Protein AF-A0A965YY66-F1 (afdb_monomer_lite)

Radius of gyration: 35.57 Å; chains: 1; bounding box: 111×60×78 Å

Secondary structure (DSSP, 8-state):
-PPEEEEESGGGTHHHHHHTT--EEEEETHHHHHTT--HHHHHHHHH-TT---EEEEE-SS-EEEEETT---TTS-SEEE-EE-GGG-HHHHHHHHHS-TTT-HHHHH-SSS-GGGSPPTT---EEEE-S---TTSHHHHHHHHHHHHHHHH-TTSEEEE-S---HHHHHHTT-SEEEE-HHHHHTTTEEE-TTSPEEE-TTTTHHHHHHHHHHTT--GGGGGSHHHHHHHHHHHHHHHHHHTT-TTHHHHTTS-S-GGGS-TT--S--------HHHHHHHHS----S----TT--SBSTT-TTGGG-TT--TTBBP--TTSHHHHHHHHHS--BHHHHHHHHHHHHHHHHHHHHHHHHHHHHHT---HHHHHHHHHHHHHHHHHHHHH-GGGSSS------S--S---------HHHHHHHHHHHHHHTT--GGG--HHHHHHHHHHTT-TTTTTTTHHHHHHTS--

Structure (mmCIF, N/CA/C/O backbone):
data_AF-A0A965YY66-F1
#
_entry.id   AF-A0A965YY66-F1
#
loop_
_atom_site.group_PDB
_atom_site.id
_atom_site.type_symbol
_atom_site.label_atom_id
_atom_site.label_alt_id
_atom_site.label_comp_id
_atom_site.label_asym_id
_atom_site.label_entity_id
_atom_site.label_seq_id
_atom_site.pdbx_PDB_ins_code
_atom_site.Cartn_x
_atom_site.Cartn_y
_atom_site.Cartn_z
_atom_site.occupancy
_atom_site.B_iso_or_equiv
_atom_site.auth_seq_id
_atom_site.auth_comp_id
_atom_site.auth_asym_id
_atom_site.auth_atom_id
_atom_site.pdbx_PDB_model_num
ATOM 1 N N . MET A 1 1 ? -9.210 -10.306 -8.172 1.00 66.31 1 MET A N 1
ATOM 2 C CA . MET A 1 1 ? -7.743 -10.343 -8.301 1.00 66.31 1 MET A CA 1
ATOM 3 C C . MET A 1 1 ? -7.143 -9.777 -7.028 1.00 66.31 1 MET A C 1
ATOM 5 O O . MET A 1 1 ? -7.614 -8.730 -6.587 1.00 66.31 1 MET A O 1
ATOM 9 N N . ALA A 1 2 ? -6.203 -10.496 -6.414 1.00 87.12 2 ALA A N 1
ATOM 10 C CA . ALA A 1 2 ? -5.449 -10.008 -5.261 1.00 87.12 2 ALA A CA 1
ATOM 11 C C . ALA A 1 2 ? -4.454 -8.925 -5.710 1.00 87.12 2 ALA A C 1
ATOM 13 O O . ALA A 1 2 ? -3.950 -8.979 -6.830 1.00 87.12 2 ALA A O 1
ATOM 14 N N . THR A 1 3 ? -4.189 -7.937 -4.857 1.00 94.44 3 THR A N 1
ATOM 15 C CA . THR A 1 3 ? -3.205 -6.882 -5.148 1.00 94.44 3 THR A CA 1
ATOM 16 C C . THR A 1 3 ? -1.794 -7.417 -4.911 1.00 94.44 3 THR A C 1
ATOM 18 O O . THR A 1 3 ? -1.490 -7.888 -3.814 1.00 94.44 3 THR A O 1
ATOM 21 N N . ASN A 1 4 ? -0.905 -7.309 -5.900 1.00 96.88 4 AS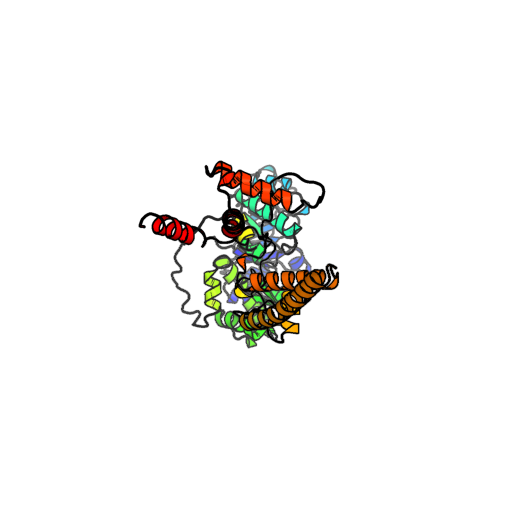N A N 1
ATOM 22 C CA . ASN A 1 4 ? 0.494 -7.710 -5.736 1.00 96.88 4 ASN A CA 1
ATOM 23 C C . ASN A 1 4 ? 1.204 -6.768 -4.754 1.00 96.88 4 ASN A C 1
ATOM 25 O O . ASN A 1 4 ? 1.170 -5.549 -4.911 1.00 96.88 4 ASN A O 1
ATOM 29 N N . VAL A 1 5 ? 1.861 -7.303 -3.727 1.00 97.62 5 VAL A N 1
ATOM 30 C CA . VAL A 1 5 ? 2.573 -6.479 -2.738 1.00 97.62 5 VAL A CA 1
ATOM 31 C C . VAL A 1 5 ? 4.046 -6.446 -3.100 1.00 97.62 5 VAL A C 1
ATOM 33 O O . VAL A 1 5 ? 4.694 -7.474 -3.019 1.00 97.62 5 VAL A O 1
ATOM 36 N N . HIS A 1 6 ? 4.587 -5.284 -3.453 1.00 98.06 6 HIS A N 1
ATOM 37 C CA . HIS A 1 6 ? 6.017 -5.115 -3.709 1.00 98.06 6 HIS A CA 1
ATOM 38 C C . HIS A 1 6 ? 6.732 -4.655 -2.440 1.00 98.06 6 HIS A C 1
ATOM 40 O O . HIS A 1 6 ? 6.415 -3.603 -1.873 1.00 98.06 6 HIS A O 1
ATOM 46 N N . MET A 1 7 ? 7.730 -5.416 -1.999 1.00 97.75 7 MET A N 1
ATOM 47 C CA . MET A 1 7 ? 8.532 -5.060 -0.832 1.00 97.75 7 MET A CA 1
ATOM 48 C C . MET A 1 7 ? 9.480 -3.902 -1.162 1.00 97.75 7 MET A C 1
ATOM 50 O O . MET A 1 7 ? 10.362 -4.017 -2.016 1.00 97.75 7 MET A O 1
ATOM 54 N N . ARG A 1 8 ? 9.305 -2.777 -0.465 1.00 96.94 8 ARG A N 1
ATOM 55 C CA . ARG A 1 8 ? 9.956 -1.503 -0.779 1.00 96.94 8 ARG A CA 1
ATOM 56 C C . ARG A 1 8 ? 11.275 -1.285 -0.046 1.00 96.94 8 ARG A C 1
ATOM 58 O O . ARG A 1 8 ? 11.282 -1.104 1.167 1.00 96.94 8 ARG A O 1
ATOM 65 N N . ASN A 1 9 ? 12.349 -1.141 -0.820 1.00 96.62 9 ASN A N 1
ATOM 66 C CA . ASN A 1 9 ? 13.733 -0.978 -0.378 1.00 96.62 9 ASN A CA 1
ATOM 67 C C . ASN A 1 9 ? 14.202 -2.160 0.493 1.00 96.62 9 ASN A C 1
ATOM 69 O O . ASN A 1 9 ? 14.551 -1.954 1.656 1.00 96.62 9 ASN A O 1
ATOM 73 N N . PRO A 1 10 ? 14.248 -3.393 -0.049 1.00 96.62 10 PRO A N 1
ATOM 74 C CA . PRO A 1 10 ? 14.464 -4.621 0.720 1.00 96.62 10 PRO A CA 1
ATOM 75 C C . PRO A 1 10 ? 15.890 -4.830 1.248 1.00 96.62 10 PRO A C 1
ATOM 77 O O . PRO A 1 10 ? 16.218 -5.928 1.675 1.00 96.62 10 PRO A O 1
ATOM 80 N N . TRP A 1 11 ? 16.760 -3.820 1.240 1.00 94.75 11 TRP A N 1
ATOM 81 C CA . TRP A 1 11 ? 18.189 -3.982 1.539 1.00 94.75 11 TRP A CA 1
ATOM 82 C C . TRP A 1 11 ? 18.475 -4.627 2.912 1.00 94.75 11 TRP A C 1
ATOM 84 O O . TRP A 1 11 ? 19.375 -5.455 3.009 1.00 94.75 11 TRP A O 1
ATOM 94 N N . ASP A 1 12 ? 17.694 -4.282 3.940 1.00 93.25 12 ASP A N 1
ATOM 95 C CA . ASP A 1 12 ? 17.856 -4.760 5.325 1.00 93.25 12 ASP A CA 1
ATOM 96 C C . ASP A 1 12 ? 17.168 -6.110 5.597 1.00 93.25 12 ASP A C 1
ATOM 98 O O . ASP A 1 12 ? 17.401 -6.742 6.626 1.00 93.25 12 ASP A O 1
ATOM 102 N N . TYR A 1 13 ? 16.273 -6.544 4.707 1.00 95.75 13 TYR A N 1
ATOM 103 C CA . TYR A 1 13 ? 15.366 -7.666 4.967 1.00 95.75 13 TYR A CA 1
ATOM 104 C C . TYR A 1 13 ? 15.157 -8.582 3.753 1.00 95.75 13 TYR A C 1
ATOM 106 O O . TYR A 1 13 ? 14.210 -9.366 3.718 1.00 95.75 13 TYR A O 1
ATOM 114 N N . ILE A 1 14 ? 16.051 -8.514 2.762 1.00 96.88 14 ILE A N 1
ATOM 115 C CA . ILE A 1 14 ? 15.981 -9.337 1.549 1.00 96.88 14 ILE A CA 1
ATOM 116 C C . ILE A 1 14 ? 16.051 -10.831 1.867 1.00 96.88 14 ILE A C 1
ATOM 118 O O . ILE A 1 14 ? 15.351 -11.614 1.239 1.00 96.88 14 ILE A O 1
ATOM 122 N N . ASP A 1 15 ? 16.829 -11.222 2.880 1.00 95.38 15 ASP A N 1
ATOM 123 C CA . ASP A 1 15 ? 16.901 -12.619 3.313 1.00 95.38 15 ASP A CA 1
ATOM 124 C C . ASP A 1 15 ? 15.562 -13.073 3.879 1.00 95.38 15 ASP A C 1
ATOM 126 O O . ASP A 1 15 ? 15.067 -14.121 3.494 1.00 95.38 15 ASP A O 1
ATOM 130 N N . THR A 1 16 ? 14.920 -12.242 4.704 1.00 94.69 16 THR A N 1
ATOM 131 C CA . THR A 1 16 ? 13.571 -12.518 5.207 1.00 94.69 16 THR A CA 1
ATOM 132 C C . THR A 1 16 ? 12.571 -12.661 4.060 1.00 94.69 16 THR A C 1
ATOM 134 O O . THR A 1 16 ? 11.706 -13.528 4.114 1.00 94.69 16 THR A O 1
ATOM 137 N N . ALA A 1 17 ? 12.685 -11.831 3.015 1.00 95.69 17 ALA A N 1
ATOM 138 C CA . ALA A 1 17 ? 11.839 -11.924 1.826 1.00 95.69 17 ALA A CA 1
ATOM 139 C C . ALA A 1 17 ? 12.069 -13.221 1.037 1.00 95.69 17 ALA A C 1
ATOM 141 O O . ALA A 1 17 ? 11.103 -13.855 0.618 1.00 95.69 17 ALA A O 1
ATOM 142 N N . ARG A 1 18 ? 13.331 -13.635 0.891 1.00 95.75 18 ARG A N 1
ATOM 143 C CA . ARG A 1 18 ? 13.720 -14.904 0.268 1.00 95.75 18 ARG A CA 1
ATOM 144 C C . ARG A 1 18 ? 13.227 -16.105 1.070 1.00 95.75 18 ARG A C 1
ATOM 146 O O . ARG A 1 18 ? 12.704 -17.046 0.488 1.00 95.75 18 ARG A O 1
ATOM 153 N N . ASP A 1 19 ? 13.358 -16.063 2.393 1.00 92.19 19 ASP A N 1
ATOM 154 C CA . ASP A 1 19 ? 12.960 -17.154 3.288 1.00 92.19 19 ASP A CA 1
ATOM 155 C C . ASP A 1 19 ? 11.443 -17.415 3.241 1.00 92.19 19 ASP A C 1
ATOM 157 O O . ASP A 1 19 ? 11.003 -18.529 3.515 1.00 92.19 19 ASP A O 1
ATOM 161 N N . ILE A 1 20 ? 10.643 -16.408 2.868 1.00 92.56 20 ILE A N 1
ATOM 162 C CA . ILE A 1 20 ? 9.197 -16.550 2.630 1.00 92.56 20 ILE A CA 1
ATOM 163 C C . ILE A 1 20 ? 8.835 -16.691 1.141 1.00 92.56 20 ILE A C 1
ATOM 165 O O . ILE A 1 20 ? 7.661 -16.595 0.793 1.00 92.56 20 ILE A O 1
ATOM 169 N N . ASN A 1 21 ? 9.831 -16.885 0.272 1.00 93.94 21 ASN A N 1
ATOM 170 C CA . ASN A 1 21 ? 9.694 -17.010 -1.180 1.00 93.94 21 ASN A CA 1
ATOM 171 C C . ASN A 1 21 ? 8.879 -15.873 -1.832 1.00 93.94 21 ASN A C 1
ATOM 173 O O . ASN A 1 21 ? 8.011 -16.101 -2.674 1.00 93.94 21 ASN A O 1
ATOM 177 N N . HIS A 1 22 ? 9.108 -14.629 -1.403 1.00 96.75 22 HIS A N 1
ATOM 178 C CA . HIS A 1 22 ? 8.414 -13.467 -1.948 1.00 96.75 22 HIS A CA 1
ATOM 179 C C . HIS A 1 22 ? 9.095 -12.928 -3.226 1.00 96.75 22 HIS A C 1
ATOM 181 O O . HIS A 1 22 ? 10.278 -12.584 -3.161 1.00 96.75 22 HIS A O 1
ATOM 187 N N . PRO A 1 23 ? 8.392 -12.796 -4.369 1.00 97.50 23 PRO A N 1
ATOM 188 C CA . PRO A 1 23 ? 9.034 -12.467 -5.648 1.00 97.50 23 PRO A CA 1
ATOM 189 C C . PRO A 1 23 ? 8.984 -10.979 -6.036 1.00 97.50 23 PRO A C 1
ATOM 191 O O . PRO A 1 23 ? 9.610 -10.586 -7.018 1.00 97.50 23 PRO A O 1
ATOM 194 N N . TYR A 1 24 ? 8.251 -10.129 -5.309 1.00 98.25 24 TYR A N 1
ATOM 195 C CA . TYR A 1 24 ? 7.963 -8.761 -5.749 1.00 98.25 24 TYR A CA 1
ATOM 196 C C . TYR A 1 24 ? 8.739 -7.706 -4.954 1.00 98.25 24 TYR A C 1
ATOM 198 O O . TYR A 1 24 ? 8.613 -7.566 -3.737 1.00 98.25 24 TYR A O 1
ATOM 206 N N . PHE A 1 25 ? 9.511 -6.881 -5.654 1.00 98.12 25 PHE A N 1
ATOM 207 C CA . PHE A 1 25 ? 10.357 -5.861 -5.038 1.00 98.12 25 PHE A CA 1
ATOM 208 C C . PHE A 1 25 ? 10.138 -4.491 -5.674 1.00 98.12 25 PHE A C 1
ATOM 210 O O . PHE A 1 25 ? 9.747 -4.364 -6.834 1.00 98.12 25 PHE A O 1
ATOM 217 N N . SER A 1 26 ? 10.401 -3.436 -4.910 1.00 97.69 26 SER A N 1
ATOM 218 C CA . SER A 1 26 ? 10.456 -2.071 -5.434 1.00 97.69 26 SER A CA 1
ATOM 219 C C . SER A 1 26 ? 11.568 -1.282 -4.754 1.00 97.69 26 SER A C 1
ATOM 221 O O . SER A 1 26 ? 11.769 -1.412 -3.548 1.00 97.69 26 SER A O 1
ATOM 223 N N . TRP A 1 27 ? 12.249 -0.429 -5.502 1.00 97.25 27 TRP A N 1
ATOM 224 C CA . TRP A 1 27 ? 13.346 0.410 -5.043 1.00 97.25 27 TRP A CA 1
ATOM 225 C C . TRP A 1 27 ? 13.034 1.866 -5.338 1.00 97.25 27 TRP A C 1
ATOM 227 O O . TRP A 1 27 ? 12.826 2.234 -6.492 1.00 97.25 27 TRP A O 1
ATOM 237 N N . ASP A 1 28 ? 13.064 2.703 -4.310 1.00 95.94 28 ASP A N 1
ATOM 238 C CA . ASP A 1 28 ? 13.002 4.150 -4.486 1.00 95.94 28 ASP A CA 1
ATOM 239 C C . ASP A 1 28 ? 14.398 4.606 -4.904 1.00 95.94 28 ASP A C 1
ATOM 241 O O . ASP A 1 28 ? 15.355 4.378 -4.164 1.00 95.94 28 ASP A O 1
ATOM 245 N N . TYR A 1 29 ? 14.544 5.256 -6.059 1.00 89.56 29 TYR A N 1
ATOM 246 C CA . TYR A 1 29 ? 15.836 5.546 -6.701 1.00 89.56 29 TYR A CA 1
ATOM 247 C C . TYR A 1 29 ? 16.869 6.214 -5.771 1.00 89.56 29 TYR A C 1
ATOM 249 O O . TYR A 1 29 ? 18.075 5.981 -5.887 1.00 89.56 29 TYR A O 1
ATOM 257 N N . GLY A 1 30 ? 16.413 7.005 -4.795 1.00 89.75 30 GLY A N 1
ATOM 258 C CA . GLY A 1 30 ? 17.278 7.607 -3.781 1.00 89.75 30 GLY A CA 1
ATOM 259 C C . GLY A 1 30 ? 17.973 6.593 -2.861 1.00 89.75 30 GLY A C 1
ATOM 260 O O . GLY A 1 30 ? 19.130 6.799 -2.499 1.00 89.75 30 GLY A O 1
ATOM 261 N N . SER A 1 31 ? 17.313 5.488 -2.502 1.00 90.31 31 SER A N 1
ATOM 262 C CA . SER A 1 31 ? 17.831 4.522 -1.525 1.00 90.31 31 SER A CA 1
ATOM 263 C C . SER A 1 31 ? 19.064 3.754 -2.035 1.00 90.31 31 SER A C 1
ATOM 265 O O . SER A 1 31 ? 20.096 3.802 -1.357 1.00 90.31 31 SER A O 1
ATOM 267 N N . PRO A 1 32 ? 19.053 3.137 -3.237 1.00 90.25 32 PRO A N 1
ATOM 268 C CA . PRO A 1 32 ? 20.248 2.512 -3.803 1.00 90.25 32 PRO A CA 1
ATOM 269 C C . PRO A 1 32 ? 21.380 3.510 -4.047 1.00 90.25 32 PRO A C 1
ATOM 271 O O . PRO A 1 32 ? 22.536 3.207 -3.758 1.00 90.25 32 PRO A O 1
ATOM 274 N N . LYS A 1 33 ? 21.057 4.727 -4.514 1.00 90.94 33 LYS A N 1
ATOM 275 C CA . LYS A 1 33 ? 22.052 5.771 -4.800 1.00 90.94 33 LYS A CA 1
ATOM 276 C C . LYS A 1 33 ? 22.830 6.182 -3.549 1.00 90.94 33 LYS A C 1
ATOM 278 O O . LYS A 1 33 ? 24.052 6.268 -3.604 1.00 90.94 33 LYS A O 1
ATOM 283 N N . ILE A 1 34 ? 22.143 6.385 -2.421 1.00 92.38 34 ILE A N 1
ATOM 284 C CA . ILE A 1 34 ? 22.782 6.698 -1.129 1.00 92.38 34 ILE A CA 1
ATOM 285 C C . ILE A 1 34 ? 23.712 5.560 -0.680 1.00 92.38 34 ILE A C 1
ATOM 287 O O . ILE A 1 34 ? 24.728 5.806 -0.037 1.00 92.38 34 ILE A O 1
ATOM 291 N N . ARG A 1 35 ? 23.383 4.316 -1.038 1.00 92.31 35 ARG A N 1
ATOM 292 C CA . ARG A 1 35 ? 24.138 3.114 -0.661 1.00 92.31 35 ARG A CA 1
ATOM 293 C C . ARG A 1 35 ? 25.196 2.694 -1.676 1.00 92.31 35 ARG A C 1
ATOM 295 O O . ARG A 1 35 ? 25.865 1.696 -1.432 1.00 92.31 35 ARG A O 1
ATOM 302 N N . LEU A 1 36 ? 25.335 3.419 -2.789 1.00 94.25 36 LEU A N 1
ATOM 303 C CA . LEU A 1 36 ? 26.183 3.033 -3.923 1.00 94.25 36 LEU A CA 1
ATOM 304 C C . LEU A 1 36 ? 25.896 1.594 -4.394 1.00 94.25 36 LEU A C 1
ATOM 306 O O . LEU A 1 36 ? 26.805 0.826 -4.705 1.00 94.25 36 LEU A O 1
ATOM 310 N N . LEU A 1 37 ? 24.614 1.229 -4.406 1.00 94.88 37 LEU A N 1
ATOM 311 C CA . LEU A 1 37 ? 24.137 -0.125 -4.652 1.00 94.88 37 LEU A CA 1
ATOM 312 C C . LEU A 1 37 ? 23.433 -0.205 -6.009 1.00 94.88 37 LEU A C 1
ATOM 314 O O . LEU A 1 37 ? 22.598 0.637 -6.330 1.00 94.88 37 LEU A O 1
ATOM 318 N N . ASP A 1 38 ? 23.752 -1.244 -6.780 1.00 95.69 38 ASP A N 1
ATOM 319 C CA . ASP A 1 38 ? 23.010 -1.642 -7.979 1.00 95.69 38 ASP A CA 1
ATOM 320 C C . ASP A 1 38 ? 21.885 -2.607 -7.556 1.00 95.69 38 ASP A C 1
ATOM 322 O O . ASP A 1 38 ? 22.189 -3.717 -7.101 1.00 95.69 38 ASP A O 1
ATOM 326 N N . PRO A 1 39 ? 20.599 -2.207 -7.653 1.00 95.75 39 PRO A N 1
ATOM 327 C CA . PRO A 1 39 ? 19.480 -3.017 -7.178 1.00 95.75 39 PRO A CA 1
ATOM 328 C C . PRO A 1 39 ? 19.398 -4.399 -7.819 1.00 95.75 39 PRO A C 1
ATOM 330 O O . PRO A 1 39 ? 19.099 -5.367 -7.124 1.00 95.75 39 PRO A O 1
ATOM 333 N N . LEU A 1 40 ? 19.685 -4.513 -9.120 1.00 96.12 40 LEU A N 1
ATOM 334 C CA . LEU A 1 40 ? 19.569 -5.785 -9.835 1.00 96.12 40 LEU A CA 1
ATOM 335 C C . LEU A 1 40 ? 20.685 -6.735 -9.440 1.00 96.12 40 LEU A C 1
ATOM 337 O O . LEU A 1 40 ? 20.420 -7.894 -9.125 1.00 96.12 40 LEU A O 1
ATOM 341 N N . LYS A 1 41 ? 21.925 -6.238 -9.388 1.00 96.50 41 LYS A N 1
ATOM 342 C CA . LYS A 1 41 ? 23.056 -7.052 -8.919 1.00 96.50 41 LYS A CA 1
ATOM 343 C C . LYS A 1 41 ? 22.856 -7.492 -7.475 1.00 96.50 41 LYS A C 1
ATOM 345 O O . LYS A 1 41 ? 23.167 -8.632 -7.146 1.00 96.50 41 LYS A O 1
ATOM 350 N N . PHE A 1 42 ? 22.318 -6.614 -6.628 1.00 96.88 42 PHE A N 1
ATOM 351 C CA . PHE A 1 42 ? 22.002 -6.957 -5.246 1.00 96.88 42 PHE A CA 1
ATOM 352 C C . PHE A 1 42 ? 20.942 -8.058 -5.158 1.00 96.88 42 PHE A C 1
ATOM 354 O O . PHE A 1 42 ? 21.164 -9.041 -4.455 1.00 96.88 42 PHE A O 1
ATOM 361 N N . LEU A 1 43 ? 19.822 -7.931 -5.879 1.00 97.25 43 LEU A N 1
ATOM 362 C CA . LEU A 1 43 ? 18.770 -8.951 -5.876 1.00 97.25 43 LEU A CA 1
ATOM 363 C C . LEU A 1 43 ? 19.300 -10.299 -6.378 1.00 97.25 43 LEU A C 1
ATOM 365 O O . LEU A 1 43 ? 19.164 -11.287 -5.664 1.00 97.25 43 LEU A O 1
ATOM 369 N N . LYS A 1 44 ? 19.994 -10.331 -7.522 1.00 96.25 44 LYS A N 1
ATOM 370 C CA . LYS A 1 44 ? 20.587 -11.564 -8.074 1.00 96.25 44 LYS A CA 1
ATOM 371 C C . LYS A 1 44 ? 21.566 -12.226 -7.106 1.00 96.25 44 LYS A C 1
ATOM 373 O O . LYS A 1 44 ? 21.477 -13.422 -6.856 1.00 96.25 44 LYS A O 1
ATOM 378 N N . LEU A 1 45 ? 22.441 -11.437 -6.477 1.00 96.75 45 LEU A N 1
ATOM 379 C CA . LEU A 1 45 ? 23.399 -11.948 -5.494 1.00 96.75 45 LEU A CA 1
ATOM 380 C C . LEU A 1 45 ? 22.718 -12.548 -4.252 1.00 96.75 45 LEU A C 1
ATOM 382 O O . LEU A 1 45 ? 23.218 -13.519 -3.690 1.00 96.75 45 LEU A O 1
ATOM 386 N N . ARG A 1 46 ? 21.623 -11.945 -3.773 1.00 97.31 46 ARG A N 1
ATOM 387 C CA . ARG A 1 46 ? 20.977 -12.334 -2.504 1.00 97.31 46 ARG A CA 1
ATOM 388 C C . ARG A 1 46 ? 19.922 -13.422 -2.669 1.00 97.31 46 ARG A C 1
ATOM 390 O O . ARG A 1 46 ? 19.781 -14.257 -1.774 1.00 97.31 46 ARG A O 1
ATOM 397 N N . LEU A 1 47 ? 19.201 -13.402 -3.784 1.00 96.62 47 LEU A N 1
ATOM 398 C CA . LEU A 1 47 ? 18.148 -14.360 -4.106 1.00 96.62 47 LEU A CA 1
ATOM 399 C C . LEU A 1 47 ? 18.699 -15.599 -4.827 1.00 96.62 47 LEU A C 1
ATOM 401 O O . LEU A 1 47 ? 18.18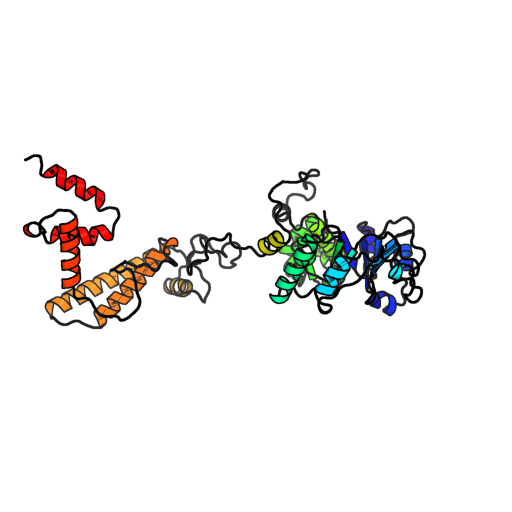0 -16.692 -4.624 1.00 96.62 47 LEU A O 1
ATOM 405 N N . GLY A 1 48 ? 19.794 -15.446 -5.577 1.00 94.75 48 GLY A N 1
ATOM 406 C CA . GLY A 1 48 ? 20.366 -16.480 -6.438 1.00 94.75 48 GLY A CA 1
ATOM 407 C C . GLY A 1 48 ? 19.823 -16.409 -7.868 1.00 94.75 48 GLY A C 1
ATOM 408 O O . GLY A 1 48 ? 18.758 -15.848 -8.113 1.00 94.75 48 GLY A O 1
ATOM 409 N N . ASP A 1 49 ? 20.558 -16.993 -8.816 1.00 90.75 49 ASP A N 1
ATOM 410 C CA . ASP A 1 49 ? 20.270 -16.858 -10.255 1.00 90.75 49 ASP A CA 1
ATOM 411 C C . ASP A 1 49 ? 18.959 -17.532 -10.698 1.00 90.75 49 ASP A C 1
ATOM 413 O O . ASP A 1 49 ? 18.355 -17.110 -11.676 1.00 90.75 49 ASP A O 1
ATOM 417 N N . ASN A 1 50 ? 18.496 -18.551 -9.966 1.00 92.69 50 ASN A N 1
ATOM 418 C CA . ASN A 1 50 ? 17.275 -19.302 -10.289 1.00 92.69 50 ASN A CA 1
ATOM 419 C C . ASN A 1 50 ? 16.015 -18.752 -9.602 1.00 92.69 50 ASN A C 1
ATOM 421 O O . ASN A 1 50 ? 14.959 -19.376 -9.673 1.00 92.69 50 ASN A O 1
ATOM 425 N N . TYR A 1 51 ? 16.124 -17.646 -8.866 1.00 96.19 51 TYR A N 1
ATOM 426 C CA . TYR A 1 51 ? 14.992 -17.080 -8.147 1.00 96.19 51 TYR A CA 1
ATOM 427 C C . TYR A 1 51 ? 14.221 -16.130 -9.063 1.00 96.19 51 TYR A C 1
ATOM 429 O O . TYR A 1 51 ? 14.732 -15.075 -9.443 1.00 96.19 51 TYR A O 1
ATOM 437 N N . GLU A 1 52 ? 12.983 -16.484 -9.397 1.00 97.19 52 GLU A N 1
ATOM 438 C CA . GLU A 1 52 ? 12.108 -15.620 -10.186 1.00 97.19 52 GLU A CA 1
ATOM 439 C C . GLU A 1 52 ? 11.673 -14.409 -9.358 1.00 97.19 52 GLU A C 1
ATOM 441 O O . GLU A 1 52 ? 11.151 -14.534 -8.246 1.00 97.19 52 GLU A O 1
ATOM 446 N N . PHE A 1 53 ? 11.899 -13.211 -9.893 1.00 97.50 53 PHE A N 1
ATOM 447 C CA . PHE A 1 53 ? 11.482 -11.981 -9.234 1.00 97.50 53 PHE A CA 1
ATOM 448 C C . PHE A 1 53 ? 11.036 -10.930 -10.239 1.00 97.50 53 PHE A C 1
ATOM 450 O O . PHE A 1 53 ? 11.492 -10.885 -11.378 1.00 97.50 53 PHE A O 1
ATOM 457 N N . THR A 1 54 ? 10.204 -10.007 -9.766 1.00 98.12 54 THR A N 1
ATOM 458 C CA . THR A 1 54 ? 9.890 -8.758 -10.460 1.00 98.12 54 THR A CA 1
ATOM 459 C C . THR A 1 54 ? 10.273 -7.592 -9.565 1.00 98.12 54 THR A C 1
ATOM 461 O O . THR A 1 54 ? 9.864 -7.511 -8.405 1.00 98.12 54 THR A O 1
ATOM 464 N N . ALA A 1 55 ? 11.064 -6.670 -10.097 1.00 98.00 55 ALA A N 1
ATOM 465 C CA . ALA A 1 55 ? 11.572 -5.519 -9.374 1.00 98.00 55 ALA A CA 1
ATOM 466 C C . ALA A 1 55 ? 11.203 -4.218 -10.084 1.00 98.00 55 ALA A C 1
ATOM 468 O O . ALA A 1 55 ? 11.414 -4.068 -11.284 1.00 98.00 55 ALA A O 1
ATOM 469 N N . TYR A 1 56 ? 10.720 -3.243 -9.318 1.00 97.94 56 TYR A N 1
ATOM 470 C CA . TYR A 1 56 ? 10.514 -1.879 -9.795 1.00 97.94 56 TYR A CA 1
ATOM 471 C C . TYR A 1 56 ? 11.636 -0.957 -9.324 1.00 97.94 56 TYR A C 1
ATOM 473 O O . TYR A 1 56 ? 12.033 -1.009 -8.163 1.00 97.94 56 TYR A O 1
ATOM 481 N N . SER A 1 57 ? 12.122 -0.080 -10.198 1.00 97.19 57 SER A N 1
ATOM 482 C CA . SER A 1 57 ? 12.935 1.083 -9.834 1.00 97.19 57 SER A CA 1
ATOM 483 C C . SER A 1 57 ? 12.102 2.339 -10.044 1.00 97.19 57 SER A C 1
ATOM 485 O O . SER A 1 57 ? 11.814 2.714 -11.179 1.00 97.19 57 SER A O 1
ATOM 487 N N . VAL A 1 58 ? 11.727 2.989 -8.949 1.00 96.88 58 VAL A N 1
ATOM 488 C CA . VAL A 1 58 ? 10.854 4.163 -8.919 1.00 96.88 58 VAL A CA 1
ATOM 489 C C . VAL A 1 58 ? 11.712 5.420 -8.804 1.00 96.88 58 VAL A C 1
ATOM 491 O O . VAL A 1 58 ? 12.352 5.646 -7.775 1.00 96.88 58 VAL A O 1
ATOM 494 N N . ALA A 1 59 ? 11.743 6.234 -9.857 1.00 94.62 59 ALA A N 1
ATOM 495 C CA . ALA A 1 59 ? 12.358 7.563 -9.855 1.00 94.62 59 ALA A CA 1
ATOM 496 C C . ALA A 1 59 ? 11.273 8.653 -9.908 1.00 94.62 59 ALA A C 1
ATOM 498 O O . ALA A 1 59 ? 10.099 8.342 -9.767 1.00 94.62 59 ALA A O 1
ATOM 499 N N . VAL A 1 60 ? 11.630 9.928 -10.070 1.00 90.62 60 VAL A N 1
ATOM 500 C CA . VAL A 1 60 ? 10.619 10.991 -10.270 1.00 90.62 60 VAL A CA 1
ATOM 501 C C . VAL A 1 60 ? 10.156 11.009 -11.731 1.00 90.62 60 VAL A C 1
ATOM 503 O O . VAL A 1 60 ? 9.012 11.337 -12.032 1.00 90.62 60 VAL A O 1
ATOM 506 N N . GLU A 1 61 ? 11.052 10.623 -12.634 1.00 92.62 61 GLU A N 1
ATOM 507 C CA . GLU A 1 61 ? 10.883 10.649 -14.083 1.00 92.62 61 GLU A CA 1
ATOM 508 C C . GLU A 1 61 ? 10.045 9.476 -14.610 1.00 92.62 61 GLU A C 1
ATOM 510 O O . GLU A 1 61 ? 9.387 9.604 -15.639 1.00 92.62 61 GLU A O 1
ATOM 515 N N . GLY A 1 62 ? 10.056 8.336 -13.916 1.00 95.38 62 GLY A N 1
ATOM 516 C CA . GLY A 1 62 ? 9.388 7.119 -14.366 1.00 95.38 62 GLY A CA 1
ATOM 517 C C . GLY A 1 62 ? 9.639 5.927 -13.447 1.00 95.38 62 GLY A C 1
ATOM 518 O O . GLY A 1 62 ? 10.519 5.956 -12.579 1.00 95.38 62 GLY A O 1
ATOM 519 N N . MET A 1 63 ? 8.853 4.870 -13.644 1.00 97.62 63 MET A N 1
ATOM 520 C CA . MET A 1 63 ? 9.034 3.586 -12.970 1.00 97.62 63 MET A CA 1
ATOM 521 C C . MET A 1 63 ? 9.476 2.530 -13.974 1.00 97.62 63 MET A C 1
ATOM 523 O O . MET A 1 63 ? 8.712 2.176 -14.862 1.00 97.62 63 MET A O 1
ATOM 527 N N . ALA A 1 64 ? 10.679 1.997 -13.795 1.00 98.06 64 ALA A N 1
ATOM 528 C CA . ALA A 1 64 ? 11.216 0.930 -14.630 1.00 98.06 64 ALA A CA 1
ATOM 529 C C . ALA A 1 64 ? 10.980 -0.447 -13.993 1.00 98.06 64 ALA A C 1
ATOM 531 O O . ALA A 1 64 ? 11.195 -0.611 -12.790 1.00 98.06 64 ALA A O 1
ATOM 532 N N . GLU A 1 65 ? 10.563 -1.425 -14.791 1.00 98.19 65 GLU A N 1
ATOM 533 C CA . GLU A 1 65 ? 10.365 -2.823 -14.406 1.00 98.19 65 GLU A CA 1
ATOM 534 C C . GLU A 1 65 ? 11.508 -3.702 -14.902 1.00 98.19 65 GLU A C 1
ATOM 536 O O . GLU A 1 65 ? 12.010 -3.542 -16.014 1.00 98.19 65 GLU A O 1
ATOM 541 N N . TYR A 1 66 ? 11.897 -4.639 -14.047 1.00 98.06 66 TYR A N 1
ATOM 542 C CA . TYR A 1 66 ? 12.948 -5.609 -14.290 1.00 98.06 66 TYR A CA 1
ATOM 543 C C . TYR A 1 66 ? 12.523 -6.971 -13.753 1.00 98.06 66 TYR A C 1
ATOM 545 O O . TYR A 1 66 ? 11.750 -7.066 -12.796 1.00 98.06 66 TYR A O 1
ATOM 553 N N . ASN A 1 67 ? 13.097 -8.017 -14.322 1.00 97.12 67 ASN A N 1
ATOM 554 C CA . ASN A 1 67 ? 12.912 -9.407 -13.924 1.00 97.12 67 ASN A CA 1
ATOM 555 C C . ASN A 1 67 ? 14.274 -10.085 -13.670 1.00 97.12 67 ASN A C 1
ATOM 557 O O . ASN A 1 67 ? 15.329 -9.439 -13.730 1.00 97.12 67 ASN A O 1
ATOM 561 N N . GLN A 1 68 ? 14.266 -11.392 -13.402 1.00 95.69 68 GLN A N 1
ATOM 562 C CA . GLN A 1 68 ? 15.496 -12.174 -13.249 1.00 95.69 68 GLN A CA 1
ATOM 563 C C . GLN A 1 68 ? 16.395 -12.151 -14.503 1.00 95.69 68 GLN A C 1
ATOM 565 O O . GLN A 1 68 ? 17.623 -12.152 -14.382 1.00 95.69 68 GLN A O 1
ATOM 570 N N . ASP A 1 69 ? 15.816 -12.032 -15.699 1.00 96.00 69 ASP A N 1
ATOM 571 C CA . ASP A 1 69 ? 16.536 -12.059 -16.980 1.00 96.00 69 ASP A CA 1
ATOM 572 C C . ASP A 1 69 ? 17.165 -10.704 -17.349 1.00 96.00 69 ASP A C 1
ATOM 574 O O . ASP A 1 69 ? 18.084 -10.620 -18.170 1.00 96.00 69 ASP A O 1
ATOM 578 N N . SER A 1 70 ? 16.754 -9.630 -16.672 1.00 95.69 70 SER A N 1
ATOM 579 C CA . SER A 1 70 ? 17.255 -8.275 -16.899 1.00 95.69 70 SER A CA 1
ATOM 580 C C . SER A 1 70 ? 18.763 -8.175 -16.638 1.00 95.69 70 SER A C 1
ATOM 582 O O . SER A 1 70 ? 19.258 -8.411 -15.530 1.00 95.69 70 SER A O 1
ATOM 584 N N . VAL A 1 71 ? 19.526 -7.804 -17.669 1.00 92.38 71 VAL A N 1
ATOM 585 C CA . VAL A 1 71 ? 21.002 -7.770 -17.621 1.00 92.38 71 VAL A CA 1
ATOM 586 C C . VAL A 1 71 ? 21.532 -6.495 -16.957 1.00 92.38 71 VAL A C 1
ATOM 588 O O . VAL A 1 71 ? 22.554 -6.533 -16.270 1.00 92.38 71 VAL A O 1
ATOM 591 N N . SER A 1 72 ? 20.862 -5.358 -17.157 1.00 95.00 72 SER A N 1
ATOM 592 C CA . SER A 1 72 ? 21.282 -4.061 -16.619 1.00 95.00 72 SER A CA 1
ATOM 593 C C . SER A 1 72 ? 20.102 -3.116 -16.391 1.00 95.00 72 SER A C 1
ATOM 595 O O . SER A 1 72 ? 19.041 -3.270 -16.989 1.00 95.00 72 SER A O 1
ATOM 597 N N . LEU A 1 73 ? 20.324 -2.083 -15.571 1.00 94.56 73 LEU A N 1
ATOM 598 C CA . LEU A 1 73 ? 19.350 -1.011 -15.325 1.00 94.56 73 LEU A CA 1
ATOM 599 C C . LEU A 1 73 ? 19.047 -0.159 -16.574 1.00 94.56 73 LEU A C 1
ATOM 601 O O . LEU A 1 73 ? 18.074 0.581 -16.598 1.00 94.56 73 LEU A O 1
ATOM 605 N N . ASP A 1 74 ? 19.874 -0.246 -17.618 1.00 95.75 74 ASP A N 1
ATOM 606 C CA . ASP A 1 74 ? 19.690 0.521 -18.857 1.00 95.75 74 ASP A CA 1
ATOM 607 C C . ASP A 1 74 ? 18.780 -0.176 -19.874 1.00 95.75 74 ASP A C 1
ATOM 609 O O . ASP A 1 74 ? 18.487 0.406 -20.921 1.00 95.75 74 ASP A O 1
ATOM 613 N N . ARG A 1 75 ? 18.371 -1.418 -19.586 1.00 95.94 75 ARG A N 1
ATOM 614 C CA . ARG A 1 75 ? 17.498 -2.249 -20.422 1.00 95.94 75 ARG A CA 1
ATOM 615 C C . ARG A 1 75 ? 16.335 -2.796 -19.584 1.00 95.94 75 ARG A C 1
ATOM 617 O O . ARG A 1 75 ? 16.335 -3.985 -19.273 1.00 95.94 75 ARG A O 1
ATOM 624 N N . PRO A 1 76 ? 15.402 -1.930 -19.162 1.00 97.31 76 PRO A N 1
ATOM 625 C CA . PRO A 1 76 ? 14.208 -2.375 -18.458 1.00 97.31 76 PRO A CA 1
ATOM 626 C C . PRO A 1 76 ? 13.294 -3.189 -19.381 1.00 97.31 76 PRO A C 1
ATOM 628 O O . PRO A 1 76 ? 13.299 -2.995 -20.596 1.00 97.31 76 PRO A O 1
ATOM 631 N N . GLU A 1 77 ? 12.482 -4.059 -18.787 1.00 97.88 77 GLU A N 1
ATOM 632 C CA . GLU A 1 77 ? 11.415 -4.798 -19.478 1.00 97.88 77 GLU A CA 1
ATOM 633 C C . GLU A 1 77 ? 10.257 -3.868 -19.862 1.00 97.88 77 GLU A C 1
ATOM 635 O O . GLU A 1 77 ? 9.636 -4.017 -20.912 1.00 97.88 77 GLU A O 1
ATOM 640 N N . ALA A 1 78 ? 9.982 -2.876 -19.011 1.00 98.19 78 ALA A N 1
ATOM 641 C CA . ALA A 1 78 ? 8.968 -1.855 -19.235 1.00 98.19 78 ALA A CA 1
ATOM 642 C C . ALA A 1 78 ? 9.286 -0.579 -18.447 1.00 98.19 78 ALA A C 1
ATOM 644 O O . ALA A 1 78 ? 9.960 -0.626 -17.415 1.00 98.19 78 ALA A O 1
ATOM 645 N N . VAL A 1 79 ? 8.770 0.564 -18.900 1.00 98.12 79 VAL A N 1
ATOM 646 C CA . VAL A 1 79 ? 8.859 1.842 -18.180 1.00 98.12 79 VAL A CA 1
ATOM 647 C C . VAL A 1 79 ? 7.519 2.560 -18.170 1.00 98.12 79 VAL A C 1
ATOM 649 O O . VAL A 1 79 ? 7.001 2.961 -19.209 1.00 98.12 79 VAL A O 1
ATOM 652 N N . TYR A 1 80 ? 6.987 2.796 -16.978 1.00 98.19 80 TYR A N 1
ATOM 653 C CA . TYR A 1 80 ? 5.657 3.350 -16.764 1.00 98.19 80 TYR A CA 1
ATOM 654 C C . TYR A 1 80 ? 5.696 4.808 -16.296 1.00 98.19 80 TYR A C 1
ATOM 656 O O . TYR A 1 80 ? 6.611 5.199 -15.555 1.00 98.19 80 TYR A O 1
ATOM 664 N N . PRO A 1 81 ? 4.685 5.614 -16.668 1.00 97.75 81 PRO A N 1
ATOM 665 C CA . PRO A 1 81 ? 4.549 6.970 -16.171 1.00 97.75 81 PRO A CA 1
ATOM 666 C C . PRO A 1 81 ? 4.221 6.976 -14.676 1.00 97.75 81 PRO A C 1
ATOM 668 O O . PRO A 1 81 ? 3.562 6.079 -14.137 1.00 97.75 81 PRO A O 1
ATOM 671 N N . ILE A 1 82 ? 4.654 8.049 -14.019 1.00 97.38 82 ILE A N 1
ATOM 672 C CA . ILE A 1 82 ? 4.337 8.334 -12.624 1.00 97.38 82 ILE A CA 1
ATOM 673 C C . ILE A 1 82 ? 3.382 9.517 -12.573 1.00 97.38 82 ILE A C 1
ATOM 675 O O . ILE A 1 82 ? 3.596 10.555 -13.208 1.00 97.38 82 ILE A O 1
ATOM 679 N N . TRP A 1 83 ? 2.331 9.373 -11.778 1.00 97.69 83 TRP A N 1
ATOM 680 C CA . TRP A 1 83 ? 1.400 10.445 -11.492 1.00 97.69 83 TRP A CA 1
ATOM 681 C C . TRP A 1 83 ? 1.416 10.805 -10.004 1.00 97.69 83 TRP A C 1
ATOM 683 O O . TRP A 1 83 ? 1.449 9.936 -9.135 1.00 97.69 83 TRP A O 1
ATOM 693 N N . HIS A 1 84 ? 1.396 12.109 -9.737 1.00 95.62 84 HIS A N 1
ATOM 694 C CA . HIS A 1 84 ? 1.383 12.714 -8.410 1.00 95.62 84 HIS A CA 1
ATOM 695 C C . HIS A 1 84 ? 0.079 13.507 -8.254 1.00 95.62 84 HIS A C 1
ATOM 697 O O . HIS A 1 84 ? -0.334 14.130 -9.238 1.00 95.62 84 HIS A O 1
ATOM 703 N N . PRO A 1 85 ? -0.539 13.566 -7.058 1.00 93.00 85 PRO A N 1
ATOM 704 C CA . PRO A 1 85 ? -1.741 14.366 -6.811 1.00 93.00 85 PRO A CA 1
ATOM 705 C C . PRO A 1 85 ? -1.667 15.806 -7.342 1.00 93.00 85 PRO A C 1
ATOM 707 O O . PRO A 1 85 ? -2.644 16.317 -7.886 1.00 93.00 85 PRO A O 1
ATOM 710 N N . ASP A 1 86 ? -0.494 16.434 -7.238 1.00 94.12 86 ASP A N 1
ATOM 711 C CA . ASP A 1 86 ? -0.271 17.829 -7.648 1.00 94.12 86 ASP A CA 1
ATOM 712 C C . ASP A 1 86 ? -0.249 18.041 -9.168 1.00 94.12 86 ASP A C 1
ATOM 714 O O . ASP A 1 86 ? -0.323 19.173 -9.640 1.00 94.12 86 ASP A O 1
ATOM 718 N N . HIS A 1 87 ? -0.165 16.972 -9.963 1.00 94.88 87 HIS A N 1
ATOM 719 C CA . HIS A 1 87 ? -0.190 17.075 -11.421 1.00 94.88 87 HIS A CA 1
ATOM 720 C C . HIS A 1 87 ? -1.593 17.335 -11.996 1.00 94.88 87 HIS A C 1
ATOM 722 O O . HIS A 1 87 ? -1.712 17.584 -13.196 1.00 94.88 87 HIS A O 1
ATOM 728 N N . GLY A 1 88 ? -2.641 17.255 -11.170 1.00 95.69 88 GLY A N 1
ATOM 729 C CA . GLY A 1 88 ? -4.031 17.397 -11.598 1.00 95.69 88 GLY A CA 1
ATOM 730 C C . GLY A 1 88 ? -4.603 16.134 -12.254 1.00 95.69 88 GLY A C 1
ATOM 731 O O . GLY A 1 88 ? -3.877 15.269 -12.753 1.00 95.69 88 GLY A O 1
ATOM 732 N N . TRP A 1 89 ? -5.934 16.025 -12.233 1.00 97.00 89 TRP A N 1
ATOM 733 C CA . TRP A 1 89 ? -6.663 14.856 -12.738 1.00 97.00 89 TRP A CA 1
ATOM 734 C C . TRP A 1 89 ? -6.585 14.716 -14.258 1.00 97.00 89 TRP A C 1
ATOM 736 O O . TRP A 1 89 ? -6.386 13.605 -14.738 1.00 97.00 89 TRP A O 1
ATOM 746 N N . ASP A 1 90 ? -6.613 15.827 -14.998 1.00 97.50 90 ASP A N 1
ATOM 747 C CA . ASP A 1 90 ? -6.544 15.833 -16.467 1.00 97.50 90 ASP A CA 1
ATOM 748 C C . ASP A 1 90 ? -5.291 15.110 -16.987 1.00 97.50 90 ASP A C 1
ATOM 750 O O . ASP A 1 90 ? -5.330 14.392 -17.985 1.00 97.50 90 ASP A O 1
ATOM 754 N N . LYS A 1 91 ? -4.161 15.243 -16.276 1.00 97.19 91 LYS A N 1
ATOM 755 C CA . LYS A 1 91 ? -2.924 14.537 -16.629 1.00 97.19 91 LYS A CA 1
ATOM 756 C C . LYS A 1 91 ? -3.040 13.028 -16.400 1.00 97.19 91 LYS A C 1
ATOM 758 O O . LYS A 1 91 ? -2.518 12.263 -17.207 1.00 97.19 91 LYS A O 1
ATOM 763 N N . LEU A 1 92 ? -3.702 12.599 -15.321 1.00 97.81 92 LEU A N 1
ATOM 764 C CA . LEU A 1 92 ? -3.941 11.176 -15.060 1.00 97.81 92 LEU A CA 1
ATOM 765 C C . LEU A 1 92 ? -4.859 10.583 -16.126 1.00 97.81 92 LEU A C 1
ATOM 767 O O . LEU A 1 92 ? -4.533 9.541 -16.684 1.00 97.81 92 LEU A O 1
ATOM 771 N N . GLU A 1 93 ? -5.962 11.261 -16.441 1.00 97.81 93 GLU A N 1
ATOM 772 C CA . GLU A 1 93 ? -6.905 10.832 -17.478 1.00 97.81 93 GLU A CA 1
ATOM 773 C C . GLU A 1 93 ? -6.208 10.744 -18.845 1.00 97.81 93 GLU A C 1
ATOM 775 O O . GLU A 1 93 ? -6.360 9.745 -19.546 1.00 97.81 93 GLU A O 1
ATOM 780 N N . ARG A 1 94 ? -5.323 11.696 -19.179 1.00 97.69 94 ARG A N 1
ATOM 781 C CA . ARG A 1 94 ? -4.492 11.615 -20.390 1.00 97.69 94 ARG A CA 1
ATOM 782 C C . ARG A 1 94 ? -3.577 10.388 -20.399 1.00 97.69 94 ARG A C 1
ATOM 784 O O . ARG A 1 94 ? -3.465 9.747 -21.442 1.00 97.69 94 ARG A O 1
ATOM 791 N N . PHE A 1 95 ? -2.930 10.057 -19.279 1.00 97.69 95 PHE A N 1
ATOM 792 C CA . PHE A 1 95 ? -2.131 8.830 -19.180 1.00 97.69 95 PHE A CA 1
ATOM 793 C C . PHE A 1 95 ? -2.990 7.566 -19.285 1.00 97.69 95 PHE A C 1
ATOM 795 O O . PHE A 1 95 ? -2.509 6.569 -19.813 1.00 97.69 95 PHE A O 1
ATOM 802 N N . CYS A 1 96 ? -4.239 7.594 -18.812 1.00 97.88 96 CYS A N 1
ATOM 803 C CA . CYS A 1 96 ? -5.170 6.471 -18.945 1.00 97.88 96 CYS A CA 1
ATOM 804 C C . CYS A 1 96 ? -5.661 6.292 -20.389 1.00 97.88 96 CYS A C 1
ATOM 806 O O . CYS A 1 96 ? -5.904 5.172 -20.812 1.00 97.88 96 CYS A O 1
ATOM 808 N N . GLN A 1 97 ? -5.790 7.376 -21.154 1.00 97.75 97 GLN A N 1
ATOM 809 C CA . GLN A 1 97 ? -6.239 7.334 -22.551 1.00 97.75 97 GLN A CA 1
ATOM 810 C C . GLN A 1 97 ? -5.121 6.993 -23.541 1.00 97.75 97 GLN A C 1
ATOM 812 O O . GLN A 1 97 ? -5.406 6.493 -24.623 1.00 97.75 97 GLN A O 1
ATOM 817 N N . ASN A 1 98 ? -3.863 7.296 -23.200 1.00 97.00 98 ASN A N 1
ATOM 818 C CA . ASN A 1 98 ? -2.725 7.179 -24.113 1.00 97.00 98 ASN A CA 1
ATOM 819 C C . ASN A 1 98 ? -1.640 6.281 -23.490 1.00 97.00 98 ASN A C 1
ATOM 821 O O . ASN A 1 98 ? -0.802 6.775 -22.724 1.00 97.00 98 ASN A O 1
ATOM 825 N N . PRO A 1 99 ? -1.648 4.967 -23.781 1.00 96.81 99 PRO A N 1
ATOM 826 C CA . PRO A 1 99 ? -0.622 4.047 -23.307 1.00 96.81 99 PRO A CA 1
ATOM 827 C C . PRO A 1 99 ? 0.760 4.441 -23.846 1.00 96.81 99 PRO A C 1
ATOM 829 O O . PRO A 1 99 ? 1.010 4.422 -25.049 1.00 96.81 99 PRO A O 1
ATOM 832 N N . VAL A 1 100 ? 1.711 4.744 -22.955 1.00 96.00 100 VAL A N 1
ATOM 833 C CA . VAL A 1 100 ? 3.060 5.197 -23.363 1.00 96.00 100 VAL A CA 1
ATOM 834 C C . VAL A 1 100 ? 3.859 4.141 -24.142 1.00 96.00 100 VAL A C 1
ATOM 836 O O . VAL A 1 100 ? 4.807 4.479 -24.843 1.00 96.00 100 VAL A O 1
ATOM 839 N N . GLY A 1 101 ? 3.487 2.862 -24.019 1.00 96.00 101 GLY A N 1
ATOM 840 C CA . GLY A 1 101 ? 4.084 1.749 -24.764 1.00 96.00 101 GLY A CA 1
ATOM 841 C C . GLY A 1 101 ? 3.621 1.644 -26.218 1.00 96.00 101 GLY A C 1
ATOM 842 O O . GLY A 1 101 ? 4.195 0.871 -26.986 1.00 96.00 101 GLY A O 1
ATOM 843 N N . GLU A 1 102 ? 2.590 2.399 -26.594 1.00 97.00 102 GLU A N 1
ATOM 844 C CA . GLU A 1 102 ? 2.040 2.436 -27.951 1.00 97.00 102 GLU A CA 1
ATOM 845 C C . GLU A 1 102 ? 2.426 3.713 -28.702 1.00 97.00 102 GLU A C 1
ATOM 847 O O . GLU A 1 102 ? 2.333 3.740 -29.926 1.00 97.00 102 GLU A O 1
ATOM 852 N N . ASP A 1 103 ? 2.917 4.733 -27.992 1.00 96.38 103 ASP A N 1
ATOM 853 C CA . ASP A 1 103 ? 3.302 6.027 -28.550 1.00 96.38 103 ASP A CA 1
ATOM 854 C C . ASP A 1 103 ? 4.713 5.986 -29.182 1.00 96.38 103 ASP A C 1
ATOM 856 O O . ASP A 1 103 ? 5.718 5.931 -28.456 1.00 96.38 103 ASP A O 1
ATOM 860 N N . PRO A 1 104 ? 4.828 6.045 -30.528 1.00 96.06 104 PRO A N 1
ATOM 861 C CA . PRO A 1 104 ? 6.112 5.983 -31.217 1.00 96.06 104 PRO A CA 1
ATOM 862 C C . PRO A 1 104 ? 7.037 7.147 -30.916 1.00 96.06 104 PRO A C 1
ATOM 864 O O . PRO A 1 104 ? 8.255 6.964 -31.005 1.00 96.06 104 PRO A O 1
ATOM 867 N N . GLU A 1 105 ? 6.480 8.306 -30.567 1.00 96.50 105 GLU A N 1
ATOM 868 C CA . GLU A 1 105 ? 7.263 9.481 -30.211 1.00 96.50 105 GLU A CA 1
ATOM 869 C C . GLU A 1 105 ? 8.020 9.215 -28.911 1.00 96.50 105 GLU A C 1
ATOM 871 O O . GLU A 1 105 ? 9.214 9.474 -28.847 1.00 96.50 105 GLU A O 1
ATOM 876 N N . LEU A 1 106 ? 7.388 8.575 -27.923 1.00 94.94 106 LEU A N 1
ATOM 877 C CA . LEU A 1 106 ? 8.016 8.306 -26.627 1.00 94.94 106 LEU A CA 1
ATOM 878 C C . LEU A 1 106 ? 9.006 7.134 -26.661 1.00 94.94 106 LEU A C 1
ATOM 880 O O . LEU A 1 106 ? 10.129 7.267 -26.171 1.00 94.94 106 LEU A O 1
ATOM 884 N N . TYR A 1 107 ? 8.632 5.979 -27.227 1.00 95.25 107 TYR A N 1
ATOM 885 C CA . TYR A 1 107 ? 9.518 4.802 -27.193 1.00 95.25 107 TYR A CA 1
ATOM 886 C C . TYR A 1 107 ? 10.690 4.883 -28.188 1.00 95.25 107 TYR A C 1
ATOM 888 O O . TYR A 1 107 ? 11.634 4.093 -28.095 1.00 95.25 107 TYR A O 1
ATOM 896 N N . SER A 1 108 ? 10.658 5.815 -29.150 1.00 96.06 108 SER A N 1
ATOM 897 C CA . SER A 1 108 ? 11.743 6.012 -30.129 1.00 96.06 108 SER A CA 1
ATOM 898 C C . SER A 1 108 ? 12.651 7.200 -29.801 1.00 96.06 108 SER A C 1
ATOM 900 O O . SER A 1 108 ? 13.722 7.319 -30.406 1.00 96.06 108 SER A O 1
ATOM 902 N N . ASP A 1 109 ? 12.262 8.055 -28.850 1.00 95.94 109 ASP A N 1
ATOM 903 C CA . ASP A 1 109 ? 13.000 9.268 -28.504 1.00 95.94 109 ASP A CA 1
ATOM 904 C C . ASP A 1 109 ? 14.342 8.954 -27.830 1.00 95.94 109 ASP A C 1
ATOM 906 O O . ASP A 1 109 ? 14.423 8.408 -26.726 1.00 95.94 109 ASP A O 1
ATOM 910 N N . LYS A 1 110 ? 15.431 9.330 -28.507 1.00 95.69 110 LYS A N 1
ATOM 911 C CA . LYS A 1 110 ? 16.800 9.116 -28.030 1.00 95.69 110 LYS A CA 1
ATOM 912 C C . LYS A 1 110 ? 17.238 10.110 -26.956 1.00 95.69 110 LYS A C 1
ATOM 914 O O . LYS A 1 110 ? 18.232 9.823 -26.288 1.00 95.69 110 LYS A O 1
ATOM 919 N N . GLU A 1 111 ? 16.528 11.222 -26.789 1.00 96.38 111 GLU A N 1
ATOM 920 C CA . GLU A 1 111 ? 16.793 12.221 -25.751 1.00 96.38 111 GLU A CA 1
ATOM 921 C C . GLU A 1 111 ? 16.400 11.701 -24.365 1.00 96.38 111 GLU A C 1
ATOM 923 O O . GLU A 1 111 ? 17.068 12.003 -23.373 1.00 96.38 111 GLU A O 1
ATOM 928 N N . ILE A 1 112 ? 15.384 10.834 -24.294 1.00 94.06 112 ILE A N 1
ATOM 929 C CA . ILE A 1 112 ? 15.012 10.140 -23.060 1.00 94.06 112 ILE A CA 1
ATOM 930 C C . ILE A 1 112 ? 16.084 9.082 -22.735 1.00 94.06 112 ILE A C 1
ATOM 932 O O . ILE A 1 112 ? 16.353 8.202 -23.570 1.00 94.06 112 ILE A O 1
ATOM 936 N N . PRO A 1 113 ? 16.689 9.105 -21.527 1.00 94.75 113 PRO A N 1
ATOM 937 C CA . PRO A 1 113 ? 17.620 8.067 -21.089 1.00 94.75 113 PRO A CA 1
ATOM 938 C C . PRO A 1 113 ? 16.999 6.674 -21.209 1.00 94.75 113 PRO A C 1
ATOM 940 O O . PRO A 1 113 ? 15.838 6.490 -20.856 1.00 94.75 113 PRO A O 1
ATOM 943 N N . SER A 1 114 ? 17.766 5.673 -21.653 1.00 94.25 114 SER A N 1
ATOM 944 C CA . SER A 1 114 ? 17.223 4.339 -21.973 1.00 94.25 114 SER A CA 1
ATOM 945 C C . SER A 1 114 ? 16.454 3.692 -20.818 1.00 94.25 114 SER A C 1
ATOM 947 O O . SER A 1 114 ? 15.396 3.116 -21.035 1.00 94.25 114 SER A O 1
ATOM 949 N N . ARG A 1 115 ? 16.923 3.869 -19.579 1.00 94.06 115 ARG A N 1
ATOM 950 C CA . ARG A 1 115 ? 16.258 3.392 -18.353 1.00 94.06 115 ARG A CA 1
ATOM 951 C C . ARG A 1 115 ? 14.884 4.016 -18.064 1.00 94.06 115 ARG A C 1
ATOM 953 O O . ARG A 1 115 ? 14.172 3.529 -17.195 1.00 94.06 115 ARG A O 1
ATOM 960 N N . PHE A 1 116 ? 14.552 5.127 -18.720 1.00 95.12 116 PHE A N 1
ATOM 961 C CA . PHE A 1 116 ? 13.285 5.849 -18.570 1.00 95.12 116 PHE A CA 1
ATOM 962 C C . PHE A 1 116 ? 12.466 5.883 -19.865 1.00 95.12 116 PHE A C 1
ATOM 964 O O . PHE A 1 116 ? 11.407 6.505 -19.905 1.00 95.12 116 PHE A O 1
ATOM 971 N N . ARG A 1 117 ? 12.947 5.236 -20.928 1.00 97.06 117 ARG A N 1
ATOM 972 C CA . ARG A 1 117 ? 12.248 5.192 -22.205 1.00 97.06 117 ARG A CA 1
ATOM 973 C C . ARG A 1 117 ? 11.211 4.065 -22.184 1.00 97.06 117 ARG A C 1
ATOM 975 O O . ARG A 1 117 ? 11.595 2.936 -21.878 1.00 97.06 117 ARG A O 1
ATOM 982 N N . PRO A 1 118 ? 9.936 4.331 -22.521 1.00 97.62 118 PRO A N 1
ATOM 983 C CA . PRO A 1 118 ? 8.926 3.285 -22.646 1.00 97.62 118 PRO A CA 1
ATOM 984 C C . PRO A 1 118 ? 9.352 2.177 -23.610 1.00 97.62 118 PRO A C 1
ATOM 986 O O . PRO A 1 118 ? 10.040 2.428 -24.602 1.00 97.62 118 PRO A O 1
ATOM 989 N N . VAL A 1 119 ? 8.918 0.952 -23.326 1.00 97.69 119 VAL A N 1
ATOM 990 C CA . VAL A 1 119 ? 9.164 -0.219 -24.166 1.00 97.69 119 VAL A CA 1
ATOM 991 C C . VAL A 1 119 ? 7.920 -0.494 -25.002 1.00 97.69 119 VAL A C 1
ATOM 993 O O . VAL A 1 119 ? 6.796 -0.501 -24.497 1.00 97.69 119 VAL A O 1
ATOM 996 N N . LYS A 1 120 ? 8.113 -0.710 -26.305 1.00 97.94 120 LYS A N 1
ATOM 997 C CA . LYS A 1 120 ? 7.006 -0.952 -27.233 1.00 97.94 120 LYS A CA 1
ATOM 998 C C . LYS A 1 120 ? 6.220 -2.204 -26.829 1.00 97.94 120 LYS A C 1
ATOM 1000 O O . LYS A 1 120 ? 6.805 -3.278 -26.715 1.00 97.94 120 LYS A O 1
ATOM 1005 N N . GLY A 1 121 ? 4.900 -2.072 -26.696 1.00 96.81 121 GLY A N 1
ATOM 1006 C CA . GLY A 1 121 ? 4.003 -3.187 -26.365 1.00 96.81 121 GLY A CA 1
ATOM 1007 C C . GLY A 1 121 ? 4.019 -3.614 -24.893 1.00 96.81 121 GLY A C 1
ATOM 1008 O O . GLY A 1 121 ? 3.484 -4.671 -24.567 1.00 96.81 121 GLY A O 1
ATOM 1009 N N . GLN A 1 122 ? 4.624 -2.821 -24.005 1.00 97.25 122 GLN A N 1
ATOM 1010 C CA . GLN A 1 122 ? 4.528 -3.056 -22.564 1.00 97.25 122 GLN A CA 1
ATOM 1011 C C . GLN A 1 122 ? 3.074 -2.913 -22.057 1.00 97.25 122 GLN A C 1
ATOM 1013 O O . GLN A 1 122 ? 2.284 -2.187 -22.667 1.00 97.25 122 GLN A O 1
ATOM 1018 N N . PRO A 1 123 ? 2.723 -3.517 -20.907 1.00 97.50 123 PRO A N 1
ATOM 1019 C CA . PRO A 1 123 ? 1.404 -3.356 -20.296 1.00 97.50 123 PRO A CA 1
ATOM 1020 C C . PRO A 1 123 ? 1.047 -1.891 -19.992 1.00 97.50 123 PRO A C 1
ATOM 1022 O O . PRO A 1 123 ? 1.915 -1.064 -19.699 1.00 97.50 123 PRO A O 1
ATOM 1025 N N . HIS A 1 124 ? -0.243 -1.553 -19.990 1.00 98.00 124 HIS A N 1
ATOM 1026 C CA . HIS A 1 124 ? -0.683 -0.203 -19.637 1.00 98.00 124 HIS A CA 1
ATOM 1027 C C . HIS A 1 124 ? -0.775 -0.044 -18.120 1.00 98.00 124 HIS A C 1
ATOM 1029 O O . HIS A 1 124 ? -1.811 -0.300 -17.511 1.00 98.00 124 HIS A O 1
ATOM 1035 N N . ARG A 1 125 ? 0.325 0.393 -17.497 1.00 98.25 125 ARG A N 1
ATOM 1036 C CA . ARG A 1 125 ? 0.374 0.642 -16.048 1.00 98.25 125 ARG A CA 1
ATOM 1037 C C . ARG A 1 125 ? 0.695 2.090 -15.719 1.00 98.25 125 ARG A C 1
ATOM 1039 O O . ARG A 1 125 ? 1.421 2.753 -16.459 1.00 98.25 125 ARG A O 1
ATOM 1046 N N . ILE A 1 126 ? 0.192 2.564 -14.582 1.00 98.38 126 ILE A N 1
ATOM 1047 C CA . ILE A 1 126 ? 0.487 3.900 -14.047 1.00 98.38 126 ILE A CA 1
ATOM 1048 C C . ILE A 1 126 ? 0.821 3.783 -12.564 1.00 98.38 126 ILE A C 1
ATOM 1050 O O . ILE A 1 126 ? 0.051 3.230 -11.774 1.00 98.38 126 ILE A O 1
ATOM 1054 N N . LEU A 1 127 ? 1.961 4.348 -12.168 1.00 98.19 127 LEU A N 1
ATOM 1055 C CA . LEU A 1 127 ? 2.317 4.461 -10.760 1.00 98.19 127 LEU A CA 1
ATOM 1056 C C . LEU A 1 127 ? 1.645 5.695 -10.150 1.00 98.19 127 LEU A C 1
ATOM 1058 O O . LEU A 1 127 ? 1.916 6.824 -10.558 1.00 98.19 127 LEU A O 1
ATOM 1062 N N . ILE A 1 128 ? 0.822 5.484 -9.130 1.00 97.50 128 ILE A N 1
ATOM 1063 C CA . ILE A 1 128 ? 0.267 6.550 -8.298 1.00 97.50 128 ILE A CA 1
ATOM 1064 C C . ILE A 1 128 ? 1.234 6.775 -7.134 1.00 97.50 128 ILE A C 1
ATOM 1066 O O . ILE A 1 128 ? 1.399 5.901 -6.280 1.00 97.50 128 ILE A O 1
ATOM 1070 N N . TYR A 1 129 ? 1.902 7.924 -7.118 1.00 95.00 129 TYR A N 1
ATOM 1071 C CA . TYR A 1 129 ? 2.918 8.271 -6.127 1.00 95.00 129 TYR A CA 1
ATOM 1072 C C . TYR A 1 129 ? 2.371 9.260 -5.091 1.00 95.00 129 TYR A C 1
ATOM 1074 O O . TYR A 1 129 ? 1.531 10.093 -5.411 1.00 95.00 129 TYR A O 1
ATOM 1082 N N . ASP A 1 130 ? 2.869 9.154 -3.857 1.00 89.75 130 ASP A N 1
ATOM 1083 C CA . ASP A 1 130 ? 2.545 10.024 -2.715 1.00 89.75 130 ASP A CA 1
ATOM 1084 C C . ASP A 1 130 ? 1.041 10.157 -2.416 1.00 89.75 130 ASP A C 1
ATOM 1086 O O . ASP A 1 130 ? 0.406 11.195 -2.602 1.00 89.75 130 ASP A O 1
ATOM 1090 N N . PHE A 1 131 ? 0.440 9.063 -1.943 1.00 91.25 131 PHE A N 1
ATOM 1091 C CA . PHE A 1 131 ? -0.967 9.064 -1.548 1.00 91.25 131 PHE A CA 1
ATOM 1092 C C . PHE A 1 131 ? -1.230 10.091 -0.437 1.00 91.25 131 PHE A C 1
ATOM 1094 O O . PHE A 1 131 ? -0.642 9.978 0.646 1.00 91.25 131 PHE A O 1
ATOM 1101 N N . PRO A 1 132 ? -2.200 11.007 -0.623 1.00 90.69 132 PRO A N 1
ATOM 1102 C CA . PRO A 1 132 ? -2.692 11.833 0.462 1.00 90.69 132 PRO A CA 1
ATOM 1103 C C . PRO A 1 132 ? -3.204 10.970 1.618 1.00 90.69 132 PRO A C 1
ATOM 1105 O O . PRO A 1 132 ? -3.740 9.876 1.423 1.00 90.69 132 PRO A O 1
ATOM 1108 N N . ASP A 1 133 ? -3.096 11.492 2.838 1.00 87.00 133 ASP A N 1
ATOM 1109 C CA . ASP A 1 133 ? -3.588 10.809 4.032 1.00 87.00 133 ASP A CA 1
ATOM 1110 C C . ASP A 1 133 ? -5.109 10.577 3.954 1.00 87.00 133 ASP A C 1
ATOM 1112 O O . ASP A 1 133 ? -5.920 11.476 4.207 1.00 87.00 133 ASP A O 1
ATOM 1116 N N . ILE A 1 134 ? -5.498 9.338 3.642 1.00 85.06 134 ILE A N 1
ATOM 1117 C CA . ILE A 1 134 ? -6.898 8.902 3.551 1.00 85.06 134 ILE A CA 1
ATOM 1118 C C . ILE A 1 134 ? -7.623 8.918 4.909 1.00 85.06 134 ILE A C 1
ATOM 1120 O O . ILE A 1 134 ? -8.838 8.725 4.983 1.00 85.06 134 ILE A O 1
ATOM 1124 N N . GLY A 1 135 ? -6.907 9.127 6.015 1.00 80.94 135 GLY A N 1
ATOM 1125 C CA . GLY A 1 135 ? -7.511 9.402 7.312 1.00 80.94 135 GLY A CA 1
ATOM 1126 C C . GLY A 1 135 ? -8.278 10.724 7.304 1.00 80.94 135 GLY A C 1
ATOM 1127 O O . GLY A 1 135 ? -9.322 10.824 7.957 1.00 80.94 135 GLY A O 1
ATOM 1128 N N . LYS A 1 136 ? -7.825 11.700 6.508 1.00 84.75 136 LYS A N 1
ATOM 1129 C CA . LYS A 1 136 ? -8.399 13.048 6.397 1.00 84.75 136 LYS A CA 1
ATOM 1130 C C . LYS A 1 136 ? -9.485 13.116 5.324 1.00 84.75 136 LYS A C 1
ATOM 1132 O O . LYS A 1 136 ? -9.445 12.397 4.330 1.00 84.75 136 LYS A O 1
ATOM 1137 N N . PHE A 1 137 ? -10.440 14.034 5.493 1.00 81.31 137 PHE A N 1
ATOM 1138 C CA . PHE A 1 137 ? -11.562 14.204 4.561 1.00 81.31 137 PHE A CA 1
ATOM 1139 C C . PHE A 1 137 ? -11.106 14.419 3.109 1.00 81.31 137 PHE A C 1
ATOM 1141 O O . PHE A 1 137 ? -11.562 13.705 2.219 1.00 81.31 137 PHE A O 1
ATOM 1148 N N . HIS A 1 138 ? -10.163 15.338 2.876 1.00 86.50 138 HIS A N 1
ATOM 1149 C CA . HIS A 1 138 ? -9.641 15.612 1.533 1.00 86.50 138 HIS A CA 1
ATOM 1150 C C . HIS A 1 138 ? -8.955 14.393 0.906 1.00 86.50 138 HIS A C 1
ATOM 1152 O O . HIS A 1 138 ? -9.219 14.085 -0.252 1.00 86.50 138 HIS A O 1
ATOM 1158 N N . GLY A 1 139 ? -8.157 13.646 1.678 1.00 89.19 139 GLY A N 1
ATOM 1159 C CA . GLY A 1 139 ? -7.529 12.415 1.194 1.00 89.19 139 GLY A CA 1
ATOM 1160 C C . GLY A 1 139 ? -8.550 11.335 0.828 1.00 89.19 139 GLY A C 1
ATOM 1161 O O . GLY A 1 139 ? -8.382 10.647 -0.174 1.00 89.19 139 GLY A O 1
ATOM 1162 N N . ARG A 1 140 ? -9.665 11.231 1.568 1.00 86.31 140 ARG A N 1
ATOM 1163 C CA . ARG A 1 140 ? -10.772 10.322 1.211 1.00 86.31 140 ARG A CA 1
ATOM 1164 C C . ARG A 1 140 ? -11.463 10.722 -0.086 1.00 86.31 140 ARG A C 1
ATOM 1166 O O . ARG A 1 140 ? -11.732 9.851 -0.901 1.00 86.31 140 ARG A O 1
ATOM 1173 N N . GLN A 1 141 ? -11.764 12.008 -0.271 1.00 88.31 141 GLN A N 1
ATOM 1174 C CA . GLN A 1 141 ? -12.396 12.498 -1.503 1.00 88.31 141 GLN A CA 1
ATOM 1175 C C . GLN A 1 141 ? -11.490 12.281 -2.716 1.00 88.31 141 GLN A C 1
ATOM 1177 O O . GLN A 1 141 ? -11.946 11.800 -3.750 1.00 88.31 141 GLN A O 1
ATOM 1182 N N . TRP A 1 142 ? -10.196 12.561 -2.554 1.00 93.94 142 TRP A N 1
ATOM 1183 C CA . TRP A 1 142 ? -9.185 12.282 -3.566 1.00 93.94 142 TRP A CA 1
ATOM 1184 C C . TRP A 1 142 ? -9.141 10.790 -3.916 1.00 93.94 142 TRP A C 1
ATOM 1186 O O . TRP A 1 142 ? -9.231 10.429 -5.086 1.00 93.94 142 TRP A O 1
ATOM 1196 N N . PHE A 1 143 ? -9.105 9.912 -2.908 1.00 93.88 143 PHE A N 1
ATOM 1197 C CA . PHE A 1 143 ? -9.055 8.467 -3.131 1.00 93.88 143 PHE A CA 1
ATOM 1198 C C . PHE A 1 143 ? -10.318 7.963 -3.834 1.00 93.88 143 PHE A C 1
ATOM 1200 O O . PHE A 1 143 ? -10.230 7.191 -4.779 1.00 93.88 143 PHE A O 1
ATOM 1207 N N . LEU A 1 144 ? -11.494 8.458 -3.441 1.00 89.38 144 LEU A N 1
ATOM 1208 C CA . LEU A 1 144 ? -12.756 8.150 -4.116 1.00 89.38 144 LEU A CA 1
ATOM 1209 C C . LEU A 1 144 ? -12.758 8.567 -5.590 1.00 89.38 144 LEU A C 1
ATOM 1211 O O . LEU A 1 144 ? -13.296 7.835 -6.417 1.00 89.38 144 LEU A O 1
ATOM 1215 N N . ARG A 1 145 ? -12.166 9.718 -5.934 1.00 94.69 145 ARG A N 1
ATOM 1216 C CA . ARG A 1 145 ? -12.030 10.137 -7.336 1.00 94.69 145 ARG A CA 1
ATOM 1217 C C . ARG A 1 145 ? -11.080 9.217 -8.100 1.00 94.69 145 ARG A C 1
ATOM 1219 O O . ARG A 1 145 ? -11.434 8.812 -9.201 1.00 94.69 145 ARG A O 1
ATOM 1226 N N . LEU A 1 146 ? -9.951 8.832 -7.502 1.00 96.19 146 LEU A N 1
ATOM 1227 C CA . LEU A 1 146 ? -9.026 7.864 -8.099 1.00 96.19 146 LEU A CA 1
ATOM 1228 C C . LEU A 1 146 ? -9.719 6.523 -8.396 1.00 96.19 146 LEU A C 1
ATOM 1230 O O . LEU A 1 146 ? -9.546 5.978 -9.481 1.00 96.19 146 LEU A O 1
ATOM 1234 N N . LEU A 1 147 ? -10.549 6.022 -7.472 1.00 93.62 147 LEU A N 1
ATOM 1235 C CA . LEU A 1 147 ? -11.313 4.788 -7.691 1.00 93.62 147 LEU A CA 1
ATOM 1236 C C . LEU A 1 147 ? -12.308 4.901 -8.849 1.00 93.62 147 LEU A C 1
ATOM 1238 O O . LEU A 1 147 ? -12.450 3.942 -9.597 1.00 93.62 147 LEU A O 1
ATOM 1242 N N . ARG A 1 148 ? -12.965 6.057 -9.017 1.00 93.50 148 ARG A N 1
ATOM 1243 C CA . ARG A 1 148 ? -13.864 6.298 -10.161 1.00 93.50 148 ARG A CA 1
ATOM 1244 C C . ARG A 1 148 ? -13.106 6.275 -11.482 1.00 93.50 148 ARG A C 1
ATOM 1246 O O . ARG A 1 148 ? -13.551 5.618 -12.408 1.00 93.50 148 ARG A O 1
ATOM 1253 N N . ILE A 1 149 ? -11.936 6.912 -11.545 1.00 95.56 149 ILE A N 1
ATOM 1254 C CA . ILE A 1 149 ? -11.086 6.865 -12.745 1.00 95.56 149 ILE A CA 1
ATOM 1255 C C . ILE A 1 149 ? -10.690 5.411 -13.044 1.00 95.56 149 ILE A C 1
ATOM 1257 O O . ILE A 1 149 ? -10.776 4.971 -14.180 1.00 95.56 149 ILE A O 1
ATOM 1261 N N . GLN A 1 150 ? -10.341 4.617 -12.031 1.00 94.56 150 GLN A N 1
ATOM 1262 C CA . GLN A 1 150 ? -10.023 3.199 -12.237 1.00 94.56 150 GLN A CA 1
ATOM 1263 C C . GLN A 1 150 ? -11.229 2.355 -12.702 1.00 94.56 150 GLN A C 1
ATOM 1265 O O . GLN A 1 150 ? -11.051 1.277 -13.263 1.00 94.56 150 GLN A O 1
ATOM 1270 N N . GLU A 1 151 ? -12.459 2.778 -12.401 1.00 92.50 151 GLU A N 1
ATOM 1271 C CA . GLU A 1 151 ? -13.684 2.155 -12.922 1.00 92.50 151 GLU A CA 1
ATOM 1272 C C . GLU A 1 151 ? -13.978 2.597 -14.363 1.00 92.50 151 GLU A C 1
ATOM 1274 O O . GLU A 1 151 ? -14.469 1.792 -15.149 1.00 92.50 151 GLU A O 1
ATOM 1279 N N . GLU A 1 152 ? -13.655 3.845 -14.711 1.00 95.62 152 GLU A N 1
ATOM 1280 C CA . GLU A 1 152 ? -13.784 4.403 -16.064 1.00 95.62 152 GLU A CA 1
ATOM 1281 C C . GLU A 1 152 ? -12.742 3.821 -17.041 1.00 95.62 152 GLU A C 1
ATOM 1283 O O . GLU A 1 152 ? -13.050 3.644 -18.217 1.00 95.62 152 GLU A O 1
ATOM 1288 N N . TYR A 1 153 ? -11.544 3.471 -16.555 1.00 97.00 153 TYR A N 1
ATOM 1289 C CA . TYR A 1 153 ? -10.442 2.904 -17.344 1.00 97.00 153 TYR A CA 1
ATOM 1290 C C . TYR A 1 153 ? -10.024 1.518 -16.811 1.00 97.00 153 TYR A C 1
ATOM 1292 O O . TYR A 1 153 ? -8.979 1.392 -16.166 1.00 97.00 153 TYR A O 1
ATOM 1300 N N . PRO A 1 154 ? -10.829 0.461 -17.042 1.00 94.56 154 PRO A N 1
ATOM 1301 C CA . PRO A 1 154 ? -10.592 -0.864 -16.464 1.00 94.56 154 PRO A CA 1
ATOM 1302 C C . PRO A 1 154 ? -9.350 -1.578 -17.018 1.00 94.56 154 PRO A C 1
ATOM 1304 O O . PRO A 1 154 ? -8.824 -2.456 -16.337 1.00 94.56 154 PRO A O 1
ATOM 1307 N N . ASP A 1 155 ? -8.885 -1.198 -18.210 1.00 95.69 155 ASP A N 1
ATOM 1308 C CA . ASP A 1 155 ? -7.711 -1.786 -18.873 1.00 95.69 155 ASP A CA 1
ATOM 1309 C C . ASP A 1 155 ? -6.376 -1.222 -18.350 1.00 95.69 155 ASP A C 1
ATOM 1311 O O . ASP A 1 155 ? -5.305 -1.690 -18.735 1.00 95.69 155 ASP A O 1
ATOM 1315 N N . VAL A 1 156 ? -6.429 -0.216 -17.466 1.00 97.56 156 VAL A N 1
ATOM 1316 C CA . VAL A 1 156 ? -5.244 0.438 -16.903 1.00 97.56 156 VAL A CA 1
ATOM 1317 C C . VAL A 1 156 ? -4.933 -0.112 -15.512 1.00 97.56 156 VAL A C 1
ATOM 1319 O O . VAL A 1 156 ? -5.708 0.021 -14.559 1.00 97.56 156 VAL A O 1
ATOM 1322 N N . ASP A 1 157 ? -3.731 -0.658 -15.362 1.00 97.81 157 ASP A N 1
ATOM 1323 C CA . ASP A 1 157 ? -3.226 -1.164 -14.091 1.00 97.81 157 ASP A CA 1
ATOM 1324 C C . ASP A 1 157 ? -2.636 -0.027 -13.247 1.00 97.81 157 ASP A C 1
ATOM 1326 O O . ASP A 1 157 ? -1.524 0.462 -13.474 1.00 97.81 157 ASP A O 1
ATOM 1330 N N . PHE A 1 158 ? -3.355 0.383 -12.206 1.00 97.94 158 PHE A N 1
ATOM 1331 C CA . PHE A 1 158 ? -2.811 1.308 -11.212 1.00 97.94 158 PHE A CA 1
ATOM 1332 C C . PHE A 1 158 ? -1.938 0.589 -10.190 1.00 97.94 158 PHE A C 1
ATOM 1334 O O . PHE A 1 158 ? -2.309 -0.462 -9.660 1.00 97.94 158 PHE A O 1
ATOM 1341 N N . ILE A 1 159 ? -0.797 1.200 -9.871 1.00 98.00 159 ILE A N 1
ATOM 1342 C CA . ILE A 1 159 ? 0.138 0.731 -8.849 1.00 98.00 159 ILE A CA 1
ATOM 1343 C C . ILE A 1 159 ? 0.208 1.776 -7.738 1.00 98.00 159 ILE A C 1
ATOM 1345 O O . ILE A 1 159 ? 0.571 2.926 -7.976 1.00 98.00 159 ILE A O 1
ATOM 1349 N N . ALA A 1 160 ? -0.135 1.389 -6.511 1.00 97.00 160 ALA A N 1
ATOM 1350 C CA . ALA A 1 160 ? -0.128 2.287 -5.364 1.00 97.00 160 ALA A CA 1
ATOM 1351 C C . ALA A 1 160 ? 1.253 2.344 -4.701 1.00 97.00 160 ALA A C 1
ATOM 1353 O O . ALA A 1 160 ? 1.687 1.386 -4.056 1.00 97.00 160 ALA A O 1
ATOM 1354 N N . HIS A 1 161 ? 1.935 3.482 -4.803 1.00 96.00 161 HIS A N 1
ATOM 1355 C CA . HIS A 1 161 ? 3.254 3.666 -4.215 1.00 96.00 161 HIS A CA 1
ATOM 1356 C C . HIS A 1 161 ? 3.232 4.523 -2.946 1.00 96.00 161 HIS A C 1
ATOM 1358 O O . HIS A 1 161 ? 2.546 5.537 -2.855 1.00 96.00 161 HIS A O 1
ATOM 1364 N N . GLY A 1 162 ? 4.031 4.132 -1.954 1.00 89.88 162 GLY A N 1
ATOM 1365 C CA . GLY A 1 162 ? 4.350 4.969 -0.794 1.00 89.88 162 GLY A CA 1
ATOM 1366 C C . GLY A 1 162 ? 3.272 5.103 0.283 1.00 89.88 162 GLY A C 1
ATOM 1367 O O . GLY A 1 162 ? 3.558 5.643 1.352 1.00 89.88 162 GLY A O 1
ATOM 1368 N N . THR A 1 163 ? 2.074 4.559 0.075 1.00 90.06 163 THR A N 1
ATOM 1369 C CA . THR A 1 163 ? 1.060 4.484 1.133 1.00 90.06 163 THR A CA 1
ATOM 1370 C C . THR A 1 163 ? 1.456 3.473 2.213 1.00 90.06 163 THR A C 1
ATOM 1372 O O . THR A 1 163 ? 2.155 2.497 1.960 1.00 90.06 163 THR A O 1
ATOM 1375 N N . THR A 1 164 ? 1.010 3.702 3.448 1.00 86.44 164 THR A N 1
ATOM 1376 C CA . THR A 1 164 ? 1.116 2.728 4.554 1.00 86.44 164 THR A CA 1
ATOM 1377 C C . THR A 1 164 ? -0.251 2.242 5.023 1.00 86.44 164 THR A C 1
ATOM 1379 O O . THR A 1 164 ? -0.335 1.427 5.934 1.00 86.44 164 THR A O 1
ATOM 1382 N N . SER A 1 165 ? -1.335 2.722 4.408 1.00 90.06 165 SER A N 1
ATOM 1383 C CA . SER A 1 165 ? -2.687 2.317 4.770 1.00 90.06 165 SER A CA 1
ATOM 1384 C C . SER A 1 165 ? -3.103 1.087 3.973 1.00 90.06 165 SER A C 1
ATOM 1386 O O . SER A 1 165 ? -3.310 1.185 2.765 1.00 90.06 165 SER A O 1
ATOM 1388 N N . PHE A 1 166 ? -3.317 -0.048 4.645 1.00 92.31 166 PHE A N 1
ATOM 1389 C CA . PHE A 1 166 ? -3.852 -1.259 4.001 1.00 92.31 166 PHE A CA 1
ATOM 1390 C C . PHE A 1 166 ? -5.194 -0.998 3.322 1.00 92.31 166 PHE A C 1
ATOM 1392 O O . PHE A 1 166 ? -5.476 -1.530 2.255 1.00 92.31 166 PHE A O 1
ATOM 1399 N N . ARG A 1 167 ? -5.990 -0.087 3.883 1.00 88.25 167 ARG A N 1
ATOM 1400 C CA . ARG A 1 167 ? -7.238 0.338 3.266 1.00 88.25 167 ARG A CA 1
ATOM 1401 C C . ARG A 1 167 ? -7.015 0.993 1.903 1.00 88.25 167 ARG A C 1
ATOM 1403 O O . ARG A 1 167 ? -7.746 0.674 0.973 1.00 88.25 167 ARG A O 1
ATOM 1410 N N . ALA A 1 168 ? -6.026 1.880 1.773 1.00 90.19 168 ALA A N 1
ATOM 1411 C CA . ALA A 1 168 ? -5.672 2.437 0.467 1.00 90.19 168 ALA A CA 1
ATOM 1412 C C . ALA A 1 168 ? -5.177 1.331 -0.474 1.00 90.19 168 ALA A C 1
ATOM 1414 O O . ALA A 1 168 ? -5.625 1.270 -1.610 1.00 90.19 168 ALA A O 1
ATOM 1415 N N . MET A 1 169 ? -4.301 0.444 0.009 1.00 93.56 169 MET A N 1
ATOM 1416 C CA . MET A 1 169 ? -3.697 -0.612 -0.811 1.00 93.56 169 MET A CA 1
ATOM 1417 C C . MET A 1 169 ? -4.728 -1.588 -1.386 1.00 93.56 169 MET A C 1
ATOM 1419 O O . MET A 1 169 ? -4.687 -1.886 -2.575 1.00 93.56 169 MET A O 1
ATOM 1423 N N . PHE A 1 170 ? -5.652 -2.075 -0.555 1.00 92.38 170 PHE A N 1
ATOM 1424 C CA . PHE A 1 170 ? -6.451 -3.257 -0.887 1.00 92.38 170 PHE A CA 1
ATOM 1425 C C . PHE A 1 170 ? -7.901 -2.952 -1.249 1.00 92.38 170 PHE A C 1
ATOM 1427 O O . PHE A 1 170 ? -8.487 -3.665 -2.062 1.00 92.38 170 PHE A O 1
ATOM 1434 N N . VAL A 1 171 ? -8.492 -1.867 -0.733 1.00 86.75 171 VAL A N 1
ATOM 1435 C CA . VAL A 1 171 ? -9.870 -1.511 -1.119 1.00 86.75 171 VAL A CA 1
ATOM 1436 C C . VAL A 1 171 ? -9.937 -1.062 -2.574 1.00 86.75 171 VAL A C 1
ATOM 1438 O O . VAL A 1 171 ? -10.910 -1.367 -3.261 1.00 86.75 171 VAL A O 1
ATOM 1441 N N . GLY A 1 172 ? -8.895 -0.384 -3.064 1.00 83.88 172 GLY A N 1
ATOM 1442 C CA . GLY A 1 172 ? -8.841 0.041 -4.460 1.00 83.88 172 GLY A CA 1
ATOM 1443 C C . GLY A 1 172 ? -8.696 -1.107 -5.454 1.00 83.88 172 GLY A C 1
ATOM 1444 O O . GLY A 1 172 ? -9.017 -0.936 -6.626 1.00 83.88 172 GLY A O 1
ATOM 1445 N N . ARG A 1 173 ? -8.281 -2.302 -5.003 1.00 87.69 173 ARG A N 1
ATOM 1446 C CA . ARG A 1 173 ? -7.938 -3.428 -5.887 1.00 87.69 173 ARG A CA 1
ATOM 1447 C C . ARG A 1 173 ? -7.005 -2.963 -7.008 1.00 87.69 173 ARG A C 1
ATOM 1449 O O . ARG A 1 173 ? -7.291 -3.160 -8.192 1.00 87.69 173 ARG A O 1
ATOM 1456 N N . PHE A 1 174 ? -5.957 -2.248 -6.612 1.00 94.62 174 PHE A N 1
ATOM 1457 C CA . PHE A 1 174 ? -4.865 -1.867 -7.496 1.00 94.62 174 PHE A CA 1
ATOM 1458 C C . PHE A 1 174 ? -4.133 -3.125 -7.966 1.00 94.62 174 PHE A C 1
ATOM 1460 O O . PHE A 1 174 ? -4.154 -4.141 -7.263 1.00 94.62 174 PHE A O 1
ATOM 1467 N N . TYR A 1 175 ? -3.488 -3.049 -9.130 1.00 96.56 175 TYR A N 1
ATOM 1468 C CA . TYR A 1 175 ? -2.683 -4.151 -9.658 1.00 96.56 175 TYR A CA 1
ATOM 1469 C C . TYR A 1 175 ? -1.579 -4.522 -8.666 1.00 96.56 175 TYR A C 1
ATOM 1471 O O . TYR A 1 175 ? -1.411 -5.685 -8.297 1.00 96.56 175 TYR A O 1
ATOM 1479 N N . ALA A 1 176 ? -0.877 -3.504 -8.166 1.00 97.50 176 ALA A N 1
ATOM 1480 C CA . ALA A 1 176 ? 0.143 -3.670 -7.150 1.00 97.50 176 ALA A CA 1
ATOM 1481 C C . ALA A 1 176 ? 0.140 -2.531 -6.124 1.00 97.50 176 ALA A C 1
ATOM 1483 O O . ALA A 1 176 ? -0.353 -1.432 -6.379 1.00 97.50 176 ALA A O 1
ATOM 1484 N N . ALA A 1 177 ? 0.722 -2.789 -4.957 1.00 97.38 177 ALA A N 1
ATOM 1485 C CA . ALA A 1 177 ? 0.987 -1.800 -3.927 1.00 97.38 177 ALA A CA 1
ATOM 1486 C C . ALA A 1 177 ? 2.384 -2.006 -3.338 1.00 97.38 177 ALA A C 1
ATOM 1488 O O . ALA A 1 177 ? 2.802 -3.134 -3.090 1.00 97.38 177 ALA A O 1
ATOM 1489 N N . THR A 1 178 ? 3.113 -0.925 -3.073 1.00 97.00 178 THR A N 1
ATOM 1490 C CA . THR A 1 178 ? 4.430 -1.022 -2.425 1.00 97.00 178 THR A CA 1
ATOM 1491 C C . THR A 1 178 ? 4.301 -0.943 -0.908 1.00 97.00 178 THR A C 1
ATOM 1493 O O . THR A 1 178 ? 3.610 -0.057 -0.401 1.00 97.00 178 THR A O 1
ATOM 1496 N N . TYR A 1 179 ? 5.028 -1.781 -0.173 1.00 96.69 179 TYR A N 1
ATOM 1497 C CA . TYR A 1 179 ? 5.014 -1.796 1.288 1.00 96.69 179 TYR A CA 1
ATOM 1498 C C . TYR A 1 179 ? 6.423 -1.905 1.868 1.00 96.69 179 TYR A C 1
ATOM 1500 O O . TYR A 1 179 ? 7.234 -2.703 1.412 1.00 96.69 179 TYR A O 1
ATOM 1508 N N . ASN A 1 180 ? 6.716 -1.110 2.900 1.00 95.69 180 ASN A N 1
ATOM 1509 C CA . ASN A 1 180 ? 7.968 -1.206 3.646 1.00 95.69 180 ASN A CA 1
ATOM 1510 C C . ASN A 1 180 ? 7.687 -1.822 5.037 1.00 95.69 180 ASN A C 1
ATOM 1512 O O . ASN A 1 180 ? 7.281 -1.082 5.941 1.00 95.69 180 ASN A O 1
ATOM 1516 N N . PRO A 1 181 ? 7.891 -3.142 5.225 1.00 95.06 181 PRO A N 1
ATOM 1517 C CA . PRO A 1 181 ? 7.652 -3.821 6.505 1.00 95.06 181 PRO A CA 1
ATOM 1518 C C . PRO A 1 181 ? 8.612 -3.351 7.605 1.00 95.06 181 PRO A C 1
ATOM 1520 O O . PRO A 1 181 ? 8.291 -3.378 8.798 1.00 95.06 181 PRO A O 1
ATOM 1523 N N . GLU A 1 182 ? 9.785 -2.886 7.193 1.00 93.25 182 GLU A N 1
ATOM 1524 C CA . GLU A 1 182 ? 10.884 -2.514 8.058 1.00 93.25 182 GLU A CA 1
ATOM 1525 C C . GLU A 1 182 ? 10.654 -1.177 8.770 1.00 93.25 182 GLU A C 1
ATOM 1527 O O . GLU A 1 182 ? 10.968 -1.018 9.950 1.00 93.25 182 GLU A O 1
ATOM 1532 N N . PHE A 1 183 ? 10.058 -0.210 8.069 1.00 91.25 183 PHE A N 1
ATOM 1533 C CA . PHE A 1 183 ? 9.784 1.125 8.606 1.00 91.25 183 PHE A CA 1
ATOM 1534 C C . PHE A 1 183 ? 8.980 1.082 9.915 1.00 91.25 183 PHE A C 1
ATOM 1536 O O . PHE A 1 183 ? 9.188 1.910 10.807 1.00 91.25 183 PHE A O 1
ATOM 1543 N N . LEU A 1 184 ? 8.063 0.117 10.033 1.00 87.56 184 LEU A N 1
ATOM 1544 C CA . LEU A 1 184 ? 7.287 -0.118 11.248 1.00 87.56 184 LEU A CA 1
ATOM 1545 C C . LEU A 1 184 ? 8.076 -0.933 12.274 1.00 87.56 184 LEU A C 1
ATOM 1547 O O . LEU A 1 184 ? 8.115 -0.546 13.443 1.00 87.56 184 LEU A O 1
ATOM 1551 N N . ALA A 1 185 ? 8.769 -1.986 11.838 1.00 89.94 185 ALA A N 1
ATOM 1552 C CA . ALA A 1 185 ? 9.574 -2.819 12.725 1.00 89.94 185 ALA A CA 1
ATOM 1553 C C . ALA A 1 185 ? 10.665 -2.012 13.457 1.00 89.94 185 ALA A C 1
ATOM 1555 O O . ALA A 1 185 ? 10.866 -2.201 14.656 1.00 89.94 185 ALA A O 1
ATOM 1556 N N . LYS A 1 186 ? 11.292 -1.027 12.790 1.00 89.62 186 LYS A N 1
ATOM 1557 C CA . LYS A 1 186 ? 12.308 -0.129 13.386 1.00 89.62 186 LYS A CA 1
ATOM 1558 C C . LYS A 1 186 ? 11.753 0.715 14.538 1.00 89.62 186 LYS A C 1
ATOM 1560 O O . LYS A 1 186 ? 12.512 1.211 15.361 1.00 89.62 186 LYS A O 1
ATOM 1565 N N . LYS A 1 187 ? 10.431 0.882 14.599 1.00 89.50 187 LYS A N 1
ATOM 1566 C CA . LYS A 1 187 ? 9.713 1.628 15.642 1.00 89.50 187 LYS A CA 1
ATOM 1567 C C . LYS A 1 187 ? 9.066 0.702 16.674 1.00 89.50 187 LYS A C 1
ATOM 1569 O O . LYS A 1 187 ? 8.134 1.133 17.346 1.00 89.50 187 LYS A O 1
ATOM 1574 N N . ASN A 1 188 ? 9.506 -0.560 16.745 1.00 91.56 188 ASN A N 1
ATOM 1575 C CA . ASN A 1 188 ? 8.890 -1.607 17.560 1.00 91.56 188 ASN A CA 1
ATOM 1576 C C . ASN A 1 188 ? 7.364 -1.677 17.351 1.00 91.56 188 ASN A C 1
ATOM 1578 O O . ASN A 1 188 ? 6.592 -1.788 18.301 1.00 91.56 188 ASN A O 1
ATOM 1582 N N . ALA A 1 189 ? 6.921 -1.510 16.100 1.00 93.75 189 ALA A N 1
ATOM 1583 C CA . ALA A 1 189 ? 5.513 -1.477 15.741 1.00 93.75 189 ALA A CA 1
ATOM 1584 C C . ALA A 1 189 ? 5.159 -2.641 14.813 1.00 93.75 189 ALA A C 1
ATOM 1586 O O . ALA A 1 189 ? 5.861 -2.927 13.837 1.00 93.75 189 ALA A O 1
ATOM 1587 N N . ALA A 1 190 ? 4.024 -3.263 15.109 1.00 94.44 190 ALA A N 1
ATOM 1588 C CA . ALA A 1 190 ? 3.444 -4.333 14.319 1.00 94.44 190 ALA A CA 1
ATOM 1589 C C . ALA A 1 190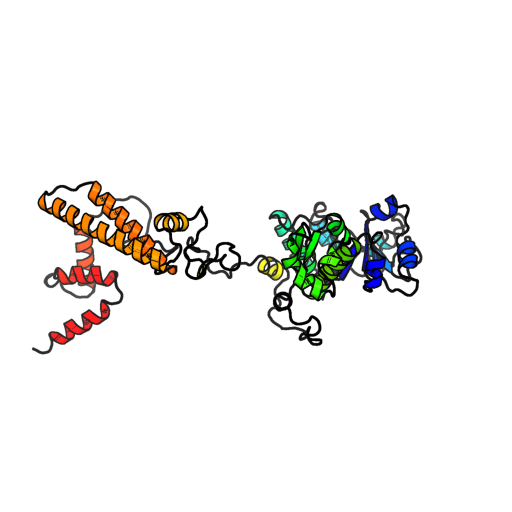 ? 2.273 -3.799 13.489 1.00 94.44 190 ALA A C 1
ATOM 1591 O O . ALA A 1 190 ? 1.498 -2.949 13.941 1.00 94.44 190 ALA A O 1
ATOM 1592 N N . HIS A 1 191 ? 2.129 -4.310 12.273 1.00 94.25 191 HIS A N 1
ATOM 1593 C CA . HIS A 1 191 ? 0.964 -4.070 11.438 1.00 94.25 191 HIS A CA 1
ATOM 1594 C C . HIS A 1 191 ? 0.101 -5.325 11.449 1.00 94.25 191 HIS A C 1
ATOM 1596 O O . HIS A 1 191 ? 0.562 -6.390 11.046 1.00 94.25 191 HIS A O 1
ATOM 1602 N N . LEU A 1 192 ? -1.133 -5.215 11.934 1.00 92.81 192 LEU A N 1
ATOM 1603 C CA . LEU A 1 192 ? -2.085 -6.314 11.851 1.00 92.81 192 LEU A CA 1
ATOM 1604 C C . LEU A 1 192 ? -2.654 -6.427 10.431 1.00 92.81 192 LEU A C 1
ATOM 1606 O O . LEU A 1 192 ? -2.754 -5.409 9.741 1.00 92.81 192 LEU A O 1
ATOM 1610 N N . PRO A 1 193 ? -3.135 -7.612 10.018 1.00 91.19 193 PRO A N 1
ATOM 1611 C CA . PRO A 1 193 ? -3.781 -7.790 8.713 1.00 91.19 193 PRO A CA 1
ATOM 1612 C C . PRO A 1 193 ? -5.017 -6.906 8.494 1.00 91.19 193 PRO A C 1
ATOM 1614 O O . PRO A 1 193 ? -5.372 -6.584 7.365 1.00 91.19 193 PRO A O 1
ATOM 1617 N N . SER A 1 194 ? -5.640 -6.424 9.574 1.00 86.06 194 SER A N 1
ATOM 1618 C CA . SER A 1 194 ? -6.737 -5.447 9.523 1.00 86.06 194 SER A CA 1
ATOM 1619 C C . SER A 1 194 ? -6.304 -4.050 9.052 1.00 86.06 194 SER A C 1
ATOM 1621 O O . SER A 1 194 ? -7.141 -3.178 8.807 1.00 86.06 194 SER A O 1
ATOM 1623 N N . GLY A 1 195 ? -4.998 -3.800 8.935 1.00 87.81 195 GLY A N 1
ATOM 1624 C CA . GLY A 1 195 ? -4.430 -2.471 8.716 1.00 87.81 195 GLY A CA 1
ATOM 1625 C C . GLY A 1 195 ? -4.295 -1.649 9.997 1.00 87.81 195 GLY A C 1
ATOM 1626 O O . GLY A 1 195 ? -3.961 -0.465 9.941 1.00 87.81 195 GLY A O 1
ATOM 1627 N N . GLN A 1 196 ? -4.579 -2.240 11.163 1.00 89.31 196 GLN A N 1
ATOM 1628 C CA . GLN A 1 196 ? -4.326 -1.585 12.438 1.00 89.31 196 GLN A CA 1
ATOM 1629 C C . GLN A 1 196 ? -2.832 -1.626 12.750 1.00 89.31 196 GLN A C 1
ATOM 1631 O O . GLN A 1 196 ? -2.216 -2.689 12.824 1.00 89.31 196 GLN A O 1
ATOM 1636 N N . ARG A 1 197 ? -2.263 -0.448 12.995 1.00 91.50 197 ARG A N 1
ATOM 1637 C CA . ARG A 1 197 ? -0.905 -0.312 13.509 1.00 91.50 197 ARG A CA 1
ATOM 1638 C C . ARG A 1 197 ? -0.922 -0.385 15.032 1.00 91.50 197 ARG A C 1
ATOM 1640 O O . ARG A 1 197 ? -1.579 0.430 15.678 1.00 91.50 197 ARG A O 1
ATOM 1647 N N . LEU A 1 198 ? -0.165 -1.322 15.584 1.00 91.12 198 LEU A N 1
ATOM 1648 C CA . LEU A 1 198 ? 0.079 -1.448 17.014 1.00 91.12 198 LEU A CA 1
ATOM 1649 C C . LEU A 1 198 ? 1.467 -0.891 17.317 1.00 91.12 198 LEU A C 1
ATOM 1651 O O . LEU A 1 198 ? 2.469 -1.371 16.784 1.00 91.12 198 LEU A O 1
ATOM 1655 N N . LEU A 1 199 ? 1.509 0.173 18.115 1.00 90.19 199 LEU A N 1
ATOM 1656 C CA . LEU A 1 199 ? 2.754 0.713 18.652 1.00 90.19 199 LEU A CA 1
ATOM 1657 C C . LEU A 1 199 ? 3.114 -0.091 19.893 1.00 90.19 199 LEU A C 1
ATOM 1659 O O . LEU A 1 199 ? 2.233 -0.340 20.700 1.00 90.19 199 LEU A O 1
ATOM 1663 N N . ASP A 1 200 ? 4.382 -0.451 20.031 1.00 87.94 200 ASP A N 1
ATOM 1664 C CA . ASP A 1 200 ? 4.884 -1.296 21.109 1.00 87.94 200 ASP A CA 1
ATOM 1665 C C . ASP A 1 200 ? 4.266 -2.706 21.144 1.00 87.94 200 ASP A C 1
ATOM 1667 O O . ASP A 1 200 ? 3.143 -2.956 21.594 1.00 87.94 200 ASP A O 1
ATOM 1671 N N . VAL A 1 201 ? 5.055 -3.664 20.662 1.00 88.31 201 VAL A N 1
ATOM 1672 C CA . VAL A 1 201 ? 4.711 -5.090 20.647 1.00 88.31 201 VAL A CA 1
ATOM 1673 C C . VAL A 1 201 ? 4.459 -5.633 22.062 1.00 88.31 201 VAL A C 1
ATOM 1675 O O . VAL A 1 201 ? 3.628 -6.529 22.218 1.00 88.31 201 VAL A O 1
ATOM 1678 N N . LEU A 1 202 ? 5.134 -5.101 23.090 1.00 85.06 202 LEU A N 1
ATOM 1679 C CA . LEU A 1 202 ? 5.012 -5.585 24.471 1.00 85.06 202 LEU A CA 1
ATOM 1680 C C . LEU A 1 202 ? 3.642 -5.256 25.062 1.00 85.06 202 LEU A C 1
ATOM 1682 O O . LEU A 1 202 ? 2.990 -6.129 25.636 1.00 85.06 202 LEU A O 1
ATOM 1686 N N . GLU A 1 203 ? 3.190 -4.017 24.878 1.00 88.81 203 GLU A N 1
ATOM 1687 C CA . GLU A 1 203 ? 1.911 -3.536 25.410 1.00 88.81 203 GLU A CA 1
ATOM 1688 C C . GLU A 1 203 ? 0.706 -4.175 24.707 1.00 88.81 203 GLU A C 1
ATOM 1690 O O . GLU A 1 203 ? -0.381 -4.255 25.274 1.00 88.81 203 GLU A O 1
ATOM 1695 N N . ASN A 1 204 ? 0.895 -4.668 23.479 1.00 89.12 204 ASN A N 1
ATOM 1696 C CA . ASN A 1 204 ? -0.178 -5.209 22.644 1.00 89.12 204 ASN A CA 1
ATOM 1697 C C . ASN A 1 204 ? -0.083 -6.728 22.439 1.00 89.12 204 ASN A C 1
ATOM 1699 O O . ASN A 1 204 ? -0.608 -7.259 21.454 1.00 89.12 204 ASN A O 1
ATOM 1703 N N . ARG A 1 205 ? 0.564 -7.442 23.369 1.00 88.00 205 ARG A N 1
ATOM 1704 C CA . ARG A 1 205 ? 0.762 -8.897 23.293 1.00 88.00 205 ARG A CA 1
ATOM 1705 C C . ARG A 1 205 ? -0.538 -9.671 23.069 1.00 88.00 205 ARG A C 1
ATOM 1707 O O . ARG A 1 205 ? -0.540 -10.597 22.263 1.00 88.00 205 ARG A O 1
ATOM 1714 N N . ASP A 1 206 ? -1.622 -9.288 23.737 1.00 87.19 206 ASP A N 1
ATOM 1715 C CA . ASP A 1 206 ? -2.902 -10.004 23.655 1.00 87.19 206 ASP A CA 1
ATOM 1716 C C . ASP A 1 206 ? -3.549 -9.880 22.270 1.00 87.19 206 ASP A C 1
ATOM 1718 O O . ASP A 1 206 ? -4.128 -10.836 21.760 1.00 87.19 206 ASP A O 1
ATOM 1722 N N . LEU A 1 207 ? -3.393 -8.722 21.621 1.00 86.00 207 LEU A N 1
ATOM 1723 C CA . LEU A 1 207 ? -3.888 -8.487 20.262 1.00 86.00 207 LEU A CA 1
ATOM 1724 C C . LEU A 1 207 ? -2.993 -9.140 19.200 1.00 86.00 207 LEU A C 1
ATOM 1726 O O . LEU A 1 207 ? -3.483 -9.557 18.151 1.00 86.00 207 LEU A O 1
ATOM 1730 N N . LEU A 1 208 ? -1.686 -9.225 19.462 1.00 89.06 208 LEU A N 1
ATOM 1731 C CA . LEU A 1 208 ? -0.712 -9.836 18.558 1.00 89.06 208 LEU A CA 1
ATOM 1732 C C . LEU A 1 208 ? -0.698 -11.358 18.640 1.00 89.06 208 LEU A C 1
ATOM 1734 O O . LEU A 1 208 ? -0.431 -11.999 17.632 1.00 89.06 208 LEU A O 1
ATOM 1738 N N . GLY A 1 209 ? -0.992 -11.932 19.808 1.00 89.00 209 GLY A N 1
ATOM 1739 C CA . GLY A 1 209 ? -0.962 -13.371 20.080 1.00 89.00 209 GLY A CA 1
ATOM 1740 C C . GLY A 1 209 ? -1.625 -14.230 19.013 1.00 89.00 209 GLY A C 1
ATOM 1741 O O . GLY A 1 209 ? -0.936 -15.067 18.425 1.00 89.00 209 GLY A O 1
ATOM 1742 N N . PRO A 1 210 ? -2.916 -14.012 18.718 1.00 87.88 210 PRO A N 1
ATOM 1743 C CA . PRO A 1 210 ? -3.626 -14.795 17.715 1.00 87.88 210 PRO A CA 1
ATOM 1744 C C . PRO A 1 210 ? -2.961 -14.730 16.336 1.00 87.88 210 PRO A C 1
ATOM 1746 O O . PRO A 1 210 ? -2.744 -15.766 15.716 1.00 87.88 210 PRO A O 1
ATOM 1749 N N . TRP A 1 211 ? -2.550 -13.537 15.894 1.00 88.69 211 TRP A N 1
ATOM 1750 C CA . TRP A 1 211 ? -1.914 -13.337 14.589 1.00 88.69 211 TRP A CA 1
ATOM 1751 C C . TRP A 1 211 ? -0.487 -13.879 14.515 1.00 88.69 211 TRP A C 1
ATOM 1753 O O . TRP A 1 211 ? -0.088 -14.439 13.500 1.00 88.69 211 TRP A O 1
ATOM 1763 N N . ALA A 1 212 ? 0.293 -13.735 15.586 1.00 89.44 212 ALA A N 1
ATOM 1764 C CA . ALA A 1 212 ? 1.638 -14.288 15.657 1.00 89.44 212 ALA A CA 1
ATOM 1765 C C . ALA A 1 212 ? 1.573 -15.813 15.543 1.00 89.44 212 ALA A C 1
ATOM 1767 O O . ALA A 1 212 ? 2.258 -16.390 14.702 1.00 89.44 212 ALA A O 1
ATOM 1768 N N . ASN A 1 213 ? 0.682 -16.440 16.318 1.00 87.06 213 ASN A N 1
ATOM 1769 C CA . ASN A 1 213 ? 0.478 -17.885 16.300 1.00 87.06 213 ASN A CA 1
ATOM 1770 C C . ASN A 1 213 ? -0.033 -18.369 14.936 1.00 87.06 213 ASN A C 1
ATOM 1772 O O . ASN A 1 213 ? 0.454 -19.377 14.432 1.00 87.06 213 ASN A O 1
ATOM 1776 N N . ALA A 1 214 ? -0.962 -17.627 14.328 1.00 84.38 214 ALA A N 1
ATOM 1777 C CA . ALA A 1 214 ? -1.444 -17.854 12.967 1.00 84.38 214 ALA A CA 1
ATOM 1778 C C . ALA A 1 214 ? -0.299 -17.903 11.941 1.00 84.38 214 ALA A C 1
ATOM 1780 O O . ALA A 1 214 ? -0.257 -18.787 11.095 1.00 84.38 214 ALA A O 1
ATOM 1781 N N . PHE A 1 215 ? 0.688 -17.016 12.061 1.00 89.75 215 PHE A N 1
ATOM 1782 C CA . PHE A 1 215 ? 1.871 -17.013 11.195 1.00 89.75 215 PHE A CA 1
ATOM 1783 C C . PHE A 1 215 ? 3.001 -17.941 11.671 1.00 89.75 215 PHE A C 1
ATOM 1785 O O . PHE A 1 215 ? 4.141 -17.804 11.224 1.00 89.75 215 PHE A O 1
ATOM 1792 N N . GLY A 1 216 ? 2.723 -18.868 12.594 1.00 87.25 216 GLY A N 1
ATOM 1793 C CA . GLY A 1 216 ? 3.712 -19.820 13.106 1.00 87.25 216 GLY A CA 1
ATOM 1794 C C . GLY A 1 216 ? 4.817 -19.181 13.956 1.00 87.25 216 GLY A C 1
ATOM 1795 O O . GLY A 1 216 ? 5.924 -19.712 14.043 1.00 87.25 216 GLY A O 1
ATOM 1796 N N . MET A 1 217 ? 4.546 -18.031 14.577 1.00 91.56 217 MET A N 1
ATOM 1797 C CA . MET A 1 217 ? 5.478 -17.296 15.435 1.00 91.56 217 MET A CA 1
ATOM 1798 C C . MET A 1 217 ? 4.973 -17.236 16.871 1.00 91.56 217 MET A C 1
ATOM 1800 O O . MET A 1 217 ? 3.774 -17.178 17.127 1.00 91.56 217 MET A O 1
ATOM 1804 N N . ARG A 1 218 ? 5.886 -17.140 17.840 1.00 91.06 218 ARG A N 1
ATOM 1805 C CA . ARG A 1 218 ? 5.502 -16.761 19.207 1.00 91.06 218 ARG A CA 1
ATOM 1806 C C . ARG A 1 218 ? 5.560 -15.247 19.327 1.00 91.06 218 ARG A C 1
ATOM 1808 O O . ARG A 1 218 ? 6.459 -14.617 18.775 1.00 91.06 218 ARG A O 1
ATOM 1815 N N . VAL A 1 219 ? 4.689 -14.649 20.142 1.00 90.38 219 VAL A N 1
ATOM 1816 C CA . VAL A 1 219 ? 4.753 -13.193 20.398 1.00 90.38 219 VAL A CA 1
ATOM 1817 C C . VAL A 1 219 ? 6.119 -12.771 20.940 1.00 90.38 219 VAL A C 1
ATOM 1819 O O . VAL A 1 219 ? 6.623 -11.709 20.599 1.00 90.38 219 VAL A O 1
ATOM 1822 N N . THR A 1 220 ? 6.770 -13.633 21.723 1.00 91.00 220 THR A N 1
ATOM 1823 C CA . THR A 1 220 ? 8.123 -13.380 22.234 1.00 91.00 220 THR A CA 1
ATOM 1824 C C . THR A 1 220 ? 9.185 -13.303 21.141 1.00 91.00 220 THR A C 1
ATOM 1826 O O . THR A 1 220 ? 10.224 -12.678 21.341 1.00 91.00 220 THR A O 1
ATOM 1829 N N . ASP A 1 221 ? 8.952 -13.935 19.989 1.00 89.00 221 ASP A N 1
ATOM 1830 C CA . ASP A 1 221 ? 9.868 -13.860 18.853 1.00 89.00 221 ASP A CA 1
ATOM 1831 C C . ASP A 1 221 ? 9.781 -12.481 18.176 1.00 89.00 221 ASP A C 1
ATOM 1833 O O . ASP A 1 221 ? 10.787 -12.005 17.651 1.00 89.00 221 ASP A O 1
ATOM 1837 N N . LEU A 1 222 ? 8.631 -11.796 18.271 1.00 90.94 222 LEU A N 1
ATOM 1838 C CA . LEU A 1 222 ? 8.395 -10.467 17.690 1.00 90.94 222 LEU A CA 1
ATOM 1839 C C . LEU A 1 222 ? 9.196 -9.343 18.361 1.00 90.94 222 LEU A C 1
ATOM 1841 O O . LEU A 1 222 ? 9.283 -8.249 17.814 1.00 90.94 222 LEU A O 1
ATOM 1845 N N . TYR A 1 223 ? 9.841 -9.597 19.501 1.00 88.44 223 TYR A N 1
ATOM 1846 C CA . TYR A 1 223 ? 10.793 -8.646 20.090 1.00 88.44 223 TYR A CA 1
ATOM 1847 C C . TYR A 1 223 ? 12.089 -8.541 19.282 1.00 88.44 223 TYR A C 1
ATOM 1849 O O . TYR A 1 223 ? 12.866 -7.602 19.452 1.00 88.44 223 TYR A O 1
ATOM 1857 N N . ARG A 1 224 ? 12.352 -9.514 18.401 1.00 88.94 224 ARG A N 1
ATOM 1858 C CA . ARG A 1 224 ? 13.504 -9.483 17.507 1.00 88.94 224 ARG A CA 1
ATOM 1859 C C . ARG A 1 224 ? 13.117 -8.793 16.215 1.00 88.94 224 ARG A C 1
ATOM 1861 O O . ARG A 1 224 ? 12.213 -9.231 15.508 1.00 88.94 224 ARG A O 1
ATOM 1868 N N . PHE A 1 225 ? 13.894 -7.779 15.866 1.00 91.00 225 PHE A N 1
ATOM 1869 C CA . PHE A 1 225 ? 13.669 -6.963 14.684 1.00 91.00 225 PHE A CA 1
ATOM 1870 C C . PHE A 1 225 ? 13.414 -7.765 13.384 1.00 91.00 225 PHE A C 1
ATOM 1872 O O . PHE A 1 225 ? 12.391 -7.512 12.748 1.00 91.00 225 PHE A O 1
ATOM 1879 N N . PRO A 1 226 ? 14.211 -8.793 13.012 1.00 92.12 226 PRO A N 1
ATOM 1880 C CA . PRO A 1 226 ? 13.944 -9.569 11.795 1.00 92.12 226 PRO A CA 1
ATOM 1881 C C . PRO A 1 226 ? 12.611 -10.328 11.823 1.00 92.12 226 PRO A C 1
ATOM 1883 O O . PRO A 1 226 ? 11.933 -10.424 10.803 1.00 92.12 226 PRO A O 1
ATOM 1886 N N . ARG A 1 227 ? 12.210 -10.838 12.995 1.00 93.44 227 ARG A N 1
ATOM 1887 C CA . ARG A 1 227 ? 10.943 -11.563 13.175 1.00 93.44 227 ARG A CA 1
ATOM 1888 C C . ARG A 1 227 ? 9.747 -10.622 13.137 1.00 93.44 227 ARG A C 1
ATOM 1890 O O . ARG A 1 227 ? 8.734 -10.973 12.547 1.00 93.44 227 ARG A O 1
ATOM 1897 N N . LEU A 1 228 ? 9.874 -9.416 13.686 1.00 95.00 228 LEU A N 1
ATOM 1898 C CA . LEU A 1 228 ? 8.844 -8.386 13.559 1.00 95.00 228 LEU A CA 1
ATOM 1899 C C . LEU A 1 228 ? 8.670 -7.929 12.105 1.00 95.00 228 LEU A C 1
ATOM 1901 O O . LEU A 1 228 ? 7.544 -7.762 11.638 1.00 95.00 228 LEU A O 1
ATOM 1905 N N . THR A 1 229 ? 9.771 -7.776 11.365 1.00 96.25 229 THR A N 1
ATOM 1906 C CA . THR A 1 229 ? 9.721 -7.506 9.922 1.00 96.25 229 THR A CA 1
ATOM 1907 C C . THR A 1 229 ? 9.024 -8.645 9.181 1.00 96.25 229 THR A C 1
ATOM 1909 O O . THR A 1 229 ? 8.115 -8.380 8.398 1.00 96.25 229 THR A O 1
ATOM 1912 N N . GLN A 1 230 ? 9.370 -9.902 9.481 1.00 95.75 230 GLN A N 1
ATOM 1913 C CA . GLN A 1 230 ? 8.714 -11.081 8.906 1.00 95.75 230 GLN A CA 1
ATOM 1914 C C . GLN A 1 230 ? 7.208 -11.108 9.210 1.00 95.75 230 GLN A C 1
ATOM 1916 O O . GLN A 1 230 ? 6.404 -11.332 8.310 1.00 95.75 230 GLN A O 1
ATOM 1921 N N . PHE A 1 231 ? 6.813 -10.811 10.450 1.00 96.00 231 PHE A N 1
ATOM 1922 C CA . PHE A 1 231 ? 5.409 -10.688 10.842 1.00 96.00 231 PHE A CA 1
ATOM 1923 C C . PHE A 1 231 ? 4.688 -9.621 10.014 1.00 96.00 231 PHE A C 1
ATOM 1925 O O . PHE A 1 231 ? 3.638 -9.887 9.441 1.00 96.00 231 PHE A O 1
ATOM 1932 N N . ASN A 1 232 ? 5.277 -8.429 9.879 1.00 96.75 232 ASN A N 1
ATOM 1933 C CA . ASN A 1 232 ? 4.703 -7.350 9.075 1.00 96.75 232 ASN A CA 1
ATOM 1934 C C . ASN A 1 232 ? 4.567 -7.732 7.590 1.00 96.75 232 ASN A C 1
ATOM 1936 O O . ASN A 1 232 ? 3.639 -7.254 6.936 1.00 96.75 232 ASN A O 1
ATOM 1940 N N . MET A 1 233 ? 5.471 -8.567 7.062 1.00 97.00 233 MET A N 1
ATOM 1941 C CA . MET A 1 233 ? 5.386 -9.118 5.704 1.00 97.00 233 MET A CA 1
ATOM 1942 C C . MET A 1 233 ? 4.226 -10.107 5.578 1.00 97.00 233 MET A C 1
ATOM 1944 O O . MET A 1 233 ? 3.400 -9.954 4.683 1.00 97.00 233 MET A O 1
ATOM 1948 N N . PHE A 1 234 ? 4.097 -11.064 6.496 1.00 96.31 234 PHE A N 1
ATOM 1949 C CA . PHE A 1 234 ? 2.954 -11.978 6.486 1.00 96.31 234 PHE A CA 1
ATOM 1950 C C . PHE A 1 234 ? 1.627 -11.245 6.647 1.00 96.31 234 PHE A C 1
ATOM 1952 O O . PHE A 1 234 ? 0.683 -11.541 5.921 1.00 96.31 234 PHE A O 1
ATOM 1959 N N . SER A 1 235 ? 1.568 -10.220 7.498 1.00 95.38 235 SER A N 1
ATOM 1960 C CA . SER A 1 235 ? 0.351 -9.431 7.669 1.00 95.38 235 SER A CA 1
ATOM 1961 C C . SER A 1 235 ? -0.111 -8.744 6.389 1.00 95.38 235 SER A C 1
ATOM 1963 O O . SER A 1 235 ? -1.306 -8.747 6.097 1.00 95.38 235 SER A O 1
ATOM 1965 N N . VAL A 1 236 ? 0.810 -8.142 5.628 1.00 96.38 236 VAL A N 1
ATOM 1966 C CA . VAL A 1 236 ? 0.455 -7.455 4.377 1.00 96.38 236 VAL A CA 1
ATOM 1967 C C . VAL A 1 236 ? 0.107 -8.445 3.262 1.00 96.38 236 VAL A C 1
ATOM 1969 O O . VAL A 1 236 ? -0.791 -8.164 2.474 1.00 96.38 236 VAL A O 1
ATOM 1972 N N . LEU A 1 237 ? 0.770 -9.607 3.215 1.00 95.25 237 LEU A N 1
ATOM 1973 C CA . LEU A 1 237 ? 0.500 -10.658 2.228 1.00 95.25 237 LEU A CA 1
ATOM 1974 C C . LEU A 1 237 ? -0.831 -11.362 2.497 1.00 95.25 237 LEU A C 1
ATOM 1976 O O . LEU A 1 237 ? -1.586 -11.632 1.572 1.00 95.25 237 LEU A O 1
ATOM 1980 N N . TRP A 1 238 ? -1.159 -11.604 3.766 1.00 93.81 238 TRP A N 1
ATOM 1981 C CA . TRP A 1 238 ? -2.476 -12.105 4.143 1.00 93.81 238 TRP A CA 1
ATOM 1982 C C . TRP A 1 238 ? -3.554 -11.080 3.780 1.00 93.81 238 TRP A C 1
ATOM 1984 O O . TRP A 1 238 ? -4.555 -11.408 3.147 1.00 93.81 238 TRP A O 1
ATOM 1994 N N . ALA A 1 239 ? -3.332 -9.805 4.116 1.00 92.12 239 ALA A N 1
ATOM 1995 C CA . ALA A 1 239 ? -4.277 -8.747 3.784 1.00 92.12 239 ALA A CA 1
ATOM 1996 C C . ALA A 1 239 ? -4.489 -8.629 2.266 1.00 92.12 239 ALA A C 1
ATOM 1998 O O . ALA A 1 239 ? -5.624 -8.493 1.825 1.00 92.12 239 ALA A O 1
ATOM 1999 N N . SER A 1 240 ? -3.452 -8.758 1.439 1.00 93.00 240 SER A N 1
ATOM 2000 C CA . SER A 1 240 ? -3.627 -8.630 -0.012 1.00 93.00 240 SER A CA 1
ATOM 2001 C C . SER A 1 240 ? -4.568 -9.668 -0.631 1.00 93.00 240 SER A C 1
ATOM 2003 O O . SER A 1 240 ? -5.164 -9.394 -1.676 1.00 93.00 240 SER A O 1
ATOM 2005 N N . GLN A 1 241 ? -4.737 -10.815 0.031 1.00 89.94 241 GLN A N 1
ATOM 2006 C CA . GLN A 1 241 ? -5.661 -11.877 -0.359 1.00 89.94 241 GLN A CA 1
ATOM 2007 C C . GLN A 1 241 ? -7.047 -11.697 0.275 1.00 89.94 241 GLN A C 1
ATOM 2009 O O . GLN A 1 241 ? -8.055 -11.798 -0.422 1.00 89.94 241 GLN A O 1
ATOM 2014 N N . TYR A 1 242 ? -7.103 -11.368 1.571 1.00 88.06 242 TYR A N 1
ATOM 2015 C CA . TYR A 1 242 ? -8.326 -11.493 2.376 1.00 88.06 242 TYR A CA 1
ATOM 2016 C C . TYR A 1 242 ? -8.889 -10.172 2.925 1.00 88.06 242 TYR A C 1
ATOM 2018 O O . TYR A 1 242 ? -9.880 -10.184 3.646 1.00 88.06 242 TYR A O 1
ATOM 2026 N N . TYR A 1 243 ? -8.320 -9.002 2.603 1.00 84.56 243 TYR A N 1
ATOM 2027 C CA . TYR A 1 243 ? -8.714 -7.732 3.246 1.00 84.56 243 TYR A CA 1
ATOM 2028 C C . TYR A 1 243 ? -10.202 -7.370 3.105 1.00 84.56 243 TYR A C 1
ATOM 2030 O O . TYR A 1 243 ? -10.748 -6.653 3.942 1.00 84.56 243 TYR A O 1
ATOM 2038 N N . LEU A 1 244 ? -10.846 -7.813 2.025 1.00 81.25 244 LEU A N 1
ATOM 2039 C CA . LEU A 1 244 ? -12.258 -7.537 1.745 1.00 81.25 244 LEU A CA 1
ATOM 2040 C C . LEU A 1 244 ? -13.200 -8.645 2.231 1.00 81.25 244 LEU A C 1
ATOM 2042 O O . LEU A 1 244 ? -14.414 -8.473 2.135 1.00 81.25 244 LEU A O 1
ATOM 2046 N N . ASP A 1 245 ? -12.654 -9.751 2.726 1.00 79.81 245 ASP A N 1
ATOM 2047 C CA . ASP A 1 245 ? -13.414 -10.877 3.244 1.00 79.81 245 ASP A CA 1
ATOM 2048 C C . ASP A 1 245 ? -13.621 -10.708 4.757 1.00 79.81 245 ASP A C 1
ATOM 2050 O O . ASP A 1 245 ? -12.713 -10.901 5.566 1.00 79.81 245 ASP A O 1
ATOM 2054 N N . GLU A 1 246 ? -14.828 -10.298 5.154 1.00 64.62 246 GLU A N 1
ATOM 2055 C CA . GLU A 1 246 ? -15.166 -10.101 6.567 1.00 64.62 246 GLU A CA 1
ATOM 2056 C C . GLU A 1 246 ? -15.140 -11.414 7.375 1.00 64.62 246 GLU A C 1
ATOM 2058 O O . GLU A 1 246 ? -14.899 -11.370 8.587 1.00 64.62 246 GLU A O 1
ATOM 2063 N N . GLU A 1 247 ? -15.354 -12.572 6.739 1.00 59.44 247 GLU A N 1
ATOM 2064 C CA . GLU A 1 247 ? -15.334 -13.877 7.410 1.00 59.44 247 GLU A CA 1
ATOM 2065 C C . GLU A 1 247 ? -13.906 -14.306 7.752 1.00 59.44 247 GLU A C 1
ATOM 2067 O O . GLU A 1 247 ? -13.660 -14.792 8.861 1.00 59.44 247 GLU A O 1
ATOM 2072 N N . ALA A 1 248 ? -12.940 -13.990 6.888 1.00 60.47 248 ALA A N 1
ATOM 2073 C CA . ALA A 1 248 ? -11.521 -14.252 7.129 1.00 60.47 248 ALA A CA 1
ATOM 2074 C C . ALA A 1 248 ? -10.994 -13.577 8.416 1.00 60.47 248 ALA A C 1
ATOM 2076 O O . ALA A 1 248 ? -10.109 -14.105 9.094 1.00 60.47 248 ALA A O 1
ATOM 2077 N N . PHE A 1 249 ? -11.578 -12.443 8.827 1.00 62.97 249 PHE A N 1
ATOM 2078 C CA . PHE A 1 249 ? -11.246 -11.776 10.094 1.00 62.97 249 PHE A CA 1
ATOM 2079 C C . PHE A 1 249 ? -11.956 -12.363 11.326 1.00 62.97 249 PHE A C 1
ATOM 2081 O O . PHE A 1 249 ? -11.537 -12.082 12.455 1.00 62.97 249 PHE A O 1
ATOM 2088 N N . ARG A 1 250 ? -13.020 -13.162 11.152 1.00 54.16 250 ARG A N 1
ATOM 2089 C CA . ARG A 1 250 ? -13.695 -13.871 12.257 1.00 54.16 250 ARG A CA 1
ATOM 2090 C C . ARG A 1 250 ? -12.892 -15.088 12.710 1.00 54.16 250 ARG A C 1
ATOM 2092 O O . ARG A 1 250 ? -12.814 -15.318 13.914 1.00 54.16 250 ARG A O 1
ATOM 2099 N N . ILE A 1 251 ? -12.232 -15.781 11.778 1.00 49.00 251 ILE A N 1
ATOM 2100 C CA . ILE A 1 251 ? -11.395 -16.966 12.044 1.00 49.00 251 ILE A CA 1
ATOM 2101 C C . ILE A 1 251 ? -10.260 -16.640 13.032 1.00 49.00 251 ILE A C 1
ATOM 2103 O O . ILE A 1 251 ? -9.985 -17.416 13.935 1.00 49.00 251 ILE A O 1
ATOM 2107 N N . ALA A 1 252 ? -9.682 -15.436 12.981 1.00 46.59 252 ALA A N 1
ATOM 2108 C CA . ALA A 1 252 ? -8.618 -15.029 13.906 1.00 46.59 252 ALA A CA 1
ATOM 2109 C C . ALA A 1 252 ? -9.049 -14.899 15.388 1.00 46.59 252 ALA A C 1
ATOM 2111 O O . ALA A 1 252 ? -8.188 -14.817 16.267 1.00 46.59 252 ALA A O 1
ATOM 2112 N N . LYS A 1 253 ? -10.358 -14.848 15.689 1.00 42.81 253 LYS A N 1
ATOM 2113 C CA . LYS A 1 253 ? -10.864 -14.828 17.075 1.00 42.81 253 LYS A CA 1
ATOM 2114 C C . LYS A 1 253 ? -11.027 -16.223 17.672 1.00 42.81 253 LYS A C 1
ATOM 2116 O O . LYS A 1 253 ? -10.999 -16.342 18.896 1.00 42.81 253 LYS A O 1
ATOM 2121 N N . ASP A 1 254 ? -11.185 -17.243 16.836 1.00 42.12 254 ASP A N 1
ATOM 2122 C CA . ASP A 1 254 ? -11.351 -18.623 17.271 1.00 42.12 254 ASP A CA 1
ATOM 2123 C C . ASP A 1 254 ? -10.003 -19.327 17.099 1.00 42.12 254 ASP A C 1
ATOM 2125 O O . ASP A 1 254 ? -9.556 -19.631 16.002 1.00 42.12 254 ASP A O 1
ATOM 2129 N N . THR A 1 255 ? -9.282 -19.514 18.199 1.00 41.16 255 THR A N 1
ATOM 2130 C CA . THR A 1 255 ? -7.883 -19.986 18.232 1.00 41.16 255 THR A CA 1
ATOM 2131 C C . THR A 1 255 ? -7.726 -21.481 17.913 1.00 41.16 255 THR A C 1
ATOM 2133 O O . THR A 1 255 ? -6.830 -22.150 18.431 1.00 41.16 255 THR A O 1
ATOM 2136 N N . ARG A 1 256 ? -8.578 -22.030 17.045 1.00 35.22 256 ARG A N 1
ATOM 2137 C CA . ARG A 1 256 ? -8.430 -23.382 16.509 1.00 35.22 256 ARG A CA 1
ATOM 2138 C C . ARG A 1 256 ? -7.631 -23.299 15.212 1.00 35.22 256 ARG A C 1
ATOM 2140 O O . ARG A 1 256 ? -8.121 -22.829 14.200 1.00 35.22 256 ARG A O 1
ATOM 2147 N N . THR A 1 257 ? -6.356 -23.660 15.349 1.00 38.44 257 THR A N 1
ATOM 2148 C CA . THR A 1 257 ? -5.470 -24.213 14.314 1.00 38.44 257 THR A CA 1
ATOM 2149 C C . THR A 1 257 ? -5.579 -23.623 12.904 1.00 38.44 257 THR A C 1
ATOM 2151 O O . THR A 1 257 ? -6.451 -23.961 12.122 1.00 38.44 257 THR A O 1
ATOM 2154 N N . PHE A 1 258 ? -4.548 -22.865 12.518 1.00 40.09 258 PHE A N 1
ATOM 2155 C CA . PHE A 1 258 ? -4.289 -22.395 11.146 1.00 40.09 258 PHE A CA 1
ATOM 2156 C C . PHE A 1 258 ? -4.201 -23.522 10.089 1.00 40.09 258 PHE A C 1
ATOM 2158 O O . PHE A 1 258 ? -4.196 -23.240 8.897 1.00 40.09 258 PHE A O 1
ATOM 2165 N N . ASN A 1 259 ? -4.147 -24.788 10.523 1.00 39.88 259 ASN A N 1
ATOM 2166 C CA . ASN A 1 259 ? -4.218 -25.970 9.661 1.00 39.88 259 ASN A CA 1
ATOM 2167 C C . ASN A 1 259 ? -5.638 -26.264 9.142 1.00 39.88 259 ASN A C 1
ATOM 2169 O O . ASN A 1 259 ? -5.776 -27.113 8.272 1.00 39.88 259 ASN A O 1
ATOM 2173 N N . ASP A 1 260 ? -6.660 -25.571 9.656 1.00 40.91 260 ASP A N 1
ATOM 2174 C CA . ASP A 1 260 ? -8.058 -25.697 9.228 1.00 40.91 260 ASP A CA 1
ATOM 2175 C C . ASP A 1 260 ? -8.526 -24.473 8.413 1.00 40.91 260 ASP A C 1
ATOM 2177 O O . ASP A 1 260 ? -9.724 -24.200 8.321 1.00 40.91 260 ASP A O 1
ATOM 2181 N N . LEU A 1 261 ? -7.600 -23.698 7.824 1.00 42.12 261 LEU A N 1
ATOM 2182 C CA . LEU A 1 261 ? -7.977 -22.836 6.701 1.00 42.12 261 LEU A CA 1
ATOM 2183 C C . LEU A 1 261 ? -8.478 -23.774 5.594 1.00 42.12 261 LEU A C 1
ATOM 2185 O O . LEU A 1 261 ? -7.713 -24.653 5.196 1.00 42.12 261 LEU A O 1
ATOM 2189 N N . PRO A 1 262 ? -9.734 -23.651 5.124 1.00 37.06 262 PRO A N 1
ATOM 2190 C CA . PRO A 1 262 ? -10.231 -24.527 4.076 1.00 37.06 262 PRO A CA 1
ATOM 2191 C C . PRO A 1 262 ? -9.294 -24.417 2.870 1.00 37.06 262 PRO A C 1
ATOM 2193 O O . PRO A 1 262 ? -9.125 -23.318 2.340 1.00 37.06 262 PRO A O 1
ATOM 2196 N N . GLU A 1 263 ? -8.689 -25.532 2.442 1.00 44.28 263 GLU A N 1
ATOM 2197 C CA . GLU A 1 263 ? -7.984 -25.603 1.147 1.00 44.28 263 GLU A CA 1
ATOM 2198 C C . GLU A 1 263 ? -8.919 -25.160 0.006 1.00 44.28 263 GLU A C 1
ATOM 2200 O O . GLU A 1 263 ? -8.467 -24.581 -0.978 1.00 44.28 263 GLU A O 1
ATOM 2205 N N . ASP A 1 264 ? -10.229 -25.308 0.228 1.00 40.47 264 ASP A N 1
ATOM 2206 C CA . ASP A 1 264 ? -11.308 -24.912 -0.661 1.00 40.47 264 ASP A CA 1
ATOM 2207 C C . ASP A 1 264 ? -12.178 -23.814 -0.016 1.00 40.47 264 ASP A C 1
ATOM 2209 O O . ASP A 1 264 ? -13.325 -24.043 0.380 1.00 40.47 264 ASP A O 1
ATOM 2213 N N . LEU A 1 265 ? -11.656 -22.590 0.117 1.00 39.69 265 LEU A N 1
ATOM 2214 C CA . LEU A 1 265 ? -12.555 -21.435 0.216 1.00 39.69 265 LEU A CA 1
ATOM 2215 C C . LEU A 1 265 ? -13.270 -21.311 -1.138 1.00 39.69 265 LEU A C 1
ATOM 2217 O O . LEU A 1 265 ? -12.589 -21.248 -2.163 1.00 39.69 265 LEU A O 1
ATOM 2221 N N . PRO A 1 266 ? -14.616 -21.308 -1.181 1.00 33.81 266 PRO A N 1
ATOM 2222 C CA . PRO A 1 266 ? -15.352 -21.362 -2.434 1.00 33.81 266 PRO A CA 1
ATOM 2223 C C . PRO A 1 266 ? -14.929 -20.205 -3.336 1.00 33.81 266 PRO A C 1
ATOM 2225 O O . PRO A 1 266 ? -15.082 -19.031 -2.984 1.00 33.81 266 PRO A O 1
ATOM 2228 N N . GLU A 1 267 ? -14.397 -20.545 -4.513 1.00 39.97 267 GLU A N 1
ATOM 2229 C CA . GLU A 1 267 ? -14.215 -19.594 -5.599 1.00 39.97 267 GLU A CA 1
ATOM 2230 C C . GLU A 1 267 ? -15.550 -18.876 -5.818 1.00 39.97 267 GLU A C 1
ATOM 2232 O O . GLU A 1 267 ? -16.534 -19.456 -6.272 1.00 39.97 267 GLU A O 1
ATOM 2237 N N . SER A 1 268 ? -15.572 -17.586 -5.486 1.00 40.41 268 SER A N 1
ATOM 2238 C CA . SER A 1 268 ? -16.671 -16.651 -5.729 1.00 40.41 268 SER A CA 1
ATOM 2239 C C . SER A 1 268 ? -17.999 -16.936 -5.002 1.00 40.41 268 SER A C 1
ATOM 2241 O O . SER A 1 268 ? -18.922 -17.527 -5.554 1.00 40.41 268 SER A O 1
ATOM 2243 N N . ASP A 1 269 ? -18.187 -16.351 -3.814 1.00 35.06 269 ASP A N 1
ATOM 2244 C CA . ASP A 1 269 ? -19.546 -16.010 -3.365 1.00 35.06 269 ASP A CA 1
ATOM 2245 C C . ASP A 1 269 ? -20.064 -14.843 -4.250 1.00 35.06 269 ASP A C 1
ATOM 2247 O O . ASP A 1 269 ? -19.452 -13.766 -4.258 1.00 35.06 269 ASP A O 1
ATOM 2251 N N . PRO A 1 270 ? -21.165 -14.987 -5.021 1.00 35.62 270 PRO A N 1
ATOM 2252 C CA . PRO A 1 270 ? -21.651 -13.964 -5.954 1.00 35.62 270 PRO A CA 1
ATOM 2253 C C . PRO A 1 270 ? -22.335 -12.764 -5.271 1.00 35.62 270 PRO A C 1
ATOM 2255 O O . PRO A 1 270 ? -23.086 -12.017 -5.910 1.00 35.62 270 PRO A O 1
ATOM 2258 N N . ARG A 1 271 ? -22.109 -12.539 -3.973 1.00 37.16 271 ARG A N 1
ATOM 2259 C CA . ARG A 1 271 ? -22.784 -11.493 -3.195 1.00 37.16 271 ARG A CA 1
ATOM 2260 C C . ARG A 1 271 ? -22.246 -10.103 -3.530 1.00 37.16 271 ARG A C 1
ATOM 2262 O O . ARG A 1 271 ? -21.400 -9.531 -2.854 1.00 37.16 271 ARG A O 1
ATOM 2269 N N . VAL A 1 272 ? -22.898 -9.538 -4.546 1.00 37.94 272 VAL A N 1
ATOM 2270 C CA . VAL A 1 272 ? -22.923 -8.134 -4.963 1.00 37.94 272 VAL A CA 1
ATOM 2271 C C . VAL A 1 272 ? -21.600 -7.668 -5.576 1.00 37.94 272 VAL A C 1
ATOM 2273 O O . VAL A 1 272 ? -20.626 -7.401 -4.876 1.00 37.94 272 VAL A O 1
ATOM 2276 N N . LYS A 1 273 ? -21.600 -7.453 -6.902 1.00 42.56 273 LYS A N 1
ATOM 2277 C CA . LYS A 1 273 ? -20.622 -6.607 -7.612 1.00 42.56 273 LYS A CA 1
ATOM 2278 C C . LYS A 1 273 ? -20.745 -5.155 -7.113 1.00 42.56 273 LYS A C 1
ATOM 2280 O O . LYS A 1 273 ? -21.224 -4.284 -7.830 1.00 42.56 273 LYS A O 1
ATOM 2285 N N . LYS A 1 274 ? -20.403 -4.898 -5.850 1.00 46.56 274 LYS A N 1
ATOM 2286 C CA . LYS A 1 274 ? -20.327 -3.545 -5.298 1.00 46.56 274 LYS A CA 1
ATOM 2287 C C . LYS A 1 274 ? -19.219 -2.820 -6.050 1.00 46.56 274 LYS A C 1
ATOM 2289 O O . LYS A 1 274 ? -18.143 -3.394 -6.241 1.00 46.56 274 LYS A O 1
ATOM 2294 N N . SER A 1 275 ? -19.486 -1.590 -6.482 1.00 47.75 275 SER A N 1
ATOM 2295 C CA . SER A 1 275 ? -18.446 -0.743 -7.071 1.00 47.75 275 SER A CA 1
ATOM 2296 C C . SER A 1 275 ? -17.278 -0.603 -6.075 1.00 47.75 275 SER A C 1
ATOM 2298 O O . SER A 1 275 ? -17.462 -0.729 -4.857 1.00 47.75 275 SER A O 1
ATOM 2300 N N . ARG A 1 276 ? -16.051 -0.362 -6.551 1.00 55.38 276 ARG A N 1
ATOM 2301 C CA . ARG A 1 276 ? -14.892 -0.097 -5.672 1.00 55.38 276 ARG A CA 1
ATOM 2302 C C . ARG A 1 276 ? -15.189 1.094 -4.760 1.00 55.38 276 ARG A C 1
ATOM 2304 O O . ARG A 1 276 ? -14.834 1.088 -3.578 1.00 55.38 276 ARG A O 1
ATOM 2311 N N . VAL A 1 277 ? -15.915 2.075 -5.298 1.00 53.03 277 VAL A N 1
ATOM 2312 C CA . VAL A 1 277 ? -16.466 3.214 -4.557 1.00 53.03 277 VAL A CA 1
ATOM 2313 C C . VAL A 1 277 ? -17.378 2.744 -3.418 1.00 53.03 277 VAL A C 1
ATOM 2315 O O . VAL A 1 277 ? -17.195 3.185 -2.283 1.00 53.03 277 VAL A O 1
ATOM 2318 N N . ASP A 1 278 ? -18.291 1.804 -3.660 1.00 47.53 278 ASP A N 1
ATOM 2319 C CA . ASP A 1 278 ? -19.174 1.239 -2.629 1.00 47.53 278 ASP A CA 1
ATOM 2320 C C . ASP A 1 278 ? -18.433 0.384 -1.601 1.00 47.53 278 ASP A C 1
ATOM 2322 O O . ASP A 1 278 ? -18.859 0.332 -0.451 1.00 47.53 278 ASP A O 1
ATOM 2326 N N . LEU A 1 279 ? -17.322 -0.268 -1.954 1.00 51.72 279 LEU A N 1
ATOM 2327 C CA . LEU A 1 279 ? -16.476 -0.977 -0.985 1.00 51.72 279 LEU A CA 1
ATOM 2328 C C . LEU A 1 279 ? -15.705 0.004 -0.097 1.00 51.72 279 LEU A C 1
ATOM 2330 O O . LEU A 1 279 ? -15.592 -0.206 1.114 1.00 51.72 279 LEU A O 1
ATOM 2334 N N . PHE A 1 280 ? -15.220 1.117 -0.651 1.00 48.12 280 PHE A N 1
ATOM 2335 C CA . PHE A 1 280 ? -14.581 2.166 0.142 1.00 48.12 280 PHE A CA 1
ATOM 2336 C C . PHE A 1 280 ? -15.578 2.922 1.017 1.00 48.12 280 PHE A C 1
ATOM 2338 O O . PHE A 1 280 ? -15.297 3.155 2.192 1.00 48.12 280 PHE A O 1
ATOM 2345 N N . ILE A 1 281 ? -16.756 3.255 0.496 1.00 47.84 281 ILE A N 1
ATOM 2346 C CA . ILE A 1 281 ? -17.830 3.884 1.271 1.00 47.84 281 ILE A CA 1
ATOM 2347 C C . ILE A 1 281 ? -18.435 2.877 2.260 1.00 47.84 281 ILE A C 1
ATOM 2349 O O . ILE A 1 281 ? -18.694 3.236 3.400 1.00 47.84 281 ILE A O 1
ATOM 2353 N N . GLY A 1 282 ? -18.588 1.608 1.889 1.00 37.66 282 GLY A N 1
ATOM 2354 C CA . GLY A 1 282 ? -19.109 0.529 2.737 1.00 37.66 282 GLY A CA 1
ATOM 2355 C C . GLY A 1 282 ? -18.166 0.149 3.882 1.00 37.66 282 GLY A C 1
ATOM 2356 O O . GLY A 1 282 ? -18.626 -0.100 4.994 1.00 37.66 282 GLY A O 1
ATOM 2357 N N . SER A 1 283 ? -16.847 0.218 3.665 1.00 37.69 283 SER A N 1
ATOM 2358 C CA . SER A 1 283 ? -15.834 0.090 4.728 1.00 37.69 283 SER A CA 1
ATOM 2359 C C . SER A 1 283 ? -15.697 1.358 5.590 1.00 37.69 283 SER A C 1
ATOM 2361 O O . SER A 1 283 ? -15.133 1.316 6.686 1.00 37.69 283 SER A O 1
ATOM 2363 N N . VAL A 1 284 ? -16.227 2.518 5.161 1.00 38.97 284 VAL A N 1
ATOM 2364 C CA . VAL A 1 284 ? -16.588 3.623 6.071 1.00 38.97 284 VAL A CA 1
ATOM 2365 C C . VAL A 1 284 ? -18.035 3.359 6.450 1.00 38.97 284 VAL A C 1
ATOM 2367 O O . VAL A 1 284 ? -18.853 4.152 6.020 1.00 38.97 284 VAL A O 1
ATOM 2370 N N . ARG A 1 285 ? -18.354 2.247 7.152 1.00 36.31 285 ARG A N 1
ATOM 2371 C CA . ARG A 1 285 ? -19.732 1.830 7.507 1.00 36.31 285 ARG A CA 1
ATOM 2372 C C . ARG A 1 285 ? -20.698 3.000 7.352 1.00 36.31 285 ARG A C 1
ATOM 2374 O O . ARG A 1 285 ? -20.837 3.797 8.280 1.00 36.31 285 ARG A O 1
ATOM 2381 N N . ARG A 1 286 ? -21.308 3.145 6.167 1.00 29.55 286 ARG A N 1
ATOM 2382 C CA . ARG A 1 286 ? -22.567 3.862 6.104 1.00 29.55 286 ARG A CA 1
ATOM 2383 C C . ARG A 1 286 ? -23.409 3.007 7.034 1.00 29.55 286 ARG A C 1
ATOM 2385 O O . ARG A 1 286 ? -23.530 1.808 6.756 1.00 29.55 286 ARG A O 1
ATOM 2392 N N . PRO A 1 287 ? -23.921 3.538 8.158 1.00 34.28 287 PRO A N 1
ATOM 2393 C CA . PRO A 1 287 ? -25.109 2.916 8.701 1.00 34.28 287 PRO A CA 1
ATOM 2394 C C . PRO A 1 287 ? -26.021 2.766 7.488 1.00 34.28 287 PRO A C 1
ATOM 2396 O O . PRO A 1 287 ? -26.136 3.711 6.692 1.00 34.28 287 PRO A O 1
ATOM 2399 N N . ALA A 1 288 ? -26.548 1.560 7.266 1.00 34.69 288 ALA A N 1
ATOM 2400 C CA . ALA A 1 288 ? -27.659 1.405 6.345 1.00 34.69 288 ALA A CA 1
ATOM 2401 C C . ALA A 1 288 ? -28.584 2.591 6.604 1.00 34.69 288 ALA A C 1
ATOM 2403 O O . ALA A 1 288 ? -28.806 2.929 7.766 1.00 34.69 288 ALA A O 1
ATOM 2404 N N . ALA A 1 289 ? -28.961 3.295 5.542 1.00 36.53 289 ALA A N 1
ATOM 2405 C CA . ALA A 1 289 ? -29.722 4.525 5.614 1.00 36.53 289 ALA A CA 1
ATOM 2406 C C . ALA A 1 289 ? -31.113 4.262 6.221 1.00 36.53 289 ALA A C 1
ATOM 2408 O O . ALA A 1 289 ? -32.116 4.283 5.525 1.00 36.53 289 ALA A O 1
ATOM 2409 N N . ALA A 1 290 ? -31.176 4.010 7.523 1.00 37.22 290 ALA A N 1
ATOM 2410 C CA . ALA A 1 290 ? -32.170 4.592 8.382 1.00 37.22 290 ALA A CA 1
ATOM 2411 C C . ALA A 1 290 ? -31.661 6.011 8.620 1.00 37.22 290 ALA A C 1
ATOM 2413 O O . ALA A 1 290 ? -30.520 6.217 9.039 1.00 37.22 290 ALA A O 1
ATOM 2414 N N . SER A 1 291 ? -32.459 6.998 8.238 1.00 37.75 291 SER A N 1
ATOM 2415 C CA . SER A 1 291 ? -32.216 8.389 8.593 1.00 37.75 291 SER A CA 1
ATOM 2416 C C . SER A 1 291 ? -31.830 8.465 10.072 1.00 37.75 291 SER A C 1
ATOM 2418 O O . SER A 1 291 ? -32.642 8.108 10.924 1.00 37.75 291 SER A O 1
ATOM 2420 N N . LEU A 1 292 ? -30.597 8.893 10.364 1.00 40.28 292 LEU A N 1
ATOM 2421 C CA . LEU A 1 292 ? -30.168 9.218 11.721 1.00 40.28 292 LEU A CA 1
ATOM 2422 C C . LEU A 1 292 ? -31.181 10.207 12.296 1.00 40.28 292 LEU A C 1
ATOM 2424 O O . LEU A 1 292 ? -31.238 11.365 11.875 1.00 40.28 292 LEU A O 1
ATOM 2428 N N . SER A 1 293 ? -32.000 9.724 13.223 1.00 42.31 293 SER A N 1
ATOM 2429 C CA . SER A 1 293 ? -32.887 10.572 14.005 1.00 42.31 293 SER A CA 1
ATOM 2430 C C . SER A 1 293 ? -32.047 11.178 15.131 1.00 42.31 293 SER A C 1
ATOM 2432 O O . SER A 1 293 ? -31.200 10.479 15.694 1.00 42.31 293 SER A O 1
ATOM 2434 N N . PRO A 1 294 ? -32.219 12.462 15.487 1.00 37.28 294 PRO A N 1
ATOM 2435 C CA . PRO A 1 294 ? -31.605 13.008 16.692 1.00 37.28 294 PRO A CA 1
ATOM 2436 C C . PRO A 1 294 ? -32.152 12.239 17.910 1.00 37.28 294 PRO A C 1
ATOM 2438 O O . PRO A 1 294 ? -33.258 12.525 18.364 1.00 37.28 294 PRO A O 1
ATOM 2441 N N . GLY A 1 295 ? -31.434 11.218 18.396 1.00 49.09 295 GLY A N 1
ATOM 2442 C CA . GLY A 1 295 ? -31.982 10.329 19.429 1.00 49.09 295 GLY A CA 1
ATOM 2443 C C . GLY A 1 295 ? -31.323 8.961 19.634 1.00 49.09 295 GLY A C 1
ATOM 2444 O O . GLY A 1 295 ? -31.541 8.374 20.692 1.00 49.09 295 GLY A O 1
ATOM 2445 N N . ASP A 1 296 ? -30.498 8.462 18.709 1.00 45.78 296 ASP A N 1
ATOM 2446 C CA . ASP A 1 296 ? -29.819 7.170 18.908 1.00 45.78 296 ASP A CA 1
ATOM 2447 C C . ASP A 1 296 ? -28.776 7.250 20.043 1.00 45.78 296 ASP A C 1
ATOM 2449 O O . ASP A 1 296 ? -27.796 7.996 19.941 1.00 45.78 296 ASP A O 1
ATOM 2453 N N . GLY A 1 297 ? -28.941 6.452 21.112 1.00 53.31 297 GLY A N 1
ATOM 2454 C CA . GLY A 1 297 ? -27.913 6.268 22.153 1.00 53.31 297 GLY A CA 1
ATOM 2455 C C . GLY A 1 297 ? -28.320 6.460 23.621 1.00 53.31 297 GLY A C 1
ATOM 2456 O O . GLY A 1 297 ? -27.465 6.836 24.427 1.00 53.31 297 GLY A O 1
ATOM 2457 N N . VAL A 1 298 ? -29.577 6.208 24.005 1.00 65.44 298 VAL A N 1
ATOM 2458 C CA . VAL A 1 298 ? -29.973 6.217 25.430 1.00 65.44 298 VAL A CA 1
ATOM 2459 C C . VAL A 1 298 ? -29.633 4.890 26.112 1.00 65.44 298 VAL A C 1
ATOM 2461 O O . VAL A 1 298 ? -28.944 4.907 27.133 1.00 65.44 298 VAL A O 1
ATOM 2464 N N . ILE A 1 299 ? -30.036 3.762 25.522 1.00 73.38 299 ILE A N 1
ATOM 2465 C CA . ILE A 1 299 ? -29.655 2.411 25.954 1.00 73.38 299 ILE A CA 1
ATOM 2466 C C . ILE A 1 299 ? -28.459 1.953 25.114 1.00 73.38 299 ILE A C 1
ATOM 2468 O O . ILE A 1 299 ? -28.334 2.293 23.935 1.00 73.38 299 ILE A O 1
ATOM 2472 N N . CYS A 1 300 ? -27.529 1.236 25.740 1.00 73.94 300 CYS A N 1
ATOM 2473 C CA . CYS A 1 300 ? -26.331 0.729 25.084 1.00 73.94 300 CYS A CA 1
ATOM 2474 C C . CYS A 1 300 ? -26.656 -0.208 23.915 1.00 73.94 300 CYS A C 1
ATOM 2476 O O . CYS A 1 300 ? -25.924 -0.164 22.929 1.00 73.94 300 CYS A O 1
ATOM 2478 N N . ASP A 1 301 ? -27.741 -0.977 24.002 1.00 70.50 301 ASP A N 1
ATOM 2479 C CA . ASP A 1 301 ? -28.164 -1.965 22.999 1.00 70.50 301 ASP A CA 1
ATOM 2480 C C . ASP A 1 301 ? -28.665 -1.304 21.707 1.00 70.50 301 ASP A C 1
ATOM 2482 O O . ASP A 1 301 ? -28.298 -1.719 20.610 1.00 70.50 301 ASP A O 1
ATOM 2486 N N . ASP A 1 302 ? -29.380 -0.184 21.837 1.00 67.19 302 ASP A N 1
ATOM 2487 C CA . ASP A 1 302 ? -29.889 0.609 20.708 1.00 67.19 302 ASP A CA 1
ATOM 2488 C C . ASP A 1 302 ? -28.859 1.615 20.175 1.00 67.19 302 ASP A C 1
ATOM 2490 O O . ASP A 1 302 ? -29.123 2.423 19.280 1.00 67.19 302 ASP A O 1
ATOM 2494 N N . CYS A 1 303 ? -27.655 1.624 20.745 1.00 71.44 303 CYS A N 1
ATOM 2495 C CA . CYS A 1 303 ? -26.625 2.555 20.332 1.00 71.44 303 CYS A CA 1
ATOM 2496 C C . CYS A 1 303 ? -26.046 2.135 18.976 1.00 71.44 303 CYS A C 1
ATOM 2498 O O . CYS A 1 303 ? -25.496 1.046 18.814 1.00 71.44 303 CYS A O 1
ATOM 2500 N N . THR A 1 304 ? -25.999 3.061 18.019 1.00 66.81 304 THR A N 1
ATOM 2501 C CA . THR A 1 304 ? -25.281 2.857 16.743 1.00 66.81 304 THR A CA 1
ATOM 2502 C C . THR A 1 304 ? -23.793 2.527 16.935 1.00 66.81 304 THR A C 1
ATOM 2504 O O . THR A 1 304 ? -23.145 1.949 16.056 1.00 66.81 304 THR A O 1
ATOM 2507 N N . LEU A 1 305 ? -23.244 2.860 18.108 1.00 68.06 305 LEU A N 1
ATOM 2508 C CA . LEU A 1 305 ? -21.876 2.567 18.525 1.00 68.06 305 LEU A CA 1
ATOM 2509 C C . LEU A 1 305 ? -21.763 1.364 19.476 1.00 68.06 305 LEU A C 1
ATOM 2511 O O . LEU A 1 305 ? -20.649 1.102 19.927 1.00 68.06 305 LEU A O 1
ATOM 2515 N N . ALA A 1 306 ? -22.841 0.622 19.758 1.00 70.69 306 ALA A N 1
ATOM 2516 C CA . ALA A 1 306 ? -22.874 -0.513 20.695 1.00 70.69 306 ALA A CA 1
ATOM 2517 C C . ALA A 1 306 ? -21.683 -1.463 20.496 1.00 70.69 306 ALA A C 1
ATOM 2519 O O . ALA A 1 306 ? -20.863 -1.668 21.385 1.00 70.69 306 ALA A O 1
ATOM 2520 N N . ASN A 1 307 ? -21.483 -1.888 19.247 1.00 60.34 307 ASN A N 1
ATOM 2521 C CA . ASN A 1 307 ? -20.436 -2.823 18.826 1.00 60.34 307 ASN A CA 1
ATOM 2522 C C . ASN A 1 307 ? -18.990 -2.296 18.940 1.00 60.34 307 ASN A C 1
ATOM 2524 O O . ASN A 1 307 ? -18.042 -3.017 18.628 1.00 60.34 307 ASN A O 1
ATOM 2528 N N . ARG A 1 308 ? -18.796 -1.016 19.279 1.00 63.88 308 ARG A N 1
ATOM 2529 C CA . ARG A 1 308 ? -17.481 -0.348 19.345 1.00 63.88 308 ARG A CA 1
ATOM 2530 C C . ARG A 1 308 ? -17.275 0.450 20.637 1.00 63.88 308 ARG A C 1
ATOM 2532 O O . ARG A 1 308 ? -16.182 0.970 20.860 1.00 63.88 308 ARG A O 1
ATOM 2539 N N . CYS A 1 309 ? -18.303 0.586 21.471 1.00 67.88 309 CYS A N 1
ATOM 2540 C CA . CYS A 1 309 ? -18.264 1.410 22.669 1.00 67.88 309 CYS A CA 1
ATOM 2541 C C . CYS A 1 309 ? -17.575 0.658 23.813 1.00 67.88 309 CYS A C 1
ATOM 2543 O O . CYS A 1 309 ? -18.058 -0.369 24.276 1.00 67.88 309 CYS A O 1
ATOM 2545 N N . ARG A 1 310 ? -16.469 1.209 24.332 1.00 70.31 310 ARG A N 1
ATOM 2546 C CA . ARG A 1 310 ? -15.747 0.643 25.492 1.00 70.31 310 ARG A CA 1
ATOM 2547 C C . ARG A 1 310 ? -16.566 0.638 26.788 1.00 70.31 310 ARG A C 1
ATOM 2549 O O . ARG A 1 310 ? -16.204 -0.060 27.724 1.00 70.31 310 ARG A O 1
ATOM 2556 N N . LEU A 1 311 ? -17.621 1.450 26.858 1.00 72.62 311 LEU A N 1
ATOM 2557 C CA . LEU A 1 311 ? -18.498 1.585 28.026 1.00 72.62 311 LEU A CA 1
ATOM 2558 C C . LEU A 1 311 ? -19.831 0.839 27.850 1.00 72.62 311 LEU A C 1
ATOM 2560 O O . LEU A 1 311 ? -20.748 1.070 28.649 1.00 72.62 311 LEU A O 1
ATOM 2564 N N . TYR A 1 312 ? -19.944 0.013 26.801 1.00 79.56 312 TYR A N 1
ATOM 2565 C CA . TYR A 1 312 ? -21.119 -0.805 26.524 1.00 79.56 312 TYR A CA 1
ATOM 2566 C C . TYR A 1 312 ? -21.383 -1.778 27.671 1.00 79.56 312 TYR A C 1
ATOM 2568 O O . TYR A 1 312 ? -20.467 -2.426 28.179 1.00 79.56 312 TYR A O 1
ATOM 2576 N N . ARG A 1 313 ? -22.651 -1.877 28.056 1.00 73.06 313 ARG A N 1
ATOM 2577 C CA . ARG A 1 313 ? -23.167 -2.898 28.958 1.00 73.06 313 ARG A CA 1
ATOM 2578 C C . ARG A 1 313 ? -24.604 -3.181 28.535 1.00 73.06 313 ARG A C 1
ATOM 2580 O O . ARG A 1 313 ? -25.361 -2.235 28.347 1.00 73.06 313 ARG A O 1
ATOM 2587 N N . GLU A 1 314 ? -24.929 -4.453 28.369 1.00 72.56 314 GLU A N 1
ATOM 2588 C CA . GLU A 1 314 ? -26.264 -4.897 27.964 1.00 72.56 314 GLU A CA 1
ATOM 2589 C C . GLU A 1 314 ? -27.322 -4.408 28.964 1.00 72.56 314 GLU A C 1
ATOM 2591 O O . GLU A 1 314 ? -27.061 -4.405 30.174 1.00 72.56 314 GLU A O 1
ATOM 2596 N N . GLY A 1 315 ? -28.450 -3.900 28.461 1.00 71.25 315 GLY A N 1
ATOM 2597 C CA . GLY A 1 315 ? -29.534 -3.311 29.258 1.00 71.25 315 GLY A CA 1
ATOM 2598 C C . GLY A 1 315 ? -29.179 -2.004 29.979 1.00 71.25 315 GLY A C 1
ATOM 2599 O O . GLY A 1 315 ? -29.987 -1.471 30.738 1.00 71.25 315 GLY A O 1
ATOM 2600 N N . ALA A 1 316 ? -27.970 -1.460 29.784 1.00 76.31 316 ALA A N 1
ATOM 2601 C CA . ALA A 1 316 ? -27.516 -0.287 30.521 1.00 76.31 316 ALA A CA 1
ATOM 2602 C C . ALA A 1 316 ? -27.739 1.024 29.764 1.00 76.31 316 ALA A C 1
ATOM 2604 O O . ALA A 1 316 ? -27.584 1.119 28.546 1.00 76.31 316 ALA A O 1
ATOM 2605 N N . VAL A 1 317 ? -27.981 2.089 30.521 1.00 80.62 317 VAL A N 1
ATOM 2606 C CA . VAL A 1 317 ? -28.039 3.459 30.016 1.00 80.62 317 VAL A CA 1
ATOM 2607 C C . VAL A 1 317 ? -26.624 3.996 29.738 1.00 80.62 317 VAL A C 1
ATOM 2609 O O . VAL A 1 317 ? -25.637 3.680 30.429 1.00 80.62 317 VAL A O 1
ATOM 2612 N N . CYS A 1 318 ? -26.508 4.816 28.689 1.00 80.44 318 CYS A N 1
ATOM 2613 C CA . CYS A 1 318 ? -25.248 5.400 28.237 1.00 80.44 318 CYS A CA 1
ATOM 2614 C C . CYS A 1 318 ? -24.533 6.171 29.363 1.00 80.44 318 CYS A C 1
ATOM 2616 O O . CYS A 1 318 ? -25.076 7.097 29.962 1.00 80.44 318 CYS A O 1
ATOM 2618 N N . GLY A 1 319 ? -23.284 5.787 29.647 1.00 74.25 319 GLY A N 1
ATOM 2619 C CA . GLY A 1 319 ? -22.460 6.377 30.711 1.00 74.25 319 GLY A CA 1
ATOM 2620 C C . GLY A 1 319 ? -21.469 7.442 30.235 1.00 74.25 319 GLY A C 1
ATOM 2621 O O . GLY A 1 319 ? -20.569 7.814 30.989 1.00 74.25 319 GLY A O 1
ATOM 2622 N N . VAL A 1 320 ? -21.564 7.898 28.982 1.00 80.25 320 VAL A N 1
ATOM 2623 C CA . VAL A 1 320 ? -20.615 8.870 28.420 1.00 80.25 320 VAL A CA 1
ATOM 2624 C C . VAL A 1 320 ? -20.834 10.234 29.094 1.00 80.25 320 VAL A C 1
ATOM 2626 O O . VAL A 1 320 ? -21.951 10.746 29.031 1.00 80.25 320 VAL A O 1
ATOM 2629 N N . PRO A 1 321 ? -19.807 10.868 29.700 1.00 68.94 321 PRO A N 1
ATOM 2630 C CA . PRO A 1 321 ? -19.971 12.065 30.539 1.00 68.94 321 PRO A CA 1
ATOM 2631 C C . PRO A 1 321 ? -20.671 13.273 29.896 1.00 68.94 321 PRO A C 1
ATOM 2633 O O . PRO A 1 321 ? -21.154 14.139 30.619 1.00 68.94 321 PRO A O 1
ATOM 2636 N N . SER A 1 322 ? -20.721 13.345 28.565 1.00 69.44 322 SER A N 1
ATOM 2637 C CA . SER A 1 322 ? -21.384 14.410 27.804 1.00 69.44 322 SER A CA 1
ATOM 2638 C C . SER A 1 322 ? -22.867 14.149 27.506 1.00 69.44 322 SER A C 1
ATOM 2640 O O . SER A 1 322 ? -23.499 14.980 26.863 1.00 69.44 322 SER A O 1
ATOM 2642 N N . THR A 1 323 ? -23.421 13.010 27.928 1.00 72.38 323 THR A N 1
ATOM 2643 C CA . THR A 1 323 ? -24.823 12.636 27.675 1.00 72.38 323 THR A CA 1
ATOM 2644 C C . THR A 1 323 ? -25.715 12.977 28.867 1.00 72.38 323 THR A C 1
ATOM 2646 O O . THR A 1 323 ? -25.293 12.874 30.022 1.00 72.38 323 THR A O 1
ATOM 2649 N N . ASP A 1 324 ? -26.968 13.361 28.611 1.00 69.62 324 ASP A N 1
ATOM 2650 C CA . ASP A 1 324 ? -27.943 13.621 29.683 1.00 69.62 324 ASP A CA 1
ATOM 2651 C C . ASP A 1 324 ? -28.254 12.356 30.499 1.00 69.62 324 ASP A C 1
ATOM 2653 O O . ASP A 1 324 ? -28.465 12.423 31.713 1.00 69.62 324 ASP A O 1
ATOM 2657 N N . SER A 1 325 ? -28.162 11.191 29.859 1.00 74.69 325 SER A N 1
ATOM 2658 C CA . SER A 1 325 ? -28.267 9.862 30.463 1.00 74.69 325 SER A CA 1
ATOM 2659 C C . SER A 1 325 ? -27.184 9.602 31.522 1.00 74.69 325 SER A C 1
ATOM 2661 O O . SER A 1 325 ? -27.464 8.989 32.553 1.00 74.69 325 SER A O 1
ATOM 2663 N N . ALA A 1 326 ? -25.974 10.148 31.354 1.00 76.31 326 ALA A N 1
ATOM 2664 C CA . ALA A 1 326 ? -24.902 10.004 32.340 1.00 76.31 326 ALA A CA 1
ATOM 2665 C C . ALA A 1 326 ? -25.138 10.821 33.622 1.00 76.31 326 ALA A C 1
ATOM 2667 O O . ALA A 1 326 ? -24.688 10.415 34.695 1.00 76.31 326 ALA A O 1
ATOM 2668 N N . LYS A 1 327 ? -25.848 11.956 33.545 1.00 75.88 327 LYS A N 1
ATOM 2669 C CA . LYS A 1 327 ? -26.247 12.722 34.741 1.00 75.88 327 LYS A CA 1
ATOM 2670 C C . LYS A 1 327 ? -27.279 11.945 35.560 1.00 75.88 327 LYS A C 1
ATOM 2672 O O . LYS A 1 327 ? -27.145 11.872 36.777 1.00 75.88 327 LYS A O 1
ATOM 2677 N N . LEU A 1 328 ? -28.254 11.331 34.885 1.00 73.25 328 LEU A N 1
ATOM 2678 C CA . LEU A 1 328 ? -29.282 10.492 35.511 1.00 73.25 328 LEU A CA 1
ATOM 2679 C C . LEU A 1 328 ? -28.671 9.263 36.192 1.00 73.25 328 LEU A C 1
ATOM 2681 O O . LEU A 1 328 ? -28.945 9.016 37.363 1.00 73.25 328 LEU A O 1
ATOM 2685 N N . ALA A 1 329 ? -27.762 8.565 35.508 1.00 78.19 329 ALA A N 1
ATOM 2686 C CA . ALA A 1 329 ? -27.066 7.415 36.081 1.00 78.19 329 ALA A CA 1
ATOM 2687 C C . ALA A 1 329 ? -26.230 7.770 37.328 1.00 78.19 329 ALA A C 1
ATOM 2689 O O . ALA A 1 329 ? -26.134 6.984 38.267 1.00 78.19 329 ALA A O 1
ATOM 2690 N N . ARG A 1 330 ? -25.635 8.973 37.369 1.00 79.88 330 ARG A N 1
ATOM 2691 C CA . ARG A 1 330 ? -24.901 9.463 38.551 1.00 79.88 330 ARG A CA 1
ATOM 2692 C C . ARG A 1 330 ? -25.820 9.812 39.719 1.00 79.88 330 ARG A C 1
ATOM 2694 O O . ARG A 1 330 ? -25.436 9.564 40.854 1.00 79.88 330 ARG A O 1
ATOM 2701 N N . LEU A 1 331 ? -26.993 10.385 39.446 1.00 78.12 331 LEU A N 1
ATOM 2702 C CA . LEU A 1 331 ? -27.976 10.753 40.472 1.00 78.12 331 LEU A CA 1
ATOM 2703 C C . LEU A 1 331 ? -28.557 9.523 41.175 1.00 78.12 331 LEU A C 1
ATOM 2705 O O . LEU A 1 331 ? -28.725 9.544 42.388 1.00 78.12 331 LEU A O 1
ATOM 2709 N N . MET A 1 332 ? -28.816 8.454 40.423 1.00 77.19 332 MET A N 1
ATOM 2710 C CA . MET A 1 332 ? -29.436 7.231 40.945 1.00 77.19 332 MET A CA 1
ATOM 2711 C C . MET A 1 332 ? -28.419 6.175 41.397 1.00 77.19 332 MET A C 1
ATOM 2713 O O . MET A 1 332 ? -28.800 5.139 41.930 1.00 77.19 332 MET A O 1
ATOM 2717 N N . GLY A 1 333 ? -27.122 6.396 41.155 1.00 78.88 333 GLY A N 1
ATOM 2718 C CA . GLY A 1 333 ? -26.056 5.451 41.508 1.00 78.88 333 GLY A CA 1
ATOM 2719 C C . GLY A 1 333 ? -26.060 4.145 40.703 1.0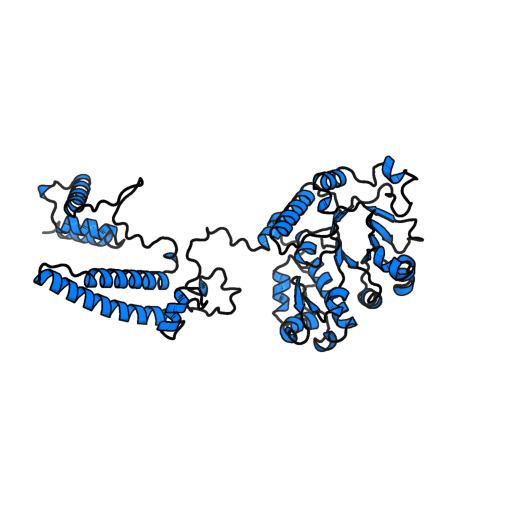0 78.88 333 GLY A C 1
ATOM 2720 O O . GLY A 1 333 ? -25.248 3.263 40.979 1.00 78.88 333 GLY A O 1
ATOM 2721 N N . SER A 1 334 ? -26.930 4.021 39.698 1.00 79.19 334 SER A N 1
ATOM 2722 C CA . SER A 1 334 ? -27.062 2.839 38.850 1.00 79.19 334 SER A CA 1
ATOM 2723 C C . SER A 1 334 ? -27.120 3.210 37.371 1.00 79.19 334 SER A C 1
ATOM 2725 O O . SER A 1 334 ? -27.528 4.305 36.985 1.00 79.19 334 SER A O 1
ATOM 2727 N N . ARG A 1 335 ? -26.667 2.278 36.532 1.00 75.69 335 ARG A N 1
ATOM 2728 C CA . ARG A 1 335 ? -26.723 2.369 35.065 1.00 75.69 335 ARG A CA 1
ATOM 2729 C C . ARG A 1 335 ? -27.756 1.423 34.462 1.00 75.69 335 ARG A C 1
ATOM 2731 O O . ARG A 1 335 ? -27.876 1.402 33.244 1.00 75.69 335 ARG A O 1
ATOM 2738 N N . ASP A 1 336 ? -28.430 0.634 35.286 1.00 78.19 336 ASP A N 1
ATOM 2739 C CA . ASP A 1 336 ? -29.469 -0.295 34.857 1.00 78.19 336 ASP A CA 1
ATOM 2740 C C . ASP A 1 336 ? -30.727 0.486 34.447 1.00 78.19 336 ASP A C 1
ATOM 2742 O O . ASP A 1 336 ? -31.181 1.358 35.195 1.00 78.19 336 ASP A O 1
ATOM 2746 N N . ALA A 1 337 ? -31.244 0.230 33.243 1.00 75.56 337 ALA A N 1
ATOM 2747 C CA . ALA A 1 337 ? -32.413 0.929 32.723 1.00 75.56 337 ALA A CA 1
ATOM 2748 C C . ALA A 1 337 ? -33.652 0.692 33.597 1.00 75.56 337 ALA A C 1
ATOM 2750 O O . ALA A 1 337 ? -34.374 1.651 33.875 1.00 75.56 337 ALA A O 1
ATOM 2751 N N . ASP A 1 338 ? -33.844 -0.525 34.107 1.00 76.06 338 ASP A N 1
ATOM 2752 C CA . ASP A 1 338 ? -35.022 -0.880 34.903 1.00 76.06 338 ASP A CA 1
ATOM 2753 C C . ASP A 1 338 ? -35.012 -0.162 36.258 1.00 76.06 338 ASP A C 1
ATOM 2755 O O . ASP A 1 338 ? -35.997 0.467 36.646 1.00 76.06 338 ASP A O 1
ATOM 2759 N N . GLN A 1 339 ? -33.856 -0.136 36.928 1.00 77.19 339 GLN A N 1
ATOM 2760 C CA . GLN A 1 339 ? -33.685 0.584 38.197 1.00 77.19 339 GLN A CA 1
ATOM 2761 C C . GLN A 1 339 ? -33.841 2.103 38.030 1.00 77.19 339 GLN A C 1
ATOM 2763 O O . GLN A 1 339 ? -34.348 2.792 38.917 1.00 77.19 339 GLN A O 1
ATOM 2768 N N . LEU A 1 340 ? -33.409 2.646 36.886 1.00 77.44 340 LEU A N 1
ATOM 2769 C CA . LEU A 1 340 ? -33.594 4.059 36.563 1.00 77.44 340 LEU A CA 1
ATOM 2770 C C . LEU A 1 340 ? -35.064 4.393 36.290 1.00 77.44 340 LEU A C 1
ATOM 2772 O O . LEU A 1 340 ? -35.531 5.442 36.735 1.00 77.44 340 LEU A O 1
ATOM 2776 N N . ILE A 1 341 ? -35.790 3.522 35.586 1.00 78.50 341 ILE A N 1
ATOM 2777 C CA . ILE A 1 341 ? -37.226 3.680 35.328 1.00 78.50 341 ILE A CA 1
ATOM 2778 C C . ILE A 1 341 ? -38.011 3.622 36.640 1.00 78.50 341 ILE A C 1
ATOM 2780 O O . ILE A 1 341 ? -38.860 4.485 36.871 1.00 78.50 341 ILE A O 1
ATOM 2784 N N . GLU A 1 342 ? -37.712 2.657 37.509 1.00 81.31 342 GLU A N 1
ATOM 2785 C CA . GLU A 1 342 ? -38.375 2.493 38.805 1.00 81.31 342 GLU A CA 1
ATOM 2786 C C . GLU A 1 342 ? -38.175 3.728 39.692 1.00 81.31 342 GLU A C 1
ATOM 2788 O O . GLU A 1 342 ? -39.147 4.371 40.098 1.00 81.31 342 GLU A O 1
ATOM 2793 N N . GLY A 1 343 ? -36.925 4.152 39.892 1.00 79.06 343 GLY A N 1
ATOM 2794 C CA . GLY A 1 343 ? -36.642 5.293 40.757 1.00 79.06 343 GLY A CA 1
ATOM 2795 C C . GLY A 1 343 ? -37.114 6.642 40.194 1.00 79.06 343 GLY A C 1
ATOM 2796 O O . GLY A 1 343 ? -37.560 7.502 40.954 1.00 79.06 343 GLY A O 1
ATOM 2797 N N . LEU A 1 344 ? -37.105 6.839 38.867 1.00 80.62 344 LEU A N 1
ATOM 2798 C CA . LEU A 1 344 ? -37.731 8.024 38.261 1.00 80.62 344 LEU A CA 1
ATOM 2799 C C . LEU A 1 344 ? -39.258 7.997 38.398 1.00 80.62 344 LEU A C 1
ATOM 2801 O O . LEU A 1 344 ? -39.864 9.051 38.593 1.00 80.62 344 LEU A O 1
ATOM 2805 N N . SER A 1 345 ? -39.879 6.818 38.330 1.00 79.06 345 SER A N 1
ATOM 2806 C CA . SER A 1 345 ? -41.326 6.663 38.505 1.00 79.06 345 SER A CA 1
ATOM 2807 C C . SER A 1 345 ? -41.765 6.985 39.934 1.00 79.06 345 SER A C 1
ATOM 2809 O O . SER A 1 345 ? -42.801 7.619 40.119 1.00 79.06 345 SER A O 1
ATOM 2811 N N . GLU A 1 346 ? -40.981 6.614 40.948 1.00 85.69 346 GLU A N 1
ATOM 2812 C CA . GLU A 1 346 ? -41.252 6.997 42.340 1.00 85.69 346 GLU A CA 1
ATOM 2813 C C . GLU A 1 346 ? -41.148 8.510 42.560 1.00 85.69 346 GLU A C 1
ATOM 2815 O O . GLU A 1 346 ? -42.044 9.115 43.153 1.00 85.69 346 GLU A O 1
ATOM 2820 N N . ILE A 1 347 ? -40.103 9.147 42.022 1.00 82.12 347 ILE A N 1
ATOM 2821 C CA . ILE A 1 347 ? -39.940 10.606 42.107 1.00 82.12 347 ILE A CA 1
ATOM 2822 C C . ILE A 1 347 ? -41.105 11.317 41.406 1.00 82.12 347 ILE A C 1
ATOM 2824 O O . ILE A 1 347 ? -41.664 12.268 41.957 1.00 82.12 347 ILE A O 1
ATOM 2828 N N . ALA A 1 348 ? -41.503 10.841 40.223 1.00 82.00 348 ALA A N 1
ATOM 2829 C CA . ALA A 1 348 ? -42.625 11.397 39.475 1.00 82.00 348 ALA A CA 1
ATOM 2830 C C . ALA A 1 348 ? -43.956 11.241 40.229 1.00 82.00 348 ALA A C 1
ATOM 2832 O O . ALA A 1 348 ? -44.740 12.186 40.253 1.00 82.00 348 ALA A O 1
ATOM 2833 N N . LYS A 1 349 ? -44.197 10.106 40.902 1.00 83.38 349 LYS A N 1
ATOM 2834 C CA . LYS A 1 349 ? -45.386 9.909 41.755 1.00 83.38 349 LYS A CA 1
ATOM 2835 C C . LYS A 1 349 ? -45.448 10.939 42.883 1.00 83.38 349 LYS A C 1
ATOM 2837 O O . LYS A 1 349 ? -46.459 11.618 43.033 1.00 83.38 349 LYS A O 1
ATOM 2842 N N . VAL A 1 350 ? -44.349 11.124 43.618 1.00 86.88 350 VAL A N 1
ATOM 2843 C CA . VAL A 1 350 ? -44.288 12.106 44.717 1.00 86.88 350 VAL A CA 1
ATOM 2844 C C . VAL A 1 350 ? -44.467 13.538 44.201 1.00 86.88 350 VAL A C 1
ATOM 2846 O O . VAL A 1 350 ? -45.098 14.364 44.860 1.00 86.88 350 VAL A O 1
ATOM 2849 N N . GLN A 1 351 ? -43.923 13.859 43.025 1.00 83.06 351 GLN A N 1
ATOM 2850 C CA . GLN A 1 351 ? -44.132 15.165 42.398 1.00 83.06 351 GLN A CA 1
ATOM 2851 C C . GLN A 1 351 ? -45.580 15.366 41.939 1.00 83.06 351 GLN A C 1
ATOM 2853 O O . GLN A 1 351 ? -46.123 16.443 42.165 1.00 83.06 351 GLN A O 1
ATOM 2858 N N . ALA A 1 352 ? -46.219 14.347 41.361 1.00 83.62 352 ALA A N 1
ATOM 2859 C CA . ALA A 1 352 ? -47.618 14.401 40.946 1.00 83.62 352 ALA A CA 1
ATOM 2860 C C . ALA A 1 352 ? -48.563 14.617 42.137 1.00 83.62 352 ALA A C 1
ATOM 2862 O O . ALA A 1 352 ? -49.464 15.445 42.052 1.00 83.62 352 ALA A O 1
ATOM 2863 N N . GLU A 1 353 ? -48.317 13.956 43.271 1.00 88.00 353 GLU A N 1
ATOM 2864 C CA . GLU A 1 353 ? -49.086 14.182 44.503 1.00 88.00 353 GLU A CA 1
ATOM 2865 C C . GLU A 1 353 ? -48.939 15.614 45.030 1.00 88.00 353 GLU A C 1
ATOM 2867 O O . GLU A 1 353 ? -49.909 16.207 45.499 1.00 88.00 353 GLU A O 1
ATOM 2872 N N . ARG A 1 354 ? -47.730 16.187 44.958 1.00 84.31 354 ARG A N 1
ATOM 2873 C CA . ARG A 1 354 ? -47.485 17.579 45.371 1.00 84.31 354 ARG A CA 1
ATOM 2874 C C . ARG A 1 354 ? -48.187 18.564 44.449 1.00 84.31 354 ARG A C 1
ATOM 2876 O O . ARG A 1 354 ? -48.873 19.443 44.944 1.00 84.31 354 ARG A O 1
ATOM 2883 N N . VAL A 1 355 ? -48.068 18.368 43.136 1.00 88.50 355 VAL A N 1
ATOM 2884 C CA . VAL A 1 355 ? -48.769 19.185 42.138 1.00 88.50 355 VAL A CA 1
ATOM 2885 C C . VAL A 1 355 ? -50.283 19.078 42.313 1.00 88.50 355 VAL A C 1
ATOM 2887 O O . VAL A 1 355 ? -50.963 20.088 42.218 1.00 88.50 355 VAL A O 1
ATOM 2890 N N . GLY A 1 356 ? -50.816 17.890 42.610 1.00 84.88 356 GLY A N 1
ATOM 2891 C CA . GLY A 1 356 ? -52.244 17.708 42.877 1.00 84.88 356 GLY A CA 1
ATOM 2892 C C . GLY A 1 356 ? -52.727 18.516 44.083 1.00 84.88 356 GLY A C 1
ATOM 2893 O O . GLY A 1 356 ? -53.764 19.165 44.002 1.00 84.88 356 GLY A O 1
ATOM 2894 N N . LYS A 1 357 ? -51.947 18.539 45.171 1.00 88.44 357 LYS A N 1
ATOM 2895 C CA . LYS A 1 357 ? -52.241 19.378 46.345 1.00 88.44 357 LYS A CA 1
ATOM 2896 C C . LYS A 1 357 ? -52.129 20.866 46.030 1.00 88.44 357 LYS A C 1
ATOM 2898 O O . LYS A 1 357 ? -53.020 21.618 46.398 1.00 88.44 357 LYS A O 1
ATOM 2903 N N . ASP A 1 358 ? -51.077 21.268 45.317 1.00 86.06 358 ASP A N 1
ATOM 2904 C CA . ASP A 1 358 ? -50.877 22.662 44.919 1.00 86.06 358 ASP A CA 1
ATOM 2905 C C . ASP A 1 358 ? -52.047 23.147 44.034 1.00 86.06 358 ASP A C 1
ATOM 2907 O O . ASP A 1 358 ? -52.578 24.228 44.255 1.00 86.06 358 ASP A O 1
ATOM 2911 N N . LEU A 1 359 ? -52.504 22.332 43.074 1.00 86.88 359 LEU A N 1
ATOM 2912 C CA . LEU A 1 359 ? -53.652 22.649 42.215 1.00 86.88 359 LEU A CA 1
ATOM 2913 C C . LEU A 1 359 ? -54.964 22.748 43.001 1.00 86.88 359 LEU A C 1
ATOM 2915 O O . LEU A 1 359 ? -55.773 23.626 42.719 1.00 86.88 359 LEU A O 1
ATOM 2919 N N . GLN A 1 360 ? -55.162 21.883 43.997 1.00 87.88 360 GLN A N 1
ATOM 2920 C CA . GLN A 1 360 ? -56.331 21.948 44.873 1.00 87.88 360 GLN A CA 1
ATOM 2921 C C . GLN A 1 360 ? -56.321 23.230 45.725 1.00 87.88 360 GLN A C 1
ATOM 2923 O O . GLN A 1 360 ? -57.340 23.900 45.856 1.00 87.88 360 GLN A O 1
ATOM 2928 N N . GLU A 1 361 ? -55.154 23.637 46.232 1.00 86.25 361 GLU A N 1
ATOM 2929 C CA . GLU A 1 361 ? -54.989 24.912 46.941 1.00 86.25 361 GLU A CA 1
ATOM 2930 C C . GLU A 1 361 ? -55.188 26.133 46.019 1.00 86.25 361 GLU A C 1
ATOM 2932 O O . GLU A 1 361 ? -55.696 27.170 46.458 1.00 86.25 361 GLU A O 1
ATOM 2937 N N . GLU A 1 362 ? -54.820 26.042 44.737 1.00 87.38 362 GLU A N 1
ATOM 2938 C CA . GLU A 1 362 ? -55.122 27.078 43.735 1.00 87.38 362 GLU A CA 1
ATOM 2939 C C . GLU A 1 362 ? -56.623 27.207 43.468 1.00 87.38 362 GLU A C 1
ATOM 2941 O O . GLU A 1 362 ? -57.122 28.327 43.325 1.00 87.38 362 GLU A O 1
ATOM 2946 N N . GLU A 1 363 ? -57.338 26.083 43.426 1.00 83.62 363 GLU A N 1
ATOM 2947 C CA . GLU A 1 363 ? -58.789 26.034 43.242 1.00 83.62 363 GLU A CA 1
ATOM 2948 C C . GLU A 1 363 ? -59.522 26.632 44.452 1.00 83.62 363 GLU A C 1
ATOM 2950 O O . GLU A 1 363 ? -60.363 27.519 44.289 1.00 83.62 363 GLU A O 1
ATOM 2955 N N . ASP A 1 364 ? -59.116 26.249 45.664 1.00 84.62 364 ASP A N 1
ATOM 2956 C CA . ASP A 1 364 ? -59.698 26.745 46.916 1.00 84.62 364 ASP A CA 1
ATOM 2957 C C . ASP A 1 364 ? -59.399 28.238 47.157 1.00 84.62 364 ASP A C 1
ATOM 2959 O O . ASP A 1 364 ? -60.216 28.971 47.722 1.00 84.62 364 ASP A O 1
ATOM 2963 N N . SER A 1 365 ? -58.222 28.718 46.738 1.00 83.44 365 SER A N 1
ATOM 2964 C CA . SER A 1 365 ? -57.792 30.111 46.944 1.00 83.44 365 SER A CA 1
ATOM 2965 C C . SER A 1 365 ? -58.118 31.055 45.779 1.00 83.44 365 SER A C 1
ATOM 2967 O O . SER A 1 365 ? -58.020 32.280 45.935 1.00 83.44 365 SER A O 1
ATOM 2969 N N . GLY A 1 366 ? -58.478 30.510 44.613 1.00 82.25 366 GLY A N 1
ATOM 2970 C CA . GLY A 1 366 ? -58.744 31.249 43.377 1.00 82.25 366 GLY A CA 1
ATOM 2971 C C . GLY A 1 366 ? -57.530 31.994 42.805 1.00 82.25 366 GLY A C 1
ATOM 2972 O O . GLY A 1 366 ? -57.697 32.910 41.993 1.00 82.25 366 GLY A O 1
ATOM 2973 N N . LYS A 1 367 ? -56.306 31.669 43.245 1.00 82.19 367 LYS A N 1
ATOM 2974 C CA . LYS A 1 367 ? -55.061 32.321 42.809 1.00 82.19 367 LYS A CA 1
ATOM 2975 C C . LYS A 1 367 ? -54.079 31.282 42.291 1.00 82.19 367 LYS A C 1
ATOM 2977 O O . LYS A 1 367 ? -53.764 30.334 42.989 1.00 82.19 367 LYS A O 1
ATOM 2982 N N . ARG A 1 368 ? -53.531 31.525 41.098 1.00 81.94 368 ARG A N 1
ATOM 2983 C CA . ARG A 1 368 ? -52.505 30.679 40.476 1.00 81.94 368 ARG A CA 1
ATOM 2984 C C . ARG A 1 368 ? -51.122 30.968 41.059 1.00 81.94 368 ARG A C 1
ATOM 2986 O O . ARG A 1 368 ? -50.693 32.128 41.076 1.00 81.94 368 ARG A O 1
ATOM 2993 N N . PHE A 1 369 ? -50.402 29.930 41.468 1.00 80.62 369 PHE A N 1
ATOM 2994 C CA . PHE A 1 369 ? -49.044 30.018 41.987 1.00 80.62 369 PHE A CA 1
ATOM 2995 C C . PHE A 1 369 ? -48.017 29.660 40.895 1.00 80.62 369 PHE A C 1
ATOM 2997 O O . PHE A 1 369 ? -48.062 28.582 40.305 1.00 80.62 369 PHE A O 1
ATOM 3004 N N . PRO A 1 370 ? -47.006 30.517 40.646 1.00 83.25 370 PRO A N 1
ATOM 3005 C CA . PRO A 1 370 ? -45.941 30.223 39.681 1.00 83.25 370 PRO A CA 1
ATOM 3006 C C . PRO A 1 370 ? -45.121 28.963 40.008 1.00 83.25 370 PRO A C 1
ATOM 3008 O O . PRO A 1 370 ? -44.468 28.394 39.131 1.00 83.25 370 PRO A O 1
ATOM 3011 N N . GLU A 1 371 ? -45.111 28.538 41.274 1.00 80.94 371 GLU A N 1
ATOM 3012 C CA . GLU A 1 371 ? -44.422 27.317 41.692 1.00 80.94 371 GLU A CA 1
ATOM 3013 C C . GLU A 1 371 ? -45.113 26.050 41.184 1.00 80.94 371 GLU A C 1
ATOM 3015 O O . GLU A 1 371 ? -44.416 25.114 40.788 1.00 80.94 371 GLU A O 1
ATOM 3020 N N . THR A 1 372 ? -46.446 26.039 41.130 1.00 83.00 372 THR A N 1
ATOM 3021 C CA . THR A 1 372 ? -47.242 24.922 40.608 1.00 83.00 372 THR A CA 1
ATOM 3022 C C . THR A 1 372 ? -46.926 24.685 39.139 1.00 83.00 372 THR A C 1
ATOM 3024 O O . THR A 1 372 ? -46.599 23.566 38.753 1.00 83.00 372 THR A O 1
ATOM 3027 N N . ASP A 1 373 ? -46.879 25.754 38.336 1.00 81.94 373 ASP A N 1
ATOM 3028 C CA . ASP A 1 373 ? -46.517 25.699 36.913 1.00 81.94 373 ASP A CA 1
ATOM 3029 C C . ASP A 1 373 ? -45.102 25.149 36.688 1.00 81.94 373 ASP A C 1
ATOM 3031 O O . ASP A 1 373 ? -44.853 24.368 35.763 1.00 81.94 373 ASP A O 1
ATOM 3035 N N . LYS A 1 374 ? -44.158 25.537 37.553 1.00 85.19 374 LYS A N 1
ATOM 3036 C CA . LYS A 1 374 ? -42.785 25.028 37.504 1.00 85.19 374 LYS A CA 1
ATOM 3037 C C . LYS A 1 374 ? -42.738 23.534 37.833 1.00 85.19 374 LYS A C 1
ATOM 3039 O O . LYS A 1 374 ? -42.094 22.784 37.105 1.00 85.19 374 LYS A O 1
ATOM 3044 N N . ARG A 1 375 ? -43.445 23.097 38.881 1.00 81.62 375 ARG A N 1
ATOM 3045 C CA . ARG A 1 375 ? -43.526 21.679 39.271 1.00 81.62 375 ARG A CA 1
ATOM 3046 C C . ARG A 1 375 ? -44.240 20.838 38.207 1.00 81.62 375 ARG A C 1
ATOM 3048 O O . ARG A 1 375 ? -43.804 19.724 37.942 1.00 81.62 375 ARG A O 1
ATOM 3055 N N . LEU A 1 376 ? -45.256 21.386 37.538 1.00 79.31 376 LEU A N 1
ATOM 3056 C CA . LEU A 1 376 ? -45.935 20.766 36.392 1.00 79.31 376 LEU A CA 1
ATOM 3057 C C . LEU A 1 376 ? -44.982 20.550 35.214 1.00 79.31 376 LEU A C 1
ATOM 3059 O O . LEU A 1 376 ? -44.962 19.475 34.614 1.00 79.31 376 LEU A O 1
ATOM 3063 N N . LYS A 1 377 ? -44.153 21.554 34.904 1.00 82.88 377 LYS A N 1
ATOM 3064 C CA . LYS A 1 377 ? -43.124 21.440 33.865 1.00 82.88 377 LYS A CA 1
ATOM 3065 C C . LYS A 1 377 ? -42.062 20.398 34.228 1.00 82.88 377 LYS A C 1
ATOM 3067 O O . LYS A 1 377 ? -41.719 19.572 33.386 1.00 82.88 377 LYS A O 1
ATOM 3072 N N . ASP A 1 378 ? -41.583 20.402 35.471 1.00 81.00 378 ASP A N 1
ATOM 3073 C CA . ASP A 1 378 ? -40.587 19.435 35.951 1.00 81.00 378 ASP A CA 1
ATOM 3074 C C . ASP A 1 378 ? -41.140 17.992 35.934 1.00 81.00 378 ASP A C 1
ATOM 3076 O O . ASP A 1 378 ? -40.429 17.052 35.552 1.00 81.00 378 ASP A O 1
ATOM 3080 N N . LEU A 1 379 ? -42.425 17.816 36.272 1.00 82.00 379 LEU A N 1
ATOM 3081 C CA . LEU A 1 379 ? -43.140 16.539 36.183 1.00 82.00 379 LEU A CA 1
ATOM 3082 C C . LEU A 1 379 ? -43.265 16.071 34.725 1.00 82.00 379 LEU A C 1
ATOM 3084 O O . LEU A 1 379 ? -43.007 14.904 34.424 1.00 82.00 379 LEU A O 1
ATOM 3088 N N . PHE A 1 380 ? -43.593 16.980 33.806 1.00 81.50 380 PHE A N 1
ATOM 3089 C CA . PHE A 1 380 ? -43.682 16.685 32.375 1.00 81.50 380 PHE A CA 1
ATOM 3090 C C . PHE A 1 380 ? -42.324 16.287 31.775 1.00 81.50 380 PHE A C 1
ATOM 3092 O O . PHE A 1 380 ? -42.230 15.274 31.078 1.00 81.50 380 PHE A O 1
ATOM 3099 N N . ASP A 1 381 ? -41.255 17.022 32.091 1.00 78.50 381 ASP A N 1
ATOM 3100 C CA . ASP A 1 381 ? -39.894 16.712 31.634 1.00 78.50 381 ASP A CA 1
ATOM 3101 C C . ASP A 1 381 ? -39.409 15.354 32.176 1.00 78.50 381 ASP A C 1
ATOM 3103 O O . ASP A 1 381 ? -38.713 14.604 31.480 1.00 78.50 381 ASP A O 1
ATOM 3107 N N . SER A 1 382 ? -39.799 15.006 33.406 1.00 77.12 382 SER A N 1
ATOM 3108 C CA . SER A 1 382 ? -39.525 13.695 34.009 1.00 77.12 382 SER A CA 1
ATOM 3109 C C . SER A 1 382 ? -40.319 12.580 33.320 1.00 77.12 382 SER A C 1
ATOM 3111 O O . SER A 1 382 ? -39.743 11.549 32.967 1.00 77.12 382 SER A O 1
ATOM 3113 N N . GLY A 1 383 ? -41.600 12.817 33.019 1.00 77.56 383 GLY A N 1
ATOM 3114 C CA . GLY A 1 383 ? -42.442 11.901 32.246 1.00 77.56 383 GLY A CA 1
ATOM 3115 C C . GLY A 1 383 ? -41.898 11.631 30.840 1.00 77.56 383 GLY A C 1
ATOM 3116 O O . GLY A 1 383 ? -41.849 10.479 30.409 1.00 77.56 383 GLY A O 1
ATOM 3117 N N . GLN A 1 384 ? -41.387 12.656 30.146 1.00 79.25 384 GLN A N 1
ATOM 3118 C CA . GLN A 1 384 ? -40.734 12.470 28.846 1.00 79.25 384 GLN A CA 1
ATOM 3119 C C . GLN A 1 384 ? -39.485 11.591 28.939 1.00 79.25 384 GLN A C 1
ATOM 3121 O O . GLN A 1 384 ? -39.256 10.763 28.059 1.00 79.25 384 GLN A O 1
ATOM 3126 N N . LYS A 1 385 ? -38.669 11.750 29.987 1.00 76.44 385 LYS A N 1
ATOM 3127 C CA . LYS A 1 385 ? -37.465 10.927 30.187 1.00 76.44 385 LYS A CA 1
ATOM 3128 C C . LYS A 1 385 ? -37.819 9.468 30.463 1.00 76.44 385 LYS A C 1
ATOM 3130 O O . LYS A 1 385 ? -37.203 8.595 29.860 1.00 76.44 385 LYS A O 1
ATOM 3135 N N . ILE A 1 386 ? -38.827 9.209 31.299 1.00 77.69 386 ILE A N 1
ATOM 3136 C CA . ILE A 1 386 ? -39.324 7.848 31.564 1.00 77.69 386 ILE A CA 1
ATOM 3137 C C . ILE A 1 386 ? -39.860 7.226 30.271 1.00 77.69 386 ILE A C 1
ATOM 3139 O O . ILE A 1 386 ? -39.459 6.125 29.907 1.00 77.69 386 ILE A O 1
ATOM 3143 N N . ALA A 1 387 ? -40.692 7.952 29.518 1.00 71.62 387 ALA A N 1
ATOM 3144 C CA . ALA A 1 387 ? -41.248 7.460 28.258 1.00 71.62 387 ALA A CA 1
ATOM 3145 C C . ALA A 1 387 ? -40.159 7.109 27.230 1.00 71.62 387 ALA A C 1
ATOM 3147 O O . ALA A 1 387 ? -40.270 6.101 26.537 1.00 71.62 387 ALA A O 1
ATOM 3148 N N . ARG A 1 388 ? -39.085 7.905 27.165 1.00 71.75 388 ARG A N 1
ATOM 3149 C CA . ARG A 1 388 ? -37.928 7.662 26.288 1.00 71.75 388 ARG A CA 1
ATOM 3150 C C . ARG A 1 388 ? -37.057 6.485 26.728 1.00 71.75 388 ARG A C 1
ATOM 3152 O O . ARG A 1 388 ? -36.385 5.911 25.878 1.00 71.75 388 ARG A O 1
ATOM 3159 N N . LEU A 1 389 ? -37.042 6.153 28.021 1.00 71.00 389 LEU A N 1
ATOM 3160 C CA . LEU A 1 389 ? -36.354 4.969 28.548 1.00 71.00 389 LEU A CA 1
ATOM 3161 C C . LEU A 1 389 ? -37.166 3.692 28.297 1.00 71.00 389 LEU A C 1
ATOM 3163 O O . LEU A 1 389 ? -36.594 2.681 27.918 1.00 71.00 389 LEU A O 1
ATOM 3167 N N . VAL A 1 390 ? -38.494 3.754 28.449 1.00 72.62 390 VAL A N 1
ATOM 3168 C CA . VAL A 1 390 ? -39.398 2.609 28.223 1.00 72.62 390 VAL A CA 1
ATOM 3169 C C . VAL A 1 390 ? -39.595 2.322 26.731 1.00 72.62 390 VAL A C 1
ATOM 3171 O O . VAL A 1 390 ? -39.742 1.171 26.329 1.00 72.62 390 VAL A O 1
ATOM 3174 N N . ARG A 1 391 ? -39.629 3.364 25.891 1.00 66.94 391 ARG A N 1
ATOM 3175 C CA . ARG A 1 391 ? -39.754 3.249 24.431 1.00 66.94 391 ARG A CA 1
ATOM 3176 C C . ARG A 1 391 ? -38.689 4.108 23.746 1.00 66.94 391 ARG A C 1
ATOM 3178 O O . ARG A 1 391 ? -38.948 5.278 23.443 1.00 66.94 391 ARG A O 1
ATOM 3185 N N . PRO A 1 392 ? -37.511 3.530 23.459 1.00 61.84 392 PRO A N 1
ATOM 3186 C CA . PRO A 1 392 ? -36.402 4.225 22.804 1.00 61.84 392 PRO A CA 1
ATOM 3187 C C . PRO A 1 392 ? -36.780 4.864 21.458 1.00 61.84 392 PRO A C 1
ATOM 3189 O O . PRO A 1 392 ? -36.246 5.914 21.106 1.00 61.84 392 PRO A O 1
ATOM 3192 N N . GLU A 1 393 ? -37.768 4.294 20.758 1.00 60.50 393 GLU A N 1
ATOM 3193 C CA . GLU A 1 393 ? -38.332 4.780 19.486 1.00 60.50 393 GLU A CA 1
ATOM 3194 C C . GLU A 1 393 ? -38.966 6.186 19.566 1.00 60.50 393 GLU A C 1
ATOM 3196 O O . GLU A 1 393 ? -39.177 6.838 18.541 1.00 60.50 393 GLU A O 1
ATOM 3201 N N . LEU A 1 394 ? -39.271 6.682 20.772 1.00 61.91 394 LEU A N 1
ATOM 3202 C CA . LEU A 1 394 ? -39.808 8.031 21.004 1.00 61.91 394 LEU A CA 1
ATOM 3203 C C . LEU A 1 394 ? -38.719 9.121 21.035 1.00 61.91 394 LEU A C 1
ATOM 3205 O O . LEU A 1 394 ? -39.023 10.294 21.258 1.00 61.91 394 LEU A O 1
ATOM 3209 N N . ASN A 1 395 ? -37.449 8.773 20.821 1.00 56.03 395 ASN A N 1
ATOM 3210 C CA . ASN A 1 395 ? -36.362 9.743 20.710 1.00 56.03 395 ASN A CA 1
ATOM 3211 C C . ASN A 1 395 ? -36.228 10.234 19.259 1.00 56.03 395 ASN A C 1
ATOM 3213 O O . ASN A 1 395 ? -35.724 9.533 18.390 1.00 56.03 395 ASN A O 1
ATOM 3217 N N . GLY A 1 396 ? -36.688 11.459 18.992 1.00 46.25 396 GLY A N 1
ATOM 3218 C CA . GLY A 1 396 ? -36.520 12.146 17.699 1.00 46.25 396 GLY A CA 1
ATOM 3219 C C . GLY A 1 396 ? -37.838 12.564 17.050 1.00 46.25 396 GLY A C 1
ATOM 3220 O O . GLY A 1 396 ? -37.918 13.624 16.430 1.00 46.25 396 GLY A O 1
ATOM 3221 N N . ARG A 1 397 ? -38.919 11.824 17.306 1.00 44.69 397 ARG A N 1
ATOM 3222 C CA . ARG A 1 397 ? -40.252 12.424 17.342 1.00 44.69 397 ARG A CA 1
ATOM 3223 C C . ARG A 1 397 ? -40.351 13.049 18.716 1.00 44.69 397 ARG A C 1
ATOM 3225 O O . ARG A 1 397 ? -40.405 12.320 19.698 1.00 44.69 397 ARG A O 1
ATOM 3232 N N . GLY A 1 398 ? -40.323 14.381 18.819 1.00 42.41 398 GLY A N 1
ATOM 3233 C CA . GLY A 1 398 ? -40.784 15.006 20.058 1.00 42.41 398 GLY A CA 1
ATOM 3234 C C . GLY A 1 398 ? -42.076 14.296 20.454 1.00 42.41 398 GLY A C 1
ATOM 3235 O O . GLY A 1 398 ? -42.882 14.003 19.567 1.00 42.41 398 GLY A O 1
ATOM 3236 N N . VAL A 1 399 ? -42.235 13.927 21.726 1.00 42.97 399 VAL A N 1
ATOM 3237 C CA . VAL A 1 399 ? -43.525 13.445 22.226 1.00 42.97 399 VAL A CA 1
ATOM 3238 C C . VAL A 1 399 ? -44.469 14.641 22.124 1.00 42.97 399 VAL A C 1
ATOM 3240 O O . VAL A 1 399 ? -44.687 15.387 23.071 1.00 42.97 399 VAL A O 1
ATOM 3243 N N . GLN A 1 400 ? -44.921 14.907 20.903 1.00 37.25 400 GLN A N 1
ATOM 3244 C CA . GLN A 1 400 ? -45.968 15.836 20.577 1.00 37.25 400 GLN A CA 1
ATOM 3245 C C . GLN A 1 400 ? -47.223 15.091 20.974 1.00 37.25 400 GLN A C 1
ATOM 3247 O O . GLN A 1 400 ? -47.795 14.326 20.199 1.00 37.25 400 GLN A O 1
ATOM 3252 N N . VAL A 1 401 ? -47.644 15.320 22.213 1.00 37.50 401 VAL A N 1
ATOM 3253 C CA . VAL A 1 401 ? -49.075 15.354 22.474 1.00 37.50 401 VAL A CA 1
ATOM 3254 C C . VAL A 1 401 ? -49.587 16.474 21.574 1.00 37.50 401 VAL A C 1
ATOM 3256 O O . VAL A 1 401 ? -49.322 17.652 21.813 1.00 37.50 401 VAL A O 1
ATOM 3259 N N . ASN A 1 402 ? -50.153 16.084 20.436 1.00 33.47 402 ASN A N 1
ATOM 3260 C CA . ASN A 1 402 ? -50.616 16.999 19.411 1.00 33.47 402 ASN A CA 1
ATOM 3261 C C . ASN A 1 402 ? -51.858 17.719 19.939 1.00 33.47 402 ASN A C 1
ATOM 3263 O O . ASN A 1 402 ? -52.981 17.286 19.709 1.00 33.47 402 ASN A O 1
ATOM 3267 N N . VAL A 1 403 ? -51.652 18.818 20.659 1.00 35.72 403 VAL A N 1
ATOM 3268 C CA . VAL A 1 403 ? -52.710 19.772 21.001 1.00 35.72 403 VAL A CA 1
ATOM 3269 C C . VAL A 1 403 ? -52.863 20.746 19.823 1.00 35.72 403 VAL A C 1
ATOM 3271 O O . VAL A 1 403 ? -52.588 21.930 19.963 1.00 35.72 403 VAL A O 1
ATOM 3274 N N . GLY A 1 404 ? -53.236 20.226 18.640 1.00 33.97 404 GLY A N 1
ATOM 3275 C CA . GLY A 1 404 ? -53.403 20.973 17.375 1.00 33.97 404 GLY A CA 1
ATOM 3276 C C . GLY A 1 404 ? -52.098 21.615 16.858 1.00 33.97 404 GLY A C 1
ATOM 3277 O O . GLY A 1 404 ? -51.245 22.045 17.613 1.00 33.97 404 GLY A O 1
ATOM 3278 N N . VAL A 1 405 ? -51.800 21.763 15.572 1.00 35.38 405 VAL A N 1
ATOM 3279 C CA . VAL A 1 405 ? -52.582 22.282 14.447 1.00 35.38 405 VAL A CA 1
ATOM 3280 C C . VAL A 1 405 ? -51.694 22.077 13.204 1.00 35.38 405 VAL A C 1
ATOM 3282 O O . VAL A 1 405 ? -50.481 22.288 13.278 1.00 35.38 405 VAL A O 1
ATOM 3285 N N . MET A 1 406 ? -52.255 21.714 12.044 1.00 32.03 406 MET A N 1
ATOM 3286 C CA . MET A 1 406 ? -51.513 21.794 10.778 1.00 32.03 406 MET A CA 1
ATOM 3287 C C . MET A 1 406 ? -51.491 23.230 10.234 1.00 32.03 406 MET A C 1
ATOM 3289 O O . MET A 1 406 ? -52.535 23.782 9.908 1.00 32.03 406 MET A O 1
ATOM 3293 N N . GLY A 1 407 ? -50.274 23.749 10.033 1.00 30.27 407 GLY A N 1
ATOM 3294 C CA . GLY A 1 407 ? -49.902 24.503 8.830 1.00 30.27 407 GLY A CA 1
ATOM 3295 C C . GLY A 1 407 ? -49.818 26.030 8.927 1.00 30.27 407 GLY A C 1
ATOM 3296 O O . GLY A 1 407 ? -50.808 26.714 8.709 1.00 30.27 407 GLY A O 1
ATOM 3297 N N . GLY A 1 408 ? -48.593 26.555 9.076 1.00 28.70 408 GLY A N 1
ATOM 3298 C CA . GLY A 1 408 ? -48.216 27.893 8.591 1.00 28.70 408 GLY A CA 1
ATOM 3299 C C . GLY A 1 408 ? -47.793 28.897 9.665 1.00 28.70 408 GLY A C 1
ATOM 3300 O O . GLY A 1 408 ? -48.613 29.589 10.247 1.00 28.70 408 GLY A O 1
ATOM 3301 N N . THR A 1 409 ? -46.483 28.984 9.883 1.00 34.56 409 THR A N 1
ATOM 3302 C CA . THR A 1 409 ? -45.716 29.932 10.716 1.00 34.56 409 THR A CA 1
ATOM 3303 C C . THR A 1 409 ? -46.307 31.340 10.910 1.00 34.56 409 THR A C 1
ATOM 3305 O O . THR A 1 409 ? -46.267 32.144 9.983 1.00 34.56 409 THR A O 1
ATOM 3308 N N . ALA A 1 410 ? -46.712 31.668 12.143 1.00 31.44 410 ALA A N 1
ATOM 3309 C CA . ALA A 1 410 ? -46.174 32.750 12.992 1.00 31.44 410 ALA A CA 1
ATOM 3310 C C . ALA A 1 410 ? -47.195 33.189 14.064 1.00 31.44 410 ALA A C 1
ATOM 3312 O O . ALA A 1 410 ? -48.375 33.348 13.786 1.00 31.44 410 ALA A O 1
ATOM 3313 N N . VAL A 1 411 ? -46.666 33.490 15.256 1.00 30.55 411 VAL A N 1
ATOM 3314 C CA . VAL A 1 411 ? -47.304 34.144 16.416 1.00 30.55 411 VAL A CA 1
ATOM 3315 C C . VAL A 1 411 ? -48.104 33.230 17.355 1.00 30.55 411 VAL A C 1
ATOM 3317 O O . VAL A 1 411 ? -49.212 32.784 17.084 1.00 30.55 411 VAL A O 1
ATOM 3320 N N . VAL A 1 412 ? -47.508 33.019 18.532 1.00 36.12 412 VAL A N 1
ATOM 3321 C CA . VAL A 1 412 ? -48.141 32.494 19.745 1.00 36.12 412 VAL A CA 1
ATOM 3322 C C . VAL A 1 412 ? -49.255 33.458 20.162 1.00 36.12 412 VAL A C 1
ATOM 3324 O O . VAL A 1 412 ? -48.987 34.503 20.750 1.00 36.12 412 VAL A O 1
ATOM 3327 N N . GLN A 1 413 ? -50.503 33.107 19.868 1.00 33.03 413 GLN A N 1
ATOM 3328 C CA . GLN A 1 413 ? -51.661 33.608 20.601 1.00 33.03 413 GLN A CA 1
ATOM 3329 C C . GLN A 1 413 ? -52.387 32.422 21.225 1.00 33.03 413 GLN A C 1
ATOM 3331 O O . GLN A 1 413 ? -52.754 31.460 20.553 1.00 33.03 413 GLN A O 1
ATOM 3336 N N . GLN A 1 414 ? -52.516 32.492 22.547 1.00 40.06 414 GLN A N 1
ATOM 3337 C CA . GLN A 1 414 ? -53.263 31.560 23.378 1.00 40.06 414 GLN A CA 1
ATOM 3338 C C . GLN A 1 414 ? -54.708 31.496 22.872 1.00 40.06 414 GLN A C 1
ATOM 3340 O O . GLN A 1 414 ? -55.424 32.492 22.951 1.00 40.06 414 GLN A O 1
ATOM 3345 N N . ARG A 1 415 ? -55.140 30.343 22.353 1.00 39.09 415 ARG A N 1
ATOM 3346 C CA . ARG A 1 415 ? -56.568 30.108 22.115 1.00 39.09 415 ARG A CA 1
ATOM 3347 C C . ARG A 1 415 ? -57.249 29.801 23.439 1.00 39.09 415 ARG A C 1
ATOM 3349 O O . ARG A 1 415 ? -56.723 29.042 24.254 1.00 39.09 415 ARG A O 1
ATOM 3356 N N . THR A 1 416 ? -58.396 30.426 23.660 1.00 53.31 416 THR A N 1
ATOM 3357 C CA . THR A 1 416 ? -59.190 30.246 24.873 1.00 53.31 416 THR A CA 1
ATOM 3358 C C . THR A 1 416 ? -59.925 28.896 24.826 1.00 53.31 416 THR A C 1
ATOM 3360 O O . THR A 1 416 ? -60.295 28.435 23.745 1.00 53.31 416 THR A O 1
ATOM 3363 N N . PRO A 1 417 ? -60.181 28.244 25.976 1.00 46.09 417 PRO A N 1
ATOM 3364 C CA . PRO A 1 417 ? -60.851 26.936 26.055 1.00 46.09 417 PRO A CA 1
ATOM 3365 C C . PRO A 1 417 ? -62.190 26.840 25.300 1.00 46.09 417 PRO A C 1
ATOM 3367 O O . PRO A 1 417 ? -62.566 25.777 24.813 1.00 46.09 417 PRO A O 1
ATOM 3370 N N . GLN A 1 418 ? -62.884 27.966 25.124 1.00 48.56 418 GLN A N 1
ATOM 3371 C CA . GLN A 1 418 ? -64.139 28.057 24.372 1.00 48.56 418 GLN A CA 1
ATOM 3372 C C . GLN A 1 418 ? -63.971 27.740 22.873 1.00 48.56 418 GLN A C 1
ATOM 3374 O O . GLN A 1 418 ? -64.877 27.197 22.236 1.00 48.56 418 GLN A O 1
ATOM 3379 N N . GLU A 1 419 ? -62.798 28.012 22.298 1.00 55.00 419 GLU A N 1
ATOM 3380 C CA . GLU A 1 419 ? -62.509 27.700 20.895 1.00 55.00 419 GLU A CA 1
ATOM 3381 C C . GLU A 1 419 ? -62.245 26.202 20.676 1.00 55.00 419 GLU A C 1
ATOM 3383 O O . GLU A 1 419 ? -62.547 25.677 19.605 1.00 55.00 419 GLU A O 1
ATOM 3388 N N . LEU A 1 420 ? -61.761 25.491 21.701 1.00 51.62 420 LEU A N 1
ATOM 3389 C CA . LEU A 1 420 ? -61.578 24.035 21.662 1.00 51.62 420 LEU A CA 1
ATOM 3390 C C . LEU A 1 420 ? -62.924 23.305 21.722 1.00 51.62 420 LEU A C 1
ATOM 3392 O O . LEU A 1 420 ? -63.178 22.404 20.923 1.00 51.62 420 LEU A O 1
ATOM 3396 N N . VAL A 1 421 ? -63.817 23.753 22.606 1.00 56.34 421 VAL A N 1
ATOM 3397 C CA . VAL A 1 421 ? -65.164 23.181 22.748 1.00 56.34 421 VAL A CA 1
ATOM 3398 C C . VAL A 1 421 ? -66.006 23.426 21.490 1.00 56.34 421 VAL A C 1
ATOM 3400 O O . VAL A 1 421 ? -66.676 22.517 21.006 1.00 56.34 421 VAL A O 1
ATOM 3403 N N . SER A 1 422 ? -65.920 24.616 20.881 1.00 61.78 422 SER A N 1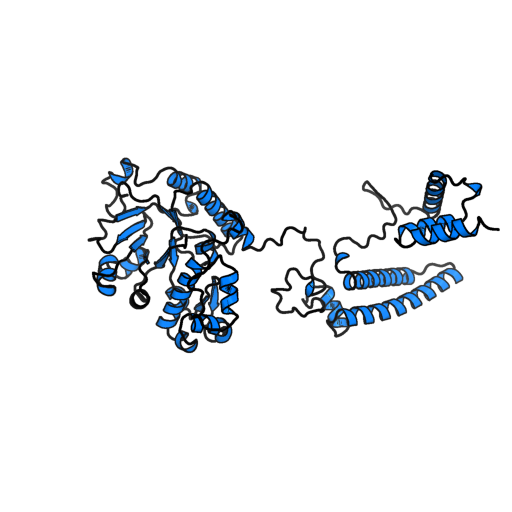
ATOM 3404 C CA . SER A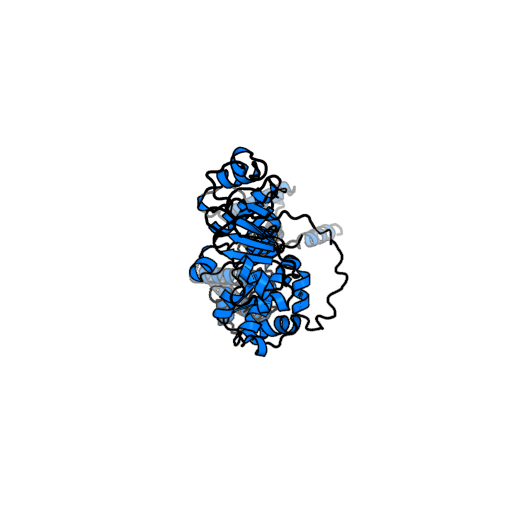 1 422 ? -66.647 24.896 19.630 1.00 61.78 422 SER A CA 1
ATOM 3405 C C . SER A 1 422 ? -66.141 24.081 18.429 1.00 61.78 422 SER A C 1
ATOM 3407 O O . SER A 1 422 ? -66.931 23.741 17.545 1.00 61.78 422 SER A O 1
ATOM 3409 N N . GLY A 1 423 ? -64.856 23.711 18.413 1.00 63.72 423 GLY A N 1
ATOM 3410 C CA . GLY A 1 423 ? -64.289 22.786 17.429 1.00 63.72 423 GLY A CA 1
ATOM 3411 C C . GLY A 1 423 ? -64.785 21.347 17.604 1.00 63.72 423 GLY A C 1
ATOM 3412 O O . GLY A 1 423 ? -65.150 20.707 16.619 1.00 63.72 423 GLY A O 1
ATOM 3413 N N . ALA A 1 424 ? -64.862 20.859 18.846 1.00 59.12 424 ALA A N 1
ATOM 3414 C CA . ALA A 1 424 ? -65.381 19.523 19.150 1.00 59.12 424 ALA A CA 1
ATOM 3415 C C . ALA A 1 424 ? -66.873 19.384 18.800 1.00 59.12 424 ALA A C 1
ATOM 3417 O O . ALA A 1 424 ? -67.279 18.379 18.220 1.00 59.12 424 ALA A O 1
ATOM 3418 N N . ILE A 1 425 ? -67.671 20.427 19.060 1.00 65.19 425 ILE A N 1
ATOM 3419 C CA . ILE A 1 425 ? -69.093 20.476 18.684 1.00 65.19 425 ILE A CA 1
ATOM 3420 C C . ILE A 1 425 ? -69.262 20.371 17.161 1.00 65.19 425 ILE A C 1
ATOM 3422 O O . ILE A 1 425 ? -70.059 19.562 16.698 1.00 65.19 425 ILE A O 1
ATOM 3426 N N . ARG A 1 426 ? -68.465 21.105 16.370 1.00 69.94 426 ARG A N 1
ATOM 3427 C CA . ARG A 1 426 ? -68.513 21.014 14.897 1.00 69.94 426 ARG A CA 1
ATOM 3428 C C . ARG A 1 426 ? -68.141 19.627 14.366 1.00 69.94 426 ARG A C 1
ATOM 3430 O O . ARG A 1 426 ? -68.755 19.158 13.417 1.00 69.94 426 ARG A O 1
ATOM 3437 N N . ALA A 1 427 ? -67.164 18.961 14.981 1.00 61.19 427 ALA A N 1
ATOM 3438 C CA . ALA A 1 427 ? -66.761 17.612 14.583 1.00 61.19 427 ALA A CA 1
ATOM 3439 C C . ALA A 1 427 ? -67.837 16.553 14.900 1.00 61.19 427 ALA A C 1
ATOM 3441 O O . ALA A 1 427 ? -67.965 15.563 14.181 1.00 61.19 427 ALA A O 1
ATOM 3442 N N . LEU A 1 428 ? -68.617 16.754 15.967 1.00 65.94 428 LEU A N 1
ATOM 3443 C CA . LEU A 1 428 ? -69.764 15.907 16.309 1.00 65.94 428 LEU A CA 1
ATOM 3444 C C . LEU A 1 428 ? -70.971 16.180 15.393 1.00 65.94 428 LEU A C 1
ATOM 3446 O O . LEU A 1 428 ? -71.653 15.237 14.992 1.00 65.94 428 LEU A O 1
ATOM 3450 N N . GLU A 1 429 ? -71.174 17.434 14.978 1.00 70.88 429 GLU A N 1
ATOM 3451 C CA . GLU A 1 429 ? -72.170 17.806 13.963 1.00 70.88 429 GLU A CA 1
ATOM 3452 C C . GLU A 1 429 ? -71.854 17.179 12.591 1.00 70.88 429 GLU A C 1
ATOM 3454 O O . GLU A 1 429 ? -72.753 16.647 11.940 1.00 70.88 429 GLU A O 1
ATOM 3459 N N . GLU A 1 430 ? -70.582 17.152 12.169 1.00 73.56 430 GLU A N 1
ATOM 3460 C CA . GLU A 1 430 ? -70.147 16.476 10.929 1.00 73.56 430 GLU A CA 1
ATOM 3461 C C . GLU A 1 430 ? -70.360 14.954 10.964 1.00 73.56 430 GLU A C 1
ATOM 3463 O O . GLU A 1 430 ? -70.569 14.334 9.920 1.00 73.56 430 GLU A O 1
ATOM 3468 N N . LYS A 1 431 ? -70.370 14.348 12.158 1.00 69.00 431 LYS A N 1
ATOM 3469 C CA . LYS A 1 431 ? -70.727 12.933 12.362 1.00 69.00 431 LYS A CA 1
ATOM 3470 C C . LYS A 1 431 ? -72.242 12.684 12.397 1.00 69.00 431 LYS A C 1
ATOM 3472 O O . LYS A 1 431 ? -72.664 11.551 12.610 1.00 69.00 431 LYS A O 1
ATOM 3477 N N . GLY A 1 432 ? -73.054 13.716 12.160 1.00 68.06 432 GLY A N 1
ATOM 3478 C CA . GLY A 1 432 ? -74.508 13.614 12.050 1.00 68.06 432 GLY A CA 1
ATOM 3479 C C . GLY A 1 432 ? -75.260 13.735 13.375 1.00 68.06 432 GLY A C 1
ATOM 3480 O O . GLY A 1 432 ? -76.461 13.469 13.402 1.00 68.06 432 GLY A O 1
ATOM 3481 N N . ILE A 1 433 ? -74.596 14.143 14.464 1.00 75.19 433 ILE A N 1
ATOM 3482 C CA . ILE A 1 433 ? -75.253 14.356 15.759 1.00 75.19 433 ILE A CA 1
ATOM 3483 C C . ILE A 1 433 ? -75.774 15.801 15.814 1.00 75.19 433 ILE A C 1
ATOM 3485 O O . ILE A 1 433 ? -74.975 16.739 15.768 1.00 75.19 433 ILE A O 1
ATOM 3489 N N . PRO A 1 434 ? -77.098 16.026 15.909 1.00 71.94 434 PRO A N 1
ATOM 3490 C CA . PRO A 1 434 ? -77.650 17.372 15.991 1.00 71.94 434 PRO A CA 1
ATOM 3491 C C . PRO A 1 434 ? -77.231 18.046 17.301 1.00 71.94 434 PRO A C 1
ATOM 3493 O O . PRO A 1 434 ? -77.191 17.412 18.355 1.00 71.94 434 PRO A O 1
ATOM 3496 N N . ARG A 1 435 ? -76.959 19.354 17.234 1.00 68.00 435 ARG A N 1
ATOM 3497 C CA . ARG A 1 435 ? -76.348 20.150 18.313 1.00 68.00 435 ARG A CA 1
ATOM 3498 C C . ARG A 1 435 ? -77.047 20.045 19.669 1.00 68.00 435 ARG A C 1
ATOM 3500 O O . ARG A 1 435 ? -76.407 20.147 20.706 1.00 68.00 435 ARG A O 1
ATOM 3507 N N . GLU A 1 436 ? -78.353 19.813 19.649 1.00 73.50 436 GLU A N 1
ATOM 3508 C CA . GLU A 1 436 ? -79.217 19.672 20.827 1.00 73.50 436 GLU A CA 1
ATOM 3509 C C . GLU A 1 436 ? -78.959 18.378 21.618 1.00 73.50 436 GLU A C 1
ATOM 3511 O O . GLU A 1 436 ? -79.367 18.277 22.771 1.00 73.50 436 GLU A O 1
ATOM 3516 N N . ARG A 1 437 ? -78.287 17.391 21.010 1.00 69.50 437 ARG A N 1
ATOM 3517 C CA . ARG A 1 437 ? -77.971 16.085 21.612 1.00 69.50 437 ARG A CA 1
ATOM 3518 C C . ARG A 1 437 ? -76.490 15.906 21.945 1.00 69.50 437 ARG A C 1
ATOM 3520 O O . ARG A 1 437 ? -76.083 14.813 22.323 1.00 69.50 437 ARG A O 1
ATOM 3527 N N . ILE A 1 438 ? -75.678 16.953 21.797 1.00 74.62 438 ILE A N 1
ATOM 3528 C CA . ILE A 1 438 ? -74.256 16.902 22.138 1.00 74.62 438 ILE A CA 1
ATOM 3529 C C . ILE A 1 438 ? -74.112 17.123 23.647 1.00 74.62 438 ILE A C 1
ATOM 3531 O O . ILE A 1 438 ? -74.268 18.241 24.133 1.00 74.62 438 ILE A O 1
ATOM 3535 N N . THR A 1 439 ? -73.837 16.047 24.381 1.00 77.19 439 THR A N 1
ATOM 3536 C CA . THR A 1 439 ? -73.575 16.077 25.826 1.00 77.19 439 THR A CA 1
ATOM 3537 C C . THR A 1 439 ? -72.109 16.408 26.120 1.00 77.19 439 THR A C 1
ATOM 3539 O O . THR A 1 439 ? -71.233 16.227 25.269 1.00 77.19 439 THR A O 1
ATOM 3542 N N . GLU A 1 440 ? -71.822 16.891 27.333 1.00 61.94 440 GLU A N 1
ATOM 3543 C CA . GLU A 1 440 ? -70.447 17.182 27.776 1.00 61.94 440 GLU A CA 1
ATOM 3544 C C . GLU A 1 440 ? -69.562 15.924 27.744 1.00 61.94 440 GLU A C 1
ATOM 3546 O O . GLU A 1 440 ? -68.417 15.994 27.295 1.00 61.94 440 GLU A O 1
ATOM 3551 N N . ASP A 1 441 ? -70.126 14.758 28.069 1.00 61.75 441 ASP A N 1
ATOM 3552 C CA . ASP A 1 441 ? -69.429 13.469 28.002 1.00 61.75 441 ASP A CA 1
ATOM 3553 C C . ASP A 1 441 ? -69.056 13.069 26.565 1.00 61.75 441 ASP A C 1
ATOM 3555 O O . ASP A 1 441 ? -67.982 12.515 26.334 1.00 61.75 441 ASP A O 1
ATOM 3559 N N . ALA A 1 442 ? -69.880 13.407 25.566 1.00 62.56 442 ALA A N 1
ATOM 3560 C CA . ALA A 1 442 ? -69.559 13.156 24.158 1.00 62.56 442 ALA A CA 1
ATOM 3561 C C . ALA A 1 442 ? -68.413 14.053 23.655 1.00 62.56 442 ALA A C 1
ATOM 3563 O O . ALA A 1 442 ? -67.609 13.638 22.815 1.00 62.56 442 ALA A O 1
ATOM 3564 N N . ILE A 1 443 ? -68.312 15.278 24.181 1.00 61.41 443 ILE A N 1
ATOM 3565 C CA . ILE A 1 443 ? -67.213 16.206 23.885 1.00 61.41 443 ILE A CA 1
ATOM 3566 C C . ILE A 1 443 ? -65.916 15.709 24.536 1.00 61.41 443 ILE A C 1
ATOM 3568 O O . ILE A 1 443 ? -64.876 15.679 23.873 1.00 61.41 443 ILE A O 1
ATOM 3572 N N . LEU A 1 444 ? -65.979 15.277 25.799 1.00 56.12 444 LEU A N 1
ATOM 3573 C CA . LEU A 1 444 ? -64.834 14.726 26.528 1.00 56.12 444 LEU A CA 1
ATOM 3574 C C . LEU A 1 444 ? -64.352 13.408 25.915 1.00 56.12 444 LEU A C 1
ATOM 3576 O O . LEU A 1 444 ? -63.166 13.280 25.623 1.00 56.12 444 LEU A O 1
ATOM 3580 N N . GLY A 1 445 ? -65.261 12.488 25.582 1.00 63.72 445 GLY A N 1
ATOM 3581 C CA . GLY A 1 445 ? -64.925 11.221 24.930 1.00 63.72 445 GLY A CA 1
ATOM 3582 C C . GLY A 1 445 ? -64.267 11.401 23.557 1.00 63.72 445 GLY A C 1
ATOM 3583 O O . GLY A 1 445 ? -63.364 10.645 23.194 1.00 63.72 445 GLY A O 1
ATOM 3584 N N . LEU A 1 446 ? -64.639 12.439 22.798 1.00 59.84 446 LEU A N 1
ATOM 3585 C CA . LEU A 1 446 ? -63.986 12.749 21.523 1.00 59.84 446 LEU A CA 1
ATOM 3586 C C . LEU A 1 446 ? -62.585 13.355 21.718 1.00 59.84 446 LEU A C 1
ATOM 3588 O O . LEU A 1 446 ? -61.690 13.093 20.913 1.00 59.84 446 LEU A O 1
ATOM 3592 N N . LEU A 1 447 ? -62.377 14.133 22.783 1.00 54.56 447 LEU A N 1
ATOM 3593 C CA . LEU A 1 447 ? -61.066 14.678 23.152 1.00 54.56 447 LEU A CA 1
ATOM 3594 C C . LEU A 1 447 ? -60.134 13.588 23.717 1.00 54.56 447 LEU A C 1
ATOM 3596 O O . LEU A 1 447 ? -58.937 13.589 23.421 1.00 54.56 447 LEU A O 1
ATOM 3600 N N . GLU A 1 448 ? -60.678 12.612 24.446 1.00 54.47 448 GLU A N 1
ATOM 3601 C CA . GLU A 1 448 ? -59.949 11.460 24.991 1.00 54.47 448 GLU A CA 1
ATOM 3602 C C . GLU A 1 448 ? -59.653 10.388 23.924 1.00 54.47 448 GLU A C 1
ATOM 3604 O O . GLU A 1 448 ? -58.543 9.850 23.871 1.00 54.47 448 GLU A O 1
ATOM 3609 N N . GLY A 1 449 ? -60.574 10.141 22.985 1.00 48.00 449 GLY A N 1
ATOM 3610 C CA . GLY A 1 449 ? -60.399 9.192 21.874 1.00 48.00 449 GLY A CA 1
ATOM 3611 C C . GLY A 1 449 ? -59.274 9.557 20.894 1.00 48.00 449 GLY A C 1
ATOM 3612 O O . GLY A 1 449 ? -58.740 8.690 20.202 1.00 48.00 449 GLY A O 1
ATOM 3613 N N . VAL A 1 450 ? -58.841 10.821 20.871 1.00 43.28 450 VAL A N 1
ATOM 3614 C CA . VAL A 1 450 ? -57.681 11.283 20.084 1.00 43.28 450 VAL A CA 1
ATOM 3615 C C . VAL A 1 450 ? -56.346 10.899 20.747 1.00 43.28 450 VAL A C 1
ATOM 3617 O O . VAL A 1 450 ? -55.312 10.886 20.078 1.00 43.28 450 VAL A O 1
ATOM 3620 N N . THR A 1 451 ? -56.341 10.510 22.028 1.00 39.34 451 THR A N 1
ATOM 3621 C CA . THR A 1 451 ? -55.114 10.178 22.776 1.00 39.34 451 THR A CA 1
ATOM 3622 C C . THR A 1 451 ? -54.922 8.685 23.080 1.00 39.34 451 THR A C 1
ATOM 3624 O O . THR A 1 451 ? -53.831 8.304 23.506 1.00 39.34 451 THR A O 1
ATOM 3627 N N . SER A 1 452 ? -55.876 7.792 22.766 1.00 37.56 452 SER A N 1
ATOM 3628 C CA . SER A 1 452 ? -55.655 6.340 22.897 1.00 37.56 452 SER A CA 1
ATOM 3629 C C . SER A 1 452 ? -56.371 5.485 21.835 1.00 37.56 452 SER A C 1
ATOM 3631 O O . SER A 1 452 ? -57.564 5.615 21.586 1.00 37.56 452 SER A O 1
ATOM 3633 N N . ARG A 1 453 ? -55.652 4.520 21.236 1.00 42.03 453 ARG A N 1
ATOM 3634 C CA . ARG A 1 453 ? -56.197 3.515 20.289 1.00 42.03 453 ARG A CA 1
ATOM 3635 C C . ARG A 1 453 ? -57.070 2.429 20.952 1.00 42.03 453 ARG A C 1
ATOM 3637 O O . ARG A 1 453 ? -57.373 1.434 20.308 1.00 42.03 453 ARG A O 1
ATOM 3644 N N . LYS A 1 454 ? -57.462 2.609 22.218 1.00 41.06 454 LYS A N 1
ATOM 3645 C CA . LYS A 1 454 ? -58.347 1.701 22.970 1.00 41.06 454 LYS A CA 1
ATOM 3646 C C . LYS A 1 454 ? -59.776 2.237 23.151 1.00 41.06 454 LYS A C 1
ATOM 3648 O O . LYS A 1 454 ? -60.601 1.538 23.717 1.00 41.06 454 LYS A O 1
ATOM 3653 N N . GLY A 1 455 ? -60.089 3.431 22.637 1.00 39.06 455 GLY A N 1
ATOM 3654 C CA . GLY A 1 455 ? -61.442 4.005 22.689 1.00 39.06 455 GLY A CA 1
ATOM 3655 C C . GLY A 1 455 ? -62.417 3.505 21.614 1.00 39.06 455 GLY A C 1
ATOM 3656 O O . GLY A 1 455 ? -63.573 3.901 21.634 1.00 39.06 455 GLY A O 1
ATOM 3657 N N . ALA A 1 456 ? -61.979 2.665 20.669 1.00 40.78 456 ALA A N 1
ATOM 3658 C CA . ALA A 1 456 ? -62.853 2.149 19.611 1.00 40.78 456 ALA A CA 1
ATOM 3659 C C . ALA A 1 456 ? -63.702 0.940 20.056 1.00 40.78 456 ALA A C 1
ATOM 3661 O O . ALA A 1 456 ? -64.812 0.794 19.570 1.00 40.78 456 ALA A O 1
ATOM 3662 N N . GLU A 1 457 ? -63.225 0.126 21.006 1.00 41.78 457 GLU A N 1
ATOM 3663 C CA . GLU A 1 457 ? -63.971 -1.042 21.517 1.00 41.78 457 GLU A CA 1
ATOM 3664 C C . GLU A 1 457 ? -65.040 -0.650 22.556 1.00 41.78 457 GLU A C 1
ATOM 3666 O O . GLU A 1 457 ? -66.081 -1.282 22.636 1.00 41.78 457 GLU A O 1
ATOM 3671 N N . LEU A 1 458 ? -64.853 0.454 23.293 1.00 44.38 458 LEU A N 1
ATOM 3672 C CA . LEU A 1 458 ? -65.827 0.936 24.289 1.00 44.38 458 LEU A CA 1
ATOM 3673 C C . LEU A 1 458 ? -67.042 1.667 23.686 1.00 44.38 458 LEU A C 1
ATOM 3675 O O . LEU A 1 458 ? -67.995 1.950 24.403 1.00 44.38 458 LEU A O 1
ATOM 3679 N N . LEU A 1 459 ? -67.016 1.988 22.388 1.00 43.78 459 LEU A N 1
ATOM 3680 C CA . LEU A 1 459 ? -68.120 2.653 21.682 1.00 43.78 459 LEU A CA 1
ATOM 3681 C C . LEU A 1 459 ? -69.093 1.667 21.014 1.00 43.78 459 LEU A C 1
ATOM 3683 O O . LEU A 1 459 ? -70.227 2.055 20.755 1.00 43.78 459 LEU A O 1
ATOM 3687 N N . GLU A 1 460 ? -68.690 0.416 20.769 1.00 45.50 460 GLU A N 1
ATOM 3688 C CA . GLU A 1 460 ? -69.608 -0.640 20.306 1.00 45.50 460 GLU A CA 1
ATOM 3689 C C . GLU A 1 460 ? -70.454 -1.186 21.472 1.00 45.50 460 GLU A C 1
ATOM 3691 O O . GLU A 1 460 ? -71.667 -1.321 21.332 1.00 45.50 460 GLU A O 1
ATOM 3696 N N . ASP A 1 461 ? -69.870 -1.342 22.667 1.00 44.84 461 ASP A N 1
ATOM 3697 C CA . ASP A 1 461 ? -70.581 -1.898 23.832 1.00 44.84 461 ASP A CA 1
ATOM 3698 C C . ASP A 1 461 ? -71.666 -0.970 24.424 1.00 44.84 461 ASP A C 1
ATOM 3700 O O . ASP A 1 461 ? -72.598 -1.445 25.071 1.00 44.84 461 ASP A O 1
ATOM 3704 N N . VAL A 1 462 ? -71.589 0.350 24.204 1.00 46.84 462 VAL A N 1
ATOM 3705 C CA . VAL A 1 462 ? -72.613 1.302 24.691 1.00 46.84 462 VAL A CA 1
ATOM 3706 C C . VAL A 1 462 ? -73.791 1.422 23.716 1.00 46.84 462 VAL A C 1
ATOM 3708 O O . VAL A 1 462 ? -74.911 1.684 24.143 1.00 46.84 462 VAL A O 1
ATOM 3711 N N . VAL A 1 463 ? -73.579 1.183 22.417 1.00 45.97 463 VAL A N 1
ATOM 3712 C CA . VAL A 1 463 ? -74.652 1.269 21.407 1.00 45.97 463 VAL A CA 1
ATOM 3713 C C . VAL A 1 463 ? -75.506 -0.006 21.376 1.00 45.97 463 VAL A C 1
ATOM 3715 O O . VAL A 1 463 ? -76.708 0.083 21.128 1.00 45.97 463 VAL A O 1
ATOM 3718 N N . ASP A 1 464 ? -74.940 -1.167 21.716 1.00 44.22 464 ASP A N 1
ATOM 3719 C CA . ASP A 1 464 ? -75.699 -2.426 21.785 1.00 44.22 464 ASP A CA 1
ATOM 3720 C C . ASP A 1 464 ? -76.462 -2.619 23.112 1.00 44.22 464 ASP A C 1
ATOM 3722 O O . ASP A 1 464 ? -77.419 -3.395 23.164 1.00 44.22 464 ASP A O 1
ATOM 3726 N N . ALA A 1 465 ? -76.114 -1.879 24.173 1.00 43.19 465 ALA A N 1
ATOM 3727 C CA . ALA A 1 465 ? -76.803 -1.955 25.466 1.00 43.19 465 ALA A CA 1
ATOM 3728 C C . ALA A 1 465 ? -78.115 -1.139 25.539 1.00 43.19 465 ALA A C 1
ATOM 3730 O O . ALA A 1 465 ? -78.952 -1.434 26.386 1.00 43.19 465 ALA A O 1
ATOM 3731 N N . GLU A 1 466 ? -78.341 -0.163 24.649 1.00 44.72 466 GLU A N 1
ATOM 3732 C CA . GLU A 1 466 ? -79.569 0.666 24.625 1.00 44.72 466 GLU A CA 1
ATOM 3733 C C . GLU A 1 466 ? -80.575 0.281 23.516 1.00 44.72 466 GLU A C 1
ATOM 3735 O O . GLU A 1 466 ? -81.563 0.982 23.297 1.00 44.72 466 GLU A O 1
ATOM 3740 N N . LEU A 1 467 ? -80.378 -0.850 22.823 1.00 46.12 467 LEU A N 1
ATOM 3741 C CA . LEU A 1 467 ? -81.359 -1.398 21.865 1.00 46.12 467 LEU A CA 1
ATOM 3742 C C . LEU A 1 467 ? -82.079 -2.668 22.347 1.00 46.12 467 LEU A C 1
ATOM 3744 O O . LEU A 1 467 ? -82.880 -3.237 21.600 1.00 46.12 467 LEU A O 1
ATOM 3748 N N . VAL A 1 468 ? -81.872 -3.071 23.604 1.00 45.34 468 VAL A N 1
ATOM 3749 C CA . VAL A 1 468 ? -82.706 -4.067 24.294 1.00 45.34 468 VAL A CA 1
ATOM 3750 C C . VAL A 1 468 ? -82.981 -3.614 25.733 1.00 45.34 468 VAL A C 1
ATOM 3752 O O . VAL A 1 468 ? -82.458 -4.199 26.673 1.00 45.34 468 VAL A O 1
ATOM 3755 N N . GLU A 1 469 ? -83.783 -2.556 25.889 1.00 35.22 469 GLU A N 1
ATOM 3756 C CA . GLU A 1 469 ? -84.931 -2.456 26.821 1.00 35.22 469 GLU A CA 1
ATOM 3757 C C . GLU A 1 469 ? -85.707 -1.145 26.632 1.00 35.22 469 GLU A C 1
ATOM 3759 O O . GLU A 1 469 ? -85.082 -0.061 26.624 1.00 35.22 469 GLU A O 1
#

Foldseek 3Di:
DFAQEAAEPCPPQLLLCLVVLHAHHEYEQVNCVVVVHFVLVVNCVRNHLPRWHWYWYDYQLWIFIDISPDPHLLAGPFTAEEDEVVVDPVVVLVLLVDQQLCDCCQQVDPVPRSNHGGHHPDAQEYEYPDQDDCVDPVSVVVLLVVLVSCVVRVSYAYEYEDDLALCSRALSVGNYYYDHLLVQLVQCWAQALLRDIDGHLVVCVVVCQLLCVLVVHHSVVSVDSNSRSSSNVVSSVVSSVCNLPPVVVVVSVVSPDNVPPPPPPDDDPPPDPQRSSRSSVVVVPPPPPPPPFQQQAQALVSHPCNVPDPPHDHQFGDCDPPDPSVVLCVVQVHRHLVSSLVVLVVVLVVLVVVLVVQVVVCVVVVHDDPVSVVSVVVSVVSVQVSVCSVPVVCGRVPPPPDPDDDDDDDDDDDDDVVVLLVVLLVVVVVVVDDSVPDDPVSSVLVVVVVVDPPSPVVVVVVVVVVVPD

Sequence (469 aa):
MATNVHMRNPWDYIDTARDINHPYFSWDYGSPKIRLLDPLKFLKLRLGDNYEFTAYSVAVEGMAEYNQDSVSLDRPEAVYPIWHPDHGWDKLERFCQNPVGEDPELYSDKEIPSRFRPVKGQPHRILIYDFPDIGKFHGRQWFLRLLRIQEEYPDVDFIAHGTTSFRAMFVGRFYAATYNPEFLAKKNAAHLPSGQRLLDVLENRDLLGPWANAFGMRVTDLYRFPRLTQFNMFSVLWASQYYLDEEAFRIAKDTRTFNDLPEDLPESDPRVKKSRVDLFIGSVRRPAAASLSPGDGVICDDCTLANRCRLYREGAVCGVPSTDSAKLARLMGSRDADQLIEGLSEIAKVQAERVGKDLQEEEDSGKRFPETDKRLKDLFDSGQKIARLVRPELNGRGVQVNVGVMGGTAVVQQRTPQELVSGAIRALEEKGIPRERITEDAILGLLEGVTSRKGAELLEDVVDAELVE

pLDDT: mean 77.7, std 20.92, range [28.7, 98.38]